Protein AF-0000000085155462 (afdb_homodimer)

Radius of gyration: 23.3 Å; Cα contacts (8 Å, |Δi|>4): 1109; chains: 2; bounding box: 48×62×49 Å

pLDDT: mean 97.24, std 2.46, range [73.62, 98.94]

Secondary structure (DSSP, 8-state):
-EEEEEEEE-S---HHHHHHIIIIIHHHHHHTT-SEEEEEE--TTTTT-S--B--SSSPEEEEEEEEES-TTSHHHHHHHHHHHTTSSEEEEEEEEEEEEEPPPP--TTPBPSSEEEEEEE---TTS-HHHHHIIIIIIIHHHHHHHS--SEEEEEEEEEE-STT-----EEEEEEE-GGGGT-HHHHHT-SSHHHHHHHHHHHHHHHHTTTTTSS-EEEEEEEEEEE--B--/-EEEEEEEE-S---HHHHHHIIIIIHHHHHHTT-SEEEEEE--TTTTT-S--B--SSSPEEEEEEEEES-TTSHHHHHHHHHHHTTSSEEEEEEEEEEEEEPPPP--TTPBPSSEEEEEEE---TTS-HHHHHIIIIIIIHHHHHHHS--SEEEEEEEEEE-STT-----EEEEEEE-GGGGT-HHHHHT-SSHHHHHHHHHHHHHHHHTTTTTSS-EEEEEEEEEEE--B--

Foldseek 3Di:
DWKKKKWFFAQDQEAVLQCCCLPVLQVVLVVLVFLWKKKWFQYPLQVLFPQWDADDVRGTGMMMMTHDPDCPDPSVVVSQVSSCVSHPDMWMFTWDKDWPAAQDDDDASDWRAAKKKKKFDAFDPPDDDVQLCCLVVPVLVVLQVQQFQWRTKMKIAGPDIDDPPHDHTGIMMITGAHNVNSYDQCRGRVAPDDVSSVVSVVSNCVSCVSRVSNPDMGMRITTMGTNHDNDDD/DWKKKKWFFAQDQEQVLQCCCLPVLQVVLVVLVFLWKKKWAQYPLQVLFPQWDADDVRGTGMMMMTHDPDCPDPSVVVSQVSSCVSHPDMWMFTWDKDWPAAQDDDDASDWRAAKWKKKFDAFDPPDDPVQLCCLPVPVLVVLQVQQFQWRTKMKTAGPDIDDPPHDHTGIIIITGAHNCNSYDQCRGRVAPDDVSSVVSVVSNCVSCVSGVSNPDMGMRITTMGTNHDNDDD

Sequence (466 aa):
MEKVIAVLMRADSEEDWCARQRGVVADALLELGLPGLAVNVRDDAVRRSLMTLTTLDPPVAAVVSMWTQQSYGEQVAAALRLLAAECEQLAAYLVTESVPLPAPQTEPASRTPGLANIALLRRPAGMDQETWLTRWQRDHTPVAIETQSTFGYTQNWVVRTLTPGAPEIAGIVEELFPAEAITDLQAFFGAADEQDLQHRLGRMVASTTAFGANENIDTVPTSRYVVKTPFAQMEKVIAVLMRADSEEDWCARQRGVVADALLELGLPGLAVNVRDDAVRRSLMTLTTLDPPVAAVVSMWTQQSYGEQVAAALRLLAAECEQLAAYLVTESVPLPAPQTEPASRTPGLANIALLRRPAGMDQETWLTRWQRDHTPVAIETQSTFGYTQNWVVRTLTPGAPEIAGIVEELFPAEAITDLQAFFGAADEQDLQHRLGRMVASTTAFGANENIDTVPTSRYVVKTPFAQ

Nearest PDB structures (foldseek):
  4c9s-assembly1_C  TM=5.066E-01  e=5.552E-05  Eubacterium ramulus
  4d4f-assembly1_D  TM=5.271E-01  e=1.310E-04  Eubacterium ramulus
  4d06-assembly1_B  TM=4.571E-01  e=3.399E-05  Eubacterium ramulus
  4d4f-assembly1_C  TM=4.551E-01  e=3.399E-05  Eubacterium ramulus
  8b7z-assembly1_M  TM=4.521E-01  e=1.232E-04  Eubacterium ramulus

Organism: Mycolicibacterium paratuberculosis (strain ATCC BAA-968 / K-10) (NCBI:txid262316)

InterPro domains:
  IPR011008 Dimeric alpha-beta barrel [SSF54909] (118-195)

Structure (mmCIF, N/CA/C/O backbone):
data_AF-0000000085155462-model_v1
#
loop_
_entity.id
_entity.type
_entity.pdbx_description
1 polymer 'Uncharacterized protein'
#
loop_
_atom_site.group_PDB
_atom_site.id
_atom_site.type_symbol
_atom_site.label_atom_id
_atom_site.label_alt_id
_atom_site.label_comp_id
_atom_site.label_asym_id
_atom_site.label_entity_id
_atom_site.label_seq_id
_atom_site.pdbx_PDB_ins_code
_atom_site.Cartn_x
_atom_site.Cartn_y
_atom_site.Cartn_z
_atom_site.occupancy
_atom_site.B_iso_or_equiv
_atom_site.auth_seq_id
_atom_site.auth_comp_id
_atom_site.auth_asym_id
_atom_site.auth_atom_id
_atom_site.pdbx_PDB_model_num
ATOM 1 N N . MET A 1 1 ? -2.373 6.477 -2.094 1 93.06 1 MET A N 1
ATOM 2 C CA . MET A 1 1 ? -3.02 5.387 -2.818 1 93.06 1 MET A CA 1
ATOM 3 C C . MET A 1 1 ? -2.656 4.035 -2.205 1 93.06 1 MET A C 1
ATOM 5 O O . MET A 1 1 ? -1.543 3.855 -1.709 1 93.06 1 MET A O 1
ATOM 9 N N . GLU A 1 2 ? -3.715 3.189 -2.084 1 97.31 2 GLU A N 1
ATOM 10 C CA . GLU A 1 2 ? -3.549 1.854 -1.519 1 97.31 2 GLU A CA 1
ATOM 11 C C . GLU A 1 2 ? -3.691 0.778 -2.592 1 97.31 2 GLU A C 1
ATOM 13 O O . GLU A 1 2 ? -4.262 1.028 -3.656 1 97.31 2 GLU A O 1
ATOM 18 N N . LYS A 1 3 ? -3.082 -0.354 -2.328 1 98.62 3 LYS A N 1
ATOM 19 C CA . LYS A 1 3 ? -3.209 -1.521 -3.197 1 98.62 3 LYS A CA 1
ATOM 20 C C . LYS A 1 3 ? -3.975 -2.643 -2.504 1 98.62 3 LYS A C 1
ATOM 22 O O . LYS A 1 3 ? -3.645 -3.025 -1.38 1 98.62 3 LYS A O 1
ATOM 27 N N . VAL A 1 4 ? -5.078 -3.127 -3.137 1 98.88 4 VAL A N 1
ATOM 28 C CA . VAL A 1 4 ? -5.875 -4.27 -2.707 1 98.88 4 VAL A CA 1
ATOM 29 C C . VAL A 1 4 ? -5.707 -5.422 -3.695 1 98.88 4 VAL A C 1
ATOM 31 O O . VAL A 1 4 ? -5.777 -5.219 -4.91 1 98.88 4 VAL A O 1
ATOM 34 N N . ILE A 1 5 ? -5.434 -6.562 -3.201 1 98.94 5 ILE A N 1
ATOM 35 C CA . ILE A 1 5 ? -5.352 -7.754 -4.039 1 98.94 5 ILE A CA 1
ATOM 36 C C . ILE A 1 5 ? -6.508 -8.695 -3.711 1 98.94 5 ILE A C 1
ATOM 38 O O . ILE A 1 5 ? -6.715 -9.055 -2.549 1 98.94 5 ILE A O 1
ATOM 42 N N . ALA A 1 6 ? -7.277 -9.055 -4.684 1 98.94 6 ALA A N 1
ATOM 43 C CA . ALA A 1 6 ? -8.344 -10.047 -4.578 1 98.94 6 ALA A CA 1
ATOM 44 C C . ALA A 1 6 ? -7.891 -11.391 -5.148 1 98.94 6 ALA A C 1
ATOM 46 O O . ALA A 1 6 ? -7.309 -11.445 -6.234 1 98.94 6 ALA A O 1
ATOM 47 N N . VAL A 1 7 ? -8.125 -12.359 -4.414 1 98.94 7 VAL A N 1
ATOM 48 C CA . VAL A 1 7 ? -7.855 -13.734 -4.805 1 98.94 7 VAL A CA 1
ATOM 49 C C . VAL A 1 7 ? -9.172 -14.469 -5.066 1 98.94 7 VAL A C 1
ATOM 51 O O . VAL A 1 7 ? -10.008 -14.594 -4.172 1 98.94 7 VAL A O 1
ATOM 54 N N . LEU A 1 8 ? -9.367 -14.836 -6.281 1 98.88 8 LEU A N 1
ATOM 55 C CA . LEU A 1 8 ? -10.555 -15.57 -6.688 1 98.88 8 LEU A CA 1
ATOM 56 C C . LEU A 1 8 ? -10.289 -17.078 -6.691 1 98.88 8 LEU A C 1
ATOM 58 O O . LEU A 1 8 ? -9.414 -17.547 -7.418 1 98.88 8 LEU A O 1
ATOM 62 N N . MET A 1 9 ? -11.086 -17.766 -5.898 1 98.62 9 MET A N 1
ATOM 63 C CA . MET A 1 9 ? -10.922 -19.203 -5.773 1 98.62 9 MET A CA 1
ATOM 64 C C . MET A 1 9 ? -12.125 -19.938 -6.359 1 98.62 9 MET A C 1
ATOM 66 O O . MET A 1 9 ? -13.266 -19.641 -6.02 1 98.62 9 MET A O 1
ATOM 70 N N . ARG A 1 10 ? -11.82 -20.828 -7.238 1 98.06 10 ARG A N 1
ATOM 71 C CA . ARG A 1 10 ? -12.828 -21.688 -7.871 1 98.06 10 ARG A CA 1
ATOM 72 C C . ARG A 1 10 ? -12.188 -22.938 -8.445 1 98.06 10 ARG A C 1
ATOM 74 O O . ARG A 1 10 ? -11.008 -22.953 -8.797 1 98.06 10 ARG A O 1
ATOM 81 N N . ALA A 1 11 ? -12.945 -24 -8.547 1 94.94 11 ALA A N 1
ATOM 82 C CA . ALA A 1 11 ? -12.477 -25.312 -9 1 94.94 11 ALA A CA 1
ATOM 83 C C . ALA A 1 11 ? -12.102 -25.281 -10.477 1 94.94 11 ALA A C 1
ATOM 85 O O . ALA A 1 11 ? -11.141 -25.922 -10.898 1 94.94 11 ALA A O 1
ATOM 86 N N . ASP A 1 12 ? -12.844 -24.547 -11.273 1 88.62 12 ASP A N 1
ATOM 87 C CA . ASP A 1 12 ? -12.625 -24.562 -12.719 1 88.62 12 ASP A CA 1
ATOM 88 C C . ASP A 1 12 ? -12.172 -23.188 -13.219 1 88.62 12 ASP A C 1
ATOM 90 O O . ASP A 1 12 ? -12.812 -22.172 -12.922 1 88.62 12 ASP A O 1
ATOM 94 N N . SER A 1 13 ? -11.062 -23.203 -13.859 1 89.81 13 SER A N 1
ATOM 95 C CA . SER A 1 13 ? -10.57 -22 -14.516 1 89.81 13 SER A CA 1
ATOM 96 C C . SER A 1 13 ? -10.508 -22.188 -16.031 1 89.81 13 SER A C 1
ATOM 98 O O . SER A 1 13 ? -9.484 -21.875 -16.656 1 89.81 13 SER A O 1
ATOM 100 N N . GLU A 1 14 ? -11.57 -22.594 -16.625 1 95.81 14 GLU A N 1
ATOM 101 C CA . GLU A 1 14 ? -11.625 -22.797 -18.078 1 95.81 14 GLU A CA 1
ATOM 102 C C . GLU A 1 14 ? -11.328 -21.516 -18.828 1 95.81 14 GLU A C 1
ATOM 104 O O . GLU A 1 14 ? -11.539 -20.422 -18.312 1 95.81 14 GLU A O 1
ATOM 109 N N . GLU A 1 15 ? -10.93 -21.688 -20 1 97.75 15 GLU A N 1
ATOM 110 C CA . GLU A 1 15 ? -10.438 -20.578 -20.812 1 97.75 15 GLU A CA 1
ATOM 111 C C . GLU A 1 15 ? -11.5 -19.5 -20.984 1 97.75 15 GLU A C 1
ATOM 113 O O . GLU A 1 15 ? -11.195 -18.297 -20.953 1 97.75 15 GLU A O 1
ATOM 118 N N . ASP A 1 16 ? -12.695 -19.922 -21.234 1 97.62 16 ASP A N 1
ATOM 119 C CA . ASP A 1 16 ? -13.766 -18.953 -21.406 1 97.62 16 ASP A CA 1
ATOM 120 C C . ASP A 1 16 ? -13.922 -18.078 -20.156 1 97.62 16 ASP A C 1
ATOM 122 O O . ASP A 1 16 ? -14.164 -16.875 -20.25 1 97.62 16 ASP A O 1
ATOM 126 N N . TRP A 1 17 ? -13.891 -18.719 -18.984 1 98.19 17 TRP A N 1
ATOM 127 C CA . TRP A 1 17 ? -13.969 -17.984 -17.719 1 98.19 17 TRP A CA 1
ATOM 128 C C . TRP A 1 17 ? -12.797 -17.016 -17.594 1 98.19 17 TRP A C 1
ATOM 130 O O . TRP A 1 17 ? -12.984 -15.852 -17.219 1 98.19 17 TRP A O 1
ATOM 140 N N . CYS A 1 18 ? -11.57 -17.484 -17.906 1 98.25 18 CYS A N 1
ATOM 141 C CA . CYS A 1 18 ? -10.383 -16.656 -17.828 1 98.25 18 CYS A CA 1
ATOM 142 C C . CYS A 1 18 ? -10.5 -15.461 -18.766 1 98.25 18 CYS A C 1
ATOM 144 O O . CYS A 1 18 ? -10.164 -14.336 -18.391 1 98.25 18 CYS A O 1
ATOM 146 N N . ALA A 1 19 ? -10.93 -15.766 -20.031 1 98.06 19 ALA A N 1
ATOM 147 C CA . ALA A 1 19 ? -11.125 -14.695 -21 1 98.06 19 ALA A CA 1
ATOM 148 C C . ALA A 1 19 ? -12.102 -13.648 -20.484 1 98.06 19 ALA A C 1
ATOM 150 O O . ALA A 1 19 ? -11.906 -12.445 -20.688 1 98.06 19 ALA A O 1
ATOM 151 N N . ARG A 1 20 ? -13.156 -14.109 -19.797 1 98.06 20 ARG A N 1
ATOM 152 C CA . ARG A 1 20 ? -14.133 -13.211 -19.203 1 98.06 20 ARG A CA 1
ATOM 153 C C . ARG A 1 20 ? -13.492 -12.336 -18.125 1 98.06 20 ARG A C 1
ATOM 155 O O . ARG A 1 20 ? -13.766 -11.133 -18.047 1 98.06 20 ARG A O 1
ATOM 162 N N . GLN A 1 21 ? -12.586 -12.859 -17.297 1 98.5 21 GLN A N 1
ATOM 163 C CA . GLN A 1 21 ? -11.938 -12.109 -16.219 1 98.5 21 GLN A CA 1
ATOM 164 C C . GLN A 1 21 ? -11.055 -11 -16.797 1 98.5 21 GLN A C 1
ATOM 166 O O . GLN A 1 21 ? -11.055 -9.883 -16.266 1 98.5 21 GLN A O 1
ATOM 171 N N . ARG A 1 22 ? -10.281 -11.242 -17.844 1 97.19 22 ARG A N 1
ATOM 172 C CA . ARG A 1 22 ? -9.367 -10.25 -18.406 1 97.19 22 ARG A CA 1
ATOM 173 C C . ARG A 1 22 ? -10.07 -9.359 -19.422 1 97.19 22 ARG A C 1
ATOM 175 O O . ARG A 1 22 ? -9.469 -8.422 -19.953 1 97.19 22 ARG A O 1
ATOM 182 N N . GLY A 1 23 ? -11.312 -9.625 -19.797 1 97.06 23 GLY A N 1
ATOM 183 C CA . GLY A 1 23 ? -12.117 -8.836 -20.719 1 97.06 23 GLY A CA 1
ATOM 184 C C . GLY A 1 23 ? -13.234 -8.062 -20.016 1 97.06 23 GLY A C 1
ATOM 185 O O . GLY A 1 23 ? -12.984 -7.016 -19.422 1 97.06 23 GLY A O 1
ATOM 186 N N . VAL A 1 24 ? -14.492 -8.734 -20.031 1 98 24 VAL A N 1
ATOM 187 C CA . VAL A 1 24 ? -15.688 -8.008 -19.609 1 98 24 VAL A CA 1
ATOM 188 C C . VAL A 1 24 ? -15.602 -7.66 -18.125 1 98 24 VAL A C 1
ATOM 190 O O . VAL A 1 24 ? -16.062 -6.598 -17.703 1 98 24 VAL A O 1
ATOM 193 N N . VAL A 1 25 ? -15.062 -8.523 -17.312 1 98.69 25 VAL A N 1
ATOM 194 C CA . VAL A 1 25 ? -14.969 -8.258 -15.883 1 98.69 25 VAL A CA 1
ATOM 195 C C . VAL A 1 25 ? -13.953 -7.148 -15.625 1 98.69 25 VAL A C 1
ATOM 197 O O . VAL A 1 25 ? -14.211 -6.23 -14.844 1 98.69 25 VAL A O 1
ATOM 200 N N . ALA A 1 26 ? -12.781 -7.254 -16.203 1 98.56 26 ALA A N 1
ATOM 201 C CA . ALA A 1 26 ? -11.781 -6.195 -16.094 1 98.56 26 ALA A CA 1
ATOM 202 C C . ALA A 1 26 ? -12.359 -4.848 -16.516 1 98.56 26 ALA A C 1
ATOM 204 O O . ALA A 1 26 ? -12.117 -3.826 -15.875 1 98.56 26 ALA A O 1
ATOM 205 N N . ASP A 1 27 ? -13.078 -4.863 -17.688 1 98.31 27 ASP A N 1
ATOM 206 C CA . ASP A 1 27 ? -13.711 -3.639 -18.172 1 98.31 27 ASP A CA 1
ATOM 207 C C . ASP A 1 27 ? -14.672 -3.072 -17.125 1 98.31 27 ASP A C 1
ATOM 209 O O . ASP A 1 27 ? -14.703 -1.861 -16.891 1 98.31 27 ASP A O 1
ATOM 213 N N . ALA A 1 28 ? -15.492 -3.939 -16.531 1 98.75 28 ALA A N 1
ATOM 214 C CA . ALA A 1 28 ? -16.453 -3.512 -15.508 1 98.75 28 ALA A CA 1
ATOM 215 C C . ALA A 1 28 ? -15.734 -2.922 -14.297 1 98.75 28 ALA A C 1
ATOM 217 O O . ALA A 1 28 ? -16.188 -1.937 -13.719 1 98.75 28 ALA A O 1
ATOM 218 N N . LEU A 1 29 ? -14.641 -3.529 -13.898 1 98.75 29 LEU A N 1
ATOM 219 C CA . LEU A 1 29 ? -13.836 -3.014 -12.797 1 98.75 29 LEU A CA 1
ATOM 220 C C . LEU A 1 29 ? -13.273 -1.637 -13.133 1 98.75 29 LEU A C 1
ATOM 222 O O . LEU A 1 29 ? -13.281 -0.736 -12.289 1 98.75 29 LEU A O 1
ATOM 226 N N . LEU A 1 30 ? -12.766 -1.526 -14.336 1 97.94 30 LEU A N 1
ATOM 227 C CA . LEU A 1 30 ? -12.211 -0.248 -14.773 1 97.94 30 LEU A CA 1
ATOM 228 C C . LEU A 1 30 ? -13.273 0.845 -14.734 1 97.94 30 LEU A C 1
ATOM 230 O O . LEU A 1 30 ? -12.977 1.995 -14.398 1 97.94 30 LEU A O 1
ATOM 234 N N . GLU A 1 31 ? -14.508 0.534 -15.055 1 98.25 31 GLU A N 1
ATOM 235 C CA . GLU A 1 31 ? -15.617 1.485 -15.078 1 98.25 31 GLU A CA 1
ATOM 236 C C . GLU A 1 31 ? -15.922 2.012 -13.68 1 98.25 31 GLU A C 1
ATOM 238 O O . GLU A 1 31 ? -16.578 3.043 -13.531 1 98.25 31 GLU A O 1
ATOM 243 N N . LEU A 1 32 ? -15.469 1.231 -12.672 1 98.5 32 LEU A N 1
ATOM 244 C CA . LEU A 1 32 ? -15.672 1.685 -11.305 1 98.5 32 LEU A CA 1
ATOM 245 C C . LEU A 1 32 ? -14.719 2.828 -10.961 1 98.5 32 LEU A C 1
ATOM 247 O O . LEU A 1 32 ? -14.805 3.406 -9.875 1 98.5 32 LEU A O 1
ATOM 251 N N . GLY A 1 33 ? -13.742 3.143 -11.867 1 97.5 33 GLY A N 1
ATOM 252 C CA . GLY A 1 33 ? -12.859 4.285 -11.695 1 97.5 33 GLY A CA 1
ATOM 253 C C . GLY A 1 33 ? -11.578 3.943 -10.953 1 97.5 33 GLY A C 1
ATOM 254 O O . GLY A 1 33 ? -10.945 4.82 -10.359 1 97.5 33 GLY A O 1
ATOM 255 N N . LEU A 1 34 ? -11.234 2.65 -10.867 1 97.81 34 LEU A N 1
ATOM 256 C CA . LEU A 1 34 ? -9.977 2.26 -10.234 1 97.81 34 LEU A CA 1
ATOM 257 C C . LEU A 1 34 ? -8.789 2.916 -10.93 1 97.81 34 LEU A C 1
ATOM 259 O O . LEU A 1 34 ? -8.664 2.842 -12.148 1 97.81 34 LEU A O 1
ATOM 263 N N . PRO A 1 35 ? -7.824 3.588 -10.148 1 96.94 35 PRO A N 1
ATOM 264 C CA . PRO A 1 35 ? -6.629 4.203 -10.727 1 96.94 35 PRO A CA 1
ATOM 265 C C . PRO A 1 35 ? -5.691 3.184 -11.367 1 96.94 35 PRO A C 1
ATOM 267 O O . PRO A 1 35 ? -4.887 3.537 -12.234 1 96.94 35 PRO A O 1
ATOM 270 N N . GLY A 1 36 ? -5.68 1.957 -10.984 1 97.56 36 GLY A N 1
ATOM 271 C CA . GLY A 1 36 ? -4.879 0.871 -11.531 1 97.56 36 GLY A CA 1
ATOM 272 C C . GLY A 1 36 ? -5.547 -0.484 -11.406 1 97.56 36 GLY A C 1
ATOM 273 O O . GLY A 1 36 ? -6.312 -0.721 -10.469 1 97.56 36 GLY A O 1
ATOM 274 N N . LEU A 1 37 ? -5.23 -1.335 -12.266 1 98.56 37 LEU A N 1
ATOM 275 C CA . LEU A 1 37 ? -5.836 -2.66 -12.328 1 98.56 37 LEU A CA 1
ATOM 276 C C . LEU A 1 37 ? -4.934 -3.637 -13.078 1 98.56 37 LEU A C 1
ATOM 278 O O . LEU A 1 37 ? -4.461 -3.336 -14.18 1 98.56 37 LEU A O 1
ATOM 282 N N . ALA A 1 38 ? -4.668 -4.688 -12.492 1 98.56 38 ALA A N 1
ATOM 283 C CA . ALA A 1 38 ? -3.998 -5.816 -13.133 1 98.56 38 ALA A CA 1
ATOM 284 C C . ALA A 1 38 ? -4.727 -7.125 -12.836 1 98.56 38 ALA A C 1
ATOM 286 O O . ALA A 1 38 ? -5.211 -7.332 -11.727 1 98.56 38 ALA A O 1
ATOM 287 N N . VAL A 1 39 ? -4.805 -7.973 -13.82 1 98.81 39 VAL A N 1
ATOM 288 C CA . VAL A 1 39 ? -5.523 -9.234 -13.711 1 98.81 39 VAL A CA 1
ATOM 289 C C . VAL A 1 39 ? -4.59 -10.391 -14.062 1 98.81 39 VAL A C 1
ATOM 291 O O . VAL A 1 39 ? -3.945 -10.383 -15.109 1 98.81 39 VAL A O 1
ATOM 294 N N . ASN A 1 40 ? -4.492 -11.281 -13.242 1 98.81 40 ASN A N 1
ATOM 295 C CA . ASN A 1 40 ? -3.82 -12.562 -13.445 1 98.81 40 ASN A CA 1
ATOM 296 C C . ASN A 1 40 ? -4.816 -13.719 -13.5 1 98.81 40 ASN A C 1
ATOM 298 O O . ASN A 1 40 ? -5.668 -13.852 -12.625 1 98.81 40 ASN A O 1
ATOM 302 N N . VAL A 1 41 ? -4.715 -14.508 -14.477 1 98.75 41 VAL A N 1
ATOM 303 C CA . VAL A 1 41 ? -5.629 -15.641 -14.609 1 98.75 41 VAL A CA 1
ATOM 304 C C . VAL A 1 41 ? -4.836 -16.906 -14.922 1 98.75 41 VAL A C 1
ATOM 306 O O . VAL A 1 41 ? -3.818 -16.859 -15.617 1 98.75 41 VAL A O 1
ATOM 309 N N . ARG A 1 42 ? -5.379 -17.922 -14.414 1 98 42 ARG A N 1
ATOM 310 C CA . ARG A 1 42 ? -4.82 -19.234 -14.719 1 98 42 ARG A CA 1
ATOM 311 C C . ARG A 1 42 ? -5.438 -19.812 -15.992 1 98 42 ARG A C 1
ATOM 313 O O . ARG A 1 42 ? -6.203 -20.781 -15.93 1 98 42 ARG A O 1
ATOM 320 N N . ASP A 1 43 ? -4.945 -19.375 -17.109 1 97.31 43 ASP A N 1
ATOM 321 C CA . ASP A 1 43 ? -5.527 -19.75 -18.391 1 97.31 43 ASP A CA 1
ATOM 322 C C . ASP A 1 43 ? -4.762 -20.922 -19.031 1 97.31 43 ASP A C 1
ATOM 324 O O . ASP A 1 43 ? -3.893 -21.516 -18.391 1 97.31 43 ASP A O 1
ATOM 328 N N . ASP A 1 44 ? -5.184 -21.234 -20.25 1 96.81 44 ASP A N 1
ATOM 329 C CA . ASP A 1 44 ? -4.656 -22.406 -20.922 1 96.81 44 ASP A CA 1
ATOM 330 C C . ASP A 1 44 ? -3.152 -22.281 -21.156 1 96.81 44 ASP A C 1
ATOM 332 O O . ASP A 1 44 ? -2.434 -23.281 -21.156 1 96.81 44 ASP A O 1
ATOM 336 N N . ALA A 1 45 ? -2.742 -21.062 -21.281 1 96.19 45 ALA A N 1
ATOM 337 C CA . ALA A 1 45 ? -1.333 -20.828 -21.578 1 96.19 45 ALA A CA 1
ATOM 338 C C . ALA A 1 45 ? -0.439 -21.281 -20.438 1 96.19 45 ALA A C 1
ATOM 340 O O . ALA A 1 45 ? 0.725 -21.625 -20.641 1 96.19 45 ALA A O 1
ATOM 341 N N . VAL A 1 46 ? -0.967 -21.344 -19.234 1 97.62 46 VAL A N 1
ATOM 342 C CA . VAL A 1 46 ? -0.106 -21.578 -18.078 1 97.62 46 VAL A CA 1
ATOM 343 C C . VAL A 1 46 ? -0.621 -22.781 -17.297 1 97.62 46 VAL A C 1
ATOM 345 O O . VAL A 1 46 ? -0.035 -23.172 -16.281 1 97.62 46 VAL A O 1
ATOM 348 N N . ARG A 1 47 ? -1.619 -23.328 -17.688 1 92.31 47 ARG A N 1
ATOM 349 C CA . ARG A 1 47 ? -2.309 -24.359 -16.922 1 92.31 47 ARG A CA 1
ATOM 350 C C . ARG A 1 47 ? -1.402 -25.547 -16.672 1 92.31 47 ARG A C 1
ATOM 352 O O . ARG A 1 47 ? -1.529 -26.234 -15.648 1 92.31 47 ARG A O 1
ATOM 359 N N . ARG A 1 48 ? -0.476 -25.906 -17.531 1 91.94 48 ARG A N 1
ATOM 360 C CA . ARG A 1 48 ? 0.376 -27.078 -17.422 1 91.94 48 ARG A CA 1
ATOM 361 C C . ARG A 1 48 ? 1.688 -26.734 -16.719 1 91.94 48 ARG A C 1
ATOM 363 O O . ARG A 1 48 ? 2.646 -27.516 -16.766 1 91.94 48 ARG A O 1
ATOM 370 N N . SER A 1 49 ? 1.609 -25.625 -16.125 1 95.69 49 SER A N 1
ATOM 371 C CA . SER A 1 49 ? 2.848 -25.203 -15.477 1 95.69 49 SER A CA 1
ATOM 372 C C . SER A 1 49 ? 3.295 -26.203 -14.414 1 95.69 49 SER A C 1
ATOM 374 O O . SER A 1 49 ? 2.475 -26.719 -13.656 1 95.69 49 SER A O 1
ATOM 376 N N . LEU A 1 50 ? 4.641 -26.359 -14.398 1 93.31 50 LEU A N 1
ATOM 377 C CA . LEU A 1 50 ? 5.258 -27.234 -13.406 1 93.31 50 LEU A CA 1
ATOM 378 C C . LEU A 1 50 ? 5.312 -26.562 -12.047 1 93.31 50 LEU A C 1
ATOM 380 O O . LEU A 1 50 ? 5.512 -27.219 -11.023 1 93.31 50 LEU A O 1
ATOM 384 N N . MET A 1 51 ? 5.145 -25.328 -12.07 1 89.75 51 MET A N 1
ATOM 385 C CA . MET A 1 51 ? 5.27 -24.547 -10.844 1 89.75 51 MET A CA 1
ATOM 386 C C . MET A 1 51 ? 3.904 -24.297 -10.211 1 89.75 51 MET A C 1
ATOM 388 O O . MET A 1 51 ? 3.494 -23.156 -10.023 1 89.75 51 MET A O 1
ATOM 392 N N . THR A 1 52 ? 3.211 -25.359 -10.031 1 94.94 52 THR A N 1
ATOM 393 C CA . THR A 1 52 ? 1.897 -25.297 -9.398 1 94.94 52 THR A CA 1
ATOM 394 C C . THR A 1 52 ? 1.909 -26.016 -8.055 1 94.94 52 THR A C 1
ATOM 396 O O . THR A 1 52 ? 2.172 -27.219 -7.992 1 94.94 52 THR A O 1
ATOM 399 N N . LEU A 1 53 ? 1.841 -25.328 -7.066 1 96.31 53 LEU A N 1
ATOM 400 C CA . LEU A 1 53 ? 1.615 -25.844 -5.715 1 96.31 53 LEU A CA 1
ATOM 401 C C . LEU A 1 53 ? 0.296 -25.312 -5.152 1 96.31 53 LEU A C 1
ATOM 403 O O . LEU A 1 53 ? 0.082 -24.109 -5.074 1 96.31 53 LEU A O 1
ATOM 407 N N . THR A 1 54 ? -0.601 -26.203 -4.742 1 96.06 54 THR A N 1
ATOM 408 C CA . THR A 1 54 ? -1.945 -25.828 -4.324 1 96.06 54 THR A CA 1
ATOM 409 C C . THR A 1 54 ? -2.223 -26.297 -2.9 1 96.06 54 THR A C 1
ATOM 411 O O . THR A 1 54 ? -2.119 -27.5 -2.605 1 96.06 54 THR A O 1
ATOM 414 N N . THR A 1 55 ? -2.498 -25.422 -2.096 1 97.31 55 THR A N 1
ATOM 415 C CA . THR A 1 55 ? -2.918 -25.719 -0.731 1 97.31 55 THR A CA 1
ATOM 416 C C . THR A 1 55 ? -4.371 -25.312 -0.513 1 97.31 55 THR A C 1
ATOM 418 O O . THR A 1 55 ? -5.117 -26 0.191 1 97.31 55 THR A O 1
ATOM 421 N N . LEU A 1 56 ? -4.836 -24.266 -1.138 1 97.75 56 LEU A N 1
ATOM 422 C CA . LEU A 1 56 ? -6.195 -23.75 -0.974 1 97.75 56 LEU A CA 1
ATOM 423 C C . LEU A 1 56 ? -7.195 -24.625 -1.73 1 97.75 56 LEU A C 1
ATOM 425 O O . LEU A 1 56 ? -6.887 -25.141 -2.801 1 97.75 56 LEU A O 1
ATOM 429 N N . ASP A 1 57 ? -8.312 -24.781 -1.109 1 97.06 57 ASP A N 1
ATOM 430 C CA . ASP A 1 57 ? -9.461 -25.469 -1.705 1 97.06 57 ASP A CA 1
ATOM 431 C C . ASP A 1 57 ? -10.742 -24.672 -1.486 1 97.06 57 ASP A C 1
ATOM 433 O O . ASP A 1 57 ? -11.211 -24.531 -0.353 1 97.06 57 ASP A O 1
ATOM 437 N N . PRO A 1 58 ? -11.352 -24.219 -2.58 1 97.81 58 PRO A N 1
ATOM 438 C CA . PRO A 1 58 ? -10.961 -24.359 -3.982 1 97.81 58 PRO A CA 1
ATOM 439 C C . PRO A 1 58 ? -9.656 -23.641 -4.305 1 97.81 58 PRO A C 1
ATOM 441 O O . PRO A 1 58 ? -9.219 -22.781 -3.535 1 97.81 58 PRO A O 1
ATOM 444 N N . PRO A 1 59 ? -9.008 -24.109 -5.34 1 97.56 59 PRO A N 1
ATOM 445 C CA . PRO A 1 59 ? -7.738 -23.469 -5.719 1 97.56 59 PRO A CA 1
ATOM 446 C C . PRO A 1 59 ? -7.93 -22.062 -6.281 1 97.56 59 PRO A C 1
ATOM 448 O O . PRO A 1 59 ? -9.039 -21.703 -6.68 1 97.56 59 PRO A O 1
ATOM 451 N N . VAL A 1 60 ? -6.938 -21.312 -6.355 1 98.38 60 VAL A N 1
ATOM 452 C CA . VAL A 1 60 ? -6.922 -19.969 -6.918 1 98.38 60 VAL A CA 1
ATOM 453 C C . VAL A 1 60 ? -7.016 -20.031 -8.438 1 98.38 60 VAL A C 1
ATOM 455 O O . VAL A 1 60 ? -6.266 -20.781 -9.078 1 98.38 60 VAL A O 1
ATOM 458 N N . ALA A 1 61 ? -7.848 -19.297 -8.906 1 98.38 61 ALA A N 1
ATOM 459 C CA . ALA A 1 61 ? -8.039 -19.266 -10.352 1 98.38 61 ALA A CA 1
ATOM 460 C C . ALA A 1 61 ? -7.621 -17.906 -10.922 1 98.38 61 ALA A C 1
ATOM 462 O O . ALA A 1 61 ? -7.258 -17.812 -12.094 1 98.38 61 ALA A O 1
ATOM 463 N N . ALA A 1 62 ? -7.723 -16.922 -10.133 1 98.81 62 ALA A N 1
ATOM 464 C CA . ALA A 1 62 ? -7.34 -15.578 -10.578 1 98.81 62 ALA A CA 1
ATOM 465 C C . ALA A 1 62 ? -6.906 -14.711 -9.398 1 98.81 62 ALA A C 1
ATOM 467 O O . ALA A 1 62 ? -7.293 -14.969 -8.258 1 98.81 62 ALA A O 1
ATOM 468 N N . VAL A 1 63 ? -6.117 -13.766 -9.633 1 98.94 63 VAL A N 1
ATOM 469 C CA . VAL A 1 63 ? -5.68 -12.75 -8.688 1 98.94 63 VAL A CA 1
ATOM 470 C C . VAL A 1 63 ? -5.805 -11.367 -9.328 1 98.94 63 VAL A C 1
ATOM 472 O O . VAL A 1 63 ? -5.293 -11.133 -10.43 1 98.94 63 VAL A O 1
ATOM 475 N N . VAL A 1 64 ? -6.43 -10.523 -8.719 1 98.94 64 VAL A N 1
ATOM 476 C CA . VAL A 1 64 ? -6.691 -9.188 -9.25 1 98.94 64 VAL A CA 1
ATOM 477 C C . VAL A 1 64 ? -6.09 -8.141 -8.32 1 98.94 64 VAL A C 1
ATOM 479 O O . VAL A 1 64 ? -6.43 -8.078 -7.137 1 98.94 64 VAL A O 1
ATOM 482 N N . SER A 1 65 ? -5.203 -7.367 -8.828 1 98.81 65 SER A N 1
ATOM 483 C CA . SER A 1 65 ? -4.605 -6.238 -8.117 1 98.81 65 SER A CA 1
ATOM 484 C C . SER A 1 65 ? -5.32 -4.934 -8.461 1 98.81 65 SER A C 1
ATOM 486 O O . SER A 1 65 ? -5.461 -4.582 -9.633 1 98.81 65 SER A O 1
ATOM 488 N N . MET A 1 66 ? -5.707 -4.273 -7.477 1 98.81 66 MET A N 1
ATOM 489 C CA . MET A 1 66 ? -6.434 -3.016 -7.637 1 98.81 66 MET A CA 1
ATOM 490 C C . MET A 1 66 ? -5.758 -1.896 -6.852 1 98.81 66 MET A C 1
ATOM 492 O O . MET A 1 66 ? -5.469 -2.051 -5.664 1 98.81 66 MET A O 1
ATOM 496 N N . TRP A 1 67 ? -5.41 -0.852 -7.48 1 98.31 67 TRP A N 1
ATOM 497 C CA . TRP A 1 67 ? -5.008 0.384 -6.82 1 98.31 67 TRP A CA 1
ATOM 498 C C . TRP A 1 67 ? -6.199 1.312 -6.625 1 98.31 67 TRP A C 1
ATOM 500 O O . TRP A 1 67 ? -7.008 1.495 -7.535 1 98.31 67 TRP A O 1
ATOM 510 N N . THR A 1 68 ? -6.395 1.844 -5.461 1 97.75 68 THR A N 1
ATOM 511 C CA . THR A 1 68 ? -7.574 2.604 -5.066 1 97.75 68 THR A CA 1
ATOM 512 C C . THR A 1 68 ? -7.207 3.705 -4.078 1 97.75 68 THR A C 1
ATOM 514 O O . THR A 1 68 ? -6.141 3.66 -3.461 1 97.75 68 THR A O 1
ATOM 517 N N . GLN A 1 69 ? -8.07 4.691 -3.908 1 96.19 69 GLN A N 1
ATOM 518 C CA . GLN A 1 69 ? -7.855 5.777 -2.957 1 96.19 69 GLN A CA 1
ATOM 519 C C . GLN A 1 69 ? -8.32 5.379 -1.557 1 96.19 69 GLN A C 1
ATOM 521 O O . GLN A 1 69 ? -7.934 6.012 -0.569 1 96.19 69 GLN A O 1
ATOM 526 N N . GLN A 1 70 ? -9.195 4.379 -1.482 1 97.12 70 GLN A N 1
ATOM 527 C CA . GLN A 1 70 ? -9.758 3.979 -0.198 1 97.12 70 GLN A CA 1
ATOM 528 C C . GLN A 1 70 ? -10.164 2.508 -0.21 1 97.12 70 GLN A C 1
ATOM 530 O O . GLN A 1 70 ? -11.18 2.141 -0.809 1 97.12 70 GLN A O 1
ATOM 535 N N . SER A 1 71 ? -9.414 1.716 0.58 1 97.44 71 SER A N 1
ATOM 536 C CA . SER A 1 71 ? -9.703 0.286 0.596 1 97.44 71 SER A CA 1
ATOM 537 C C . SER A 1 71 ? -11.047 0.001 1.254 1 97.44 71 SER A C 1
ATOM 539 O O . SER A 1 71 ? -11.672 -1.033 0.992 1 97.44 71 SER A O 1
ATOM 541 N N . TYR A 1 72 ? -11.562 0.902 2.084 1 96.19 72 TYR A N 1
ATOM 542 C CA . TYR A 1 72 ? -12.812 0.69 2.803 1 96.19 72 TYR A CA 1
ATOM 543 C C . TYR A 1 72 ? -13.953 1.486 2.17 1 96.19 72 TYR A C 1
ATOM 545 O O . TYR A 1 72 ? -15.016 1.654 2.773 1 96.19 72 TYR A O 1
ATOM 553 N N . GLY A 1 73 ? -13.75 2.043 0.994 1 95.62 73 GLY A N 1
ATOM 554 C CA . GLY A 1 73 ? -14.758 2.838 0.312 1 95.62 73 GLY A CA 1
ATOM 555 C C . GLY A 1 73 ? -15.672 2.012 -0.573 1 95.62 73 GLY A C 1
ATOM 556 O O . GLY A 1 73 ? -15.461 0.809 -0.742 1 95.62 73 GLY A O 1
ATOM 557 N N . GLU A 1 74 ? -16.672 2.701 -1.146 1 96.44 74 GLU A N 1
ATOM 558 C CA . GLU A 1 74 ? -17.688 2.049 -1.97 1 96.44 74 GLU A CA 1
ATOM 559 C C . GLU A 1 74 ? -17.078 1.484 -3.25 1 96.44 74 GLU A C 1
ATOM 561 O O . GLU A 1 74 ? -17.516 0.445 -3.746 1 96.44 74 GLU A O 1
ATOM 566 N N . GLN A 1 75 ? -16.078 2.158 -3.824 1 97.94 75 GLN A N 1
ATOM 567 C CA . GLN A 1 75 ? -15.422 1.7 -5.043 1 97.94 75 GLN A CA 1
ATOM 568 C C . GLN A 1 75 ? -14.898 0.275 -4.883 1 97.94 75 GLN A C 1
ATOM 570 O O . GLN A 1 75 ? -15.164 -0.588 -5.723 1 97.94 75 GLN A O 1
ATOM 575 N N . VAL A 1 76 ? -14.195 -0.008 -3.816 1 98.44 76 VAL A N 1
ATOM 576 C CA . VAL A 1 76 ? -13.633 -1.331 -3.566 1 98.44 76 VAL A CA 1
ATOM 577 C C . VAL A 1 76 ? -14.75 -2.309 -3.215 1 98.44 76 VAL A C 1
ATOM 579 O O . VAL A 1 76 ? -14.742 -3.459 -3.66 1 98.44 76 VAL A O 1
ATOM 582 N N . ALA A 1 77 ? -15.758 -1.853 -2.385 1 98.25 77 ALA A N 1
ATOM 583 C CA . ALA A 1 77 ? -16.891 -2.719 -2.062 1 98.25 77 ALA A CA 1
ATOM 584 C C . ALA A 1 77 ? -17.578 -3.205 -3.33 1 98.25 77 ALA A C 1
ATOM 586 O O . ALA A 1 77 ? -17.906 -4.391 -3.459 1 98.25 77 ALA A O 1
ATOM 587 N N . ALA A 1 78 ? -17.828 -2.301 -4.266 1 98.75 78 ALA A N 1
ATOM 588 C CA . ALA A 1 78 ? -18.469 -2.645 -5.535 1 98.75 78 ALA A CA 1
ATOM 589 C C . ALA A 1 78 ? -17.594 -3.598 -6.344 1 98.75 78 ALA A C 1
ATOM 591 O O . ALA A 1 78 ? -18.094 -4.555 -6.941 1 98.75 78 ALA A O 1
ATOM 592 N N . ALA A 1 79 ? -16.297 -3.309 -6.422 1 98.88 79 ALA A N 1
ATOM 593 C CA . ALA A 1 79 ? -15.367 -4.184 -7.137 1 98.88 79 ALA A CA 1
ATOM 594 C C . ALA A 1 79 ? -15.398 -5.598 -6.566 1 98.88 79 ALA A C 1
ATOM 596 O O . ALA A 1 79 ? -15.453 -6.574 -7.32 1 98.88 79 ALA A O 1
ATOM 597 N N . LEU A 1 80 ? -15.367 -5.723 -5.238 1 98.88 80 LEU A N 1
ATOM 598 C CA . LEU A 1 80 ? -15.352 -7.035 -4.602 1 98.88 80 LEU A CA 1
ATOM 599 C C . LEU A 1 80 ? -16.672 -7.766 -4.824 1 98.88 80 LEU A C 1
ATOM 601 O O . LEU A 1 80 ? -16.688 -8.992 -4.961 1 98.88 80 LEU A O 1
ATOM 605 N N . ARG A 1 81 ? -17.812 -7 -4.797 1 98.62 81 ARG A N 1
ATOM 606 C CA . ARG A 1 81 ? -19.078 -7.625 -5.121 1 98.62 81 ARG A CA 1
ATOM 607 C C . ARG A 1 81 ? -19.062 -8.203 -6.531 1 98.62 81 ARG A C 1
ATOM 609 O O . ARG A 1 81 ? -19.531 -9.32 -6.754 1 98.62 81 ARG A O 1
ATOM 616 N N . LEU A 1 82 ? -18.562 -7.469 -7.426 1 98.81 82 LEU A N 1
ATOM 617 C CA . LEU A 1 82 ? -18.438 -7.93 -8.805 1 98.81 82 LEU A CA 1
ATOM 618 C C . LEU A 1 82 ? -17.578 -9.195 -8.883 1 98.81 82 LEU A C 1
ATOM 620 O O . LEU A 1 82 ? -17.969 -10.172 -9.523 1 98.81 82 LEU A O 1
ATOM 624 N N . LEU A 1 83 ? -16.438 -9.195 -8.273 1 98.81 83 LEU A N 1
ATOM 625 C CA . LEU A 1 83 ? -15.508 -10.32 -8.328 1 98.81 83 LEU A CA 1
ATOM 626 C C . LEU A 1 83 ? -16.078 -11.531 -7.602 1 98.81 83 LEU A C 1
ATOM 628 O O . LEU A 1 83 ? -15.82 -12.672 -7.992 1 98.81 83 LEU A O 1
ATOM 632 N N . ALA A 1 84 ? -16.797 -11.289 -6.512 1 98.69 84 ALA A N 1
ATOM 633 C CA . ALA A 1 84 ? -17.422 -12.375 -5.758 1 98.69 84 ALA A CA 1
ATOM 634 C C . ALA A 1 84 ? -18.375 -13.18 -6.633 1 98.69 84 ALA A C 1
ATOM 636 O O . ALA A 1 84 ? -18.5 -14.398 -6.473 1 98.69 84 ALA A O 1
ATOM 637 N N . ALA A 1 85 ? -19.047 -12.547 -7.508 1 98.44 85 ALA A N 1
ATOM 638 C CA . ALA A 1 85 ? -19.984 -13.211 -8.406 1 98.44 85 ALA A CA 1
ATOM 639 C C . ALA A 1 85 ? -19.25 -14.109 -9.398 1 98.44 85 ALA A C 1
ATOM 641 O O . ALA A 1 85 ? -19.875 -14.945 -10.062 1 98.44 85 ALA A O 1
ATOM 642 N N . GLU A 1 86 ? -17.922 -13.992 -9.531 1 98.5 86 GLU A N 1
ATOM 643 C CA . GLU A 1 86 ? -17.141 -14.688 -10.547 1 98.5 86 GLU A CA 1
ATOM 644 C C . GLU A 1 86 ? -16.422 -15.898 -9.953 1 98.5 86 GLU A C 1
ATOM 646 O O . GLU A 1 86 ? -15.672 -16.578 -10.656 1 98.5 86 GLU A O 1
ATOM 651 N N . CYS A 1 87 ? -16.594 -16.219 -8.711 1 98.44 87 CYS A N 1
ATOM 652 C CA . CYS A 1 87 ? -15.836 -17.297 -8.094 1 98.44 87 CYS A CA 1
ATOM 653 C C . CYS A 1 87 ? -16.625 -17.953 -6.969 1 98.44 87 CYS A C 1
ATOM 655 O O . CYS A 1 87 ? -17.734 -17.5 -6.637 1 98.44 87 CYS A O 1
ATOM 657 N N . GLU A 1 88 ? -16.172 -19.062 -6.445 1 98.12 88 GLU A N 1
ATOM 658 C CA . GLU A 1 88 ? -16.781 -19.781 -5.336 1 98.12 88 GLU A CA 1
ATOM 659 C C . GLU A 1 88 ? -16.438 -19.141 -3.996 1 98.12 88 GLU A C 1
ATOM 661 O O . GLU A 1 88 ? -17.281 -19.094 -3.094 1 98.12 88 GLU A O 1
ATOM 666 N N . GLN A 1 89 ? -15.242 -18.688 -3.922 1 98.44 89 GLN A N 1
ATOM 667 C CA . GLN A 1 89 ? -14.758 -17.984 -2.738 1 98.44 89 GLN A CA 1
ATOM 668 C C . GLN A 1 89 ? -13.883 -16.797 -3.125 1 98.44 89 GLN A C 1
ATOM 670 O O . GLN A 1 89 ? -13.047 -16.906 -4.027 1 98.44 89 GLN A O 1
ATOM 675 N N . LEU A 1 90 ? -14.188 -15.703 -2.479 1 98.75 90 LEU A N 1
ATOM 676 C CA . LEU A 1 90 ? -13.398 -14.492 -2.693 1 98.75 90 LEU A CA 1
ATOM 677 C C . LEU A 1 90 ? -12.656 -14.094 -1.422 1 98.75 90 LEU A C 1
ATOM 679 O O . LEU A 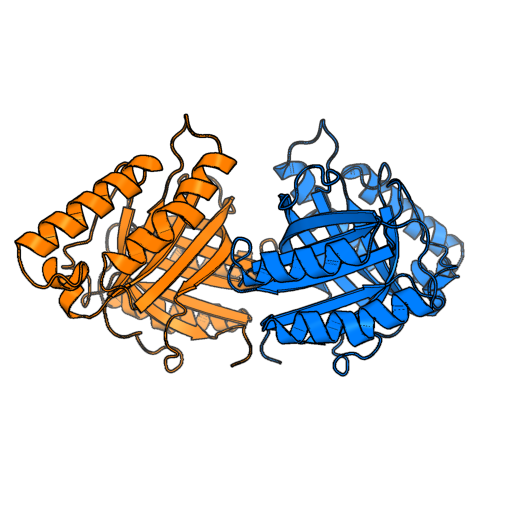1 90 ? -13.227 -14.133 -0.329 1 98.75 90 LEU A O 1
ATOM 683 N N . ALA A 1 91 ? -11.398 -13.812 -1.562 1 98.88 91 ALA A N 1
ATOM 684 C CA . ALA A 1 91 ? -10.602 -13.227 -0.489 1 98.88 91 ALA A CA 1
ATOM 685 C C . ALA A 1 91 ? -9.922 -11.938 -0.954 1 98.88 91 ALA A C 1
ATOM 687 O O . ALA A 1 91 ? -9.438 -11.859 -2.086 1 98.88 91 ALA A O 1
ATOM 688 N N . ALA A 1 92 ? -9.922 -10.945 -0.168 1 98.88 92 ALA A N 1
ATOM 689 C CA . ALA A 1 92 ? -9.281 -9.68 -0.512 1 98.88 92 ALA A CA 1
ATOM 690 C C . ALA A 1 92 ? -8.383 -9.195 0.622 1 98.88 92 ALA A C 1
ATOM 692 O O . ALA A 1 92 ? -8.711 -9.359 1.799 1 98.88 92 ALA A O 1
ATOM 693 N N . TYR A 1 93 ? -7.223 -8.617 0.276 1 98.88 93 TYR A N 1
ATOM 694 C CA . TYR A 1 93 ? -6.172 -8.219 1.207 1 98.88 93 TYR A CA 1
ATOM 695 C C . TYR A 1 93 ? -5.652 -6.824 0.881 1 98.88 93 TYR A C 1
ATOM 697 O O . TYR A 1 93 ? -5.449 -6.488 -0.288 1 98.88 93 TYR A O 1
ATOM 705 N N . LEU A 1 94 ? -5.559 -5.957 1.896 1 98.81 94 LEU A N 1
ATOM 706 C CA . LEU A 1 94 ? -4.777 -4.727 1.803 1 98.81 94 LEU A CA 1
ATOM 707 C C . LEU A 1 94 ? -3.291 -5.016 1.963 1 98.81 94 LEU A C 1
ATOM 709 O O . LEU A 1 94 ? -2.887 -5.719 2.893 1 98.81 94 LEU A O 1
ATOM 713 N N . VAL A 1 95 ? -2.383 -4.48 1.001 1 98.88 95 VAL A N 1
ATOM 714 C CA . VAL A 1 95 ? -0.982 -4.887 1.004 1 98.88 95 VAL A CA 1
ATOM 715 C C . VAL A 1 95 ? -0.086 -3.656 0.901 1 98.88 95 VAL A C 1
ATOM 717 O O . VAL A 1 95 ? -0.546 -2.576 0.521 1 98.88 95 VAL A O 1
ATOM 720 N N . THR A 1 96 ? 1.14 -3.713 1.36 1 98.62 96 THR A N 1
ATOM 721 C CA . THR A 1 96 ? 2.232 -2.836 0.953 1 98.62 96 THR A CA 1
ATOM 722 C C . THR A 1 96 ? 3.1 -3.512 -0.105 1 98.62 96 THR A C 1
ATOM 724 O O . THR A 1 96 ? 3.416 -4.699 0.007 1 98.62 96 THR A O 1
ATOM 727 N N . GLU A 1 97 ? 3.457 -2.805 -1.115 1 98.25 97 GLU A N 1
ATOM 728 C CA . GLU A 1 97 ? 4.109 -3.402 -2.275 1 98.25 97 GLU A CA 1
ATOM 729 C C . GLU A 1 97 ? 5.57 -2.975 -2.369 1 98.25 97 GLU A C 1
ATOM 731 O O . GLU A 1 97 ? 5.871 -1.779 -2.428 1 98.25 97 GLU A O 1
ATOM 736 N N . SER A 1 98 ? 6.52 -3.885 -2.322 1 97.94 98 SER A N 1
ATOM 737 C CA . SER A 1 98 ? 7.926 -3.691 -2.662 1 97.94 98 SER A CA 1
ATOM 738 C C . SER A 1 98 ? 8.258 -4.32 -4.008 1 97.94 98 SER A C 1
ATOM 740 O O . SER A 1 98 ? 7.777 -5.406 -4.332 1 97.94 98 SER A O 1
ATOM 742 N N . VAL A 1 99 ? 9.094 -3.588 -4.754 1 97.62 99 VAL A N 1
ATOM 743 C CA . VAL A 1 99 ? 9.414 -4.039 -6.105 1 97.62 99 VAL A CA 1
ATOM 744 C C . VAL A 1 99 ? 10.922 -4.137 -6.27 1 97.62 99 VAL A C 1
ATOM 746 O O . VAL A 1 99 ? 11.555 -3.234 -6.832 1 97.62 99 VAL A O 1
ATOM 749 N N . PRO A 1 100 ? 11.539 -5.25 -5.859 1 97 100 PRO A N 1
ATOM 750 C CA . PRO A 1 100 ? 12.984 -5.43 -6.02 1 97 100 PRO A CA 1
ATOM 751 C C . PRO A 1 100 ? 13.414 -5.465 -7.484 1 97 100 PRO A C 1
ATOM 753 O O . PRO A 1 100 ? 14.508 -4.996 -7.82 1 97 100 PRO A O 1
ATOM 756 N N . LEU A 1 101 ? 12.602 -6.02 -8.352 1 97 101 LEU A N 1
ATOM 757 C CA . LEU A 1 101 ? 12.836 -6.09 -9.789 1 97 101 LEU A CA 1
ATOM 758 C C . LEU A 1 101 ? 11.594 -5.668 -10.562 1 97 101 LEU A C 1
ATOM 760 O O . LEU A 1 101 ? 10.633 -6.43 -10.672 1 97 101 LEU A O 1
ATOM 764 N N . PRO A 1 102 ? 11.633 -4.504 -11.086 1 94.69 102 PRO A N 1
ATOM 765 C CA . PRO A 1 102 ? 10.445 -4.023 -11.805 1 94.69 102 PRO A CA 1
ATOM 766 C C . PRO A 1 102 ? 10.156 -4.832 -13.07 1 94.69 102 PRO A C 1
ATOM 768 O O . PRO A 1 102 ? 11.078 -5.238 -13.773 1 94.69 102 PRO A O 1
ATOM 771 N N . ALA A 1 103 ? 8.875 -5.117 -13.312 1 95.12 103 ALA A N 1
ATOM 772 C CA . ALA A 1 103 ? 8.422 -5.758 -14.547 1 95.12 103 ALA A CA 1
ATOM 773 C C . ALA A 1 103 ? 8.594 -4.828 -15.742 1 95.12 103 ALA A C 1
ATOM 775 O O . ALA A 1 103 ? 8.523 -3.604 -15.602 1 95.12 103 ALA A O 1
ATOM 776 N N . PRO A 1 104 ? 8.836 -5.371 -16.891 1 92.81 104 PRO A N 1
ATOM 777 C CA . PRO A 1 104 ? 8.836 -4.539 -18.094 1 92.81 104 PRO A CA 1
ATOM 778 C C . PRO A 1 104 ? 7.461 -3.947 -18.406 1 92.81 104 PRO A C 1
ATOM 780 O O . PRO A 1 104 ? 6.438 -4.523 -18.031 1 92.81 104 PRO A O 1
ATOM 783 N N . GLN A 1 105 ? 7.523 -2.854 -19.047 1 91 105 GLN A N 1
ATOM 784 C CA . GLN A 1 105 ? 6.27 -2.234 -19.453 1 91 105 GLN A CA 1
ATOM 785 C C . GLN A 1 105 ? 5.641 -2.998 -20.625 1 91 105 GLN A C 1
ATOM 787 O O . GLN A 1 105 ? 6.34 -3.438 -21.531 1 91 105 GLN A O 1
ATOM 792 N N . THR A 1 106 ? 4.348 -3.207 -20.484 1 93.38 106 THR A N 1
ATOM 793 C CA . THR A 1 106 ? 3.566 -3.814 -21.562 1 93.38 106 THR A CA 1
ATOM 794 C C . THR A 1 106 ? 2.447 -2.879 -22.016 1 93.38 106 THR A C 1
ATOM 796 O O . THR A 1 106 ? 2.092 -1.94 -21.297 1 93.38 106 THR A O 1
ATOM 799 N N . GLU A 1 107 ? 1.995 -3.135 -23.297 1 94.75 107 GLU A N 1
ATOM 800 C CA . GLU A 1 107 ? 0.773 -2.455 -23.719 1 94.75 107 GLU A CA 1
ATOM 801 C C . GLU A 1 107 ? -0.387 -2.777 -22.781 1 94.75 107 GLU A C 1
ATOM 803 O O . GLU A 1 107 ? -0.542 -3.92 -22.344 1 94.75 107 GLU A O 1
ATOM 808 N N . PRO A 1 108 ? -1.146 -1.737 -22.484 1 93.19 108 PRO A N 1
ATOM 809 C CA . PRO A 1 108 ? -2.289 -1.989 -21.609 1 93.19 108 PRO A CA 1
ATOM 810 C C . PRO A 1 108 ? -3.146 -3.164 -22.078 1 93.19 108 PRO A C 1
ATOM 812 O O . PRO A 1 108 ? -3.377 -3.324 -23.281 1 93.19 108 PRO A O 1
ATOM 815 N N . ALA A 1 109 ? -3.531 -4.043 -21.094 1 93.56 109 ALA A N 1
ATOM 816 C CA . ALA A 1 109 ? -4.445 -5.164 -21.281 1 93.56 109 ALA A CA 1
ATOM 817 C C . ALA A 1 109 ? -3.826 -6.234 -22.172 1 93.56 109 ALA A C 1
ATOM 819 O O . ALA A 1 109 ? -4.527 -7.121 -22.672 1 93.56 109 ALA A O 1
ATOM 820 N N . SER A 1 110 ? -2.609 -6.074 -22.453 1 95.94 110 SER A N 1
ATOM 821 C CA . SER A 1 110 ? -1.907 -7.141 -23.156 1 95.94 110 SER A CA 1
ATOM 822 C C . SER A 1 110 ? -1.233 -8.102 -22.188 1 95.94 110 SER A C 1
ATOM 824 O O . SER A 1 110 ? -0.855 -7.707 -21.078 1 95.94 110 SER A O 1
ATOM 826 N N . ARG A 1 111 ? -1.166 -9.297 -22.719 1 97.25 111 ARG A N 1
ATOM 827 C CA . ARG A 1 111 ? -0.545 -10.32 -21.891 1 97.25 111 ARG A CA 1
ATOM 828 C C . ARG A 1 111 ? 0.936 -10.031 -21.672 1 97.25 111 ARG A C 1
ATOM 830 O O . ARG A 1 111 ? 1.67 -9.773 -22.625 1 97.25 111 ARG A O 1
ATOM 837 N N . THR A 1 112 ? 1.369 -9.969 -20.438 1 97.19 112 THR A N 1
ATOM 838 C CA . THR A 1 112 ? 2.799 -9.938 -20.141 1 97.19 112 THR A CA 1
ATOM 839 C C . THR A 1 112 ? 3.48 -11.203 -20.641 1 97.19 112 THR A C 1
ATOM 841 O O . THR A 1 112 ? 3.006 -12.312 -20.375 1 97.19 112 THR A O 1
ATOM 844 N N . PRO A 1 113 ? 4.547 -11.055 -21.375 1 94.94 113 PRO A N 1
ATOM 845 C CA . PRO A 1 113 ? 5.199 -12.258 -21.906 1 94.94 113 PRO A CA 1
ATOM 846 C C . PRO A 1 113 ? 5.637 -13.219 -20.797 1 94.94 113 PRO A C 1
ATOM 848 O O . PRO A 1 113 ? 6.07 -12.781 -19.734 1 94.94 113 PRO A O 1
ATOM 851 N N . GLY A 1 114 ? 5.402 -14.477 -21.109 1 97.44 114 GLY A N 1
ATOM 852 C CA . GLY A 1 114 ? 5.949 -15.516 -20.25 1 97.44 114 GLY A CA 1
ATOM 853 C C . GLY A 1 114 ? 4.996 -15.938 -19.141 1 97.44 114 GLY A C 1
ATOM 854 O O . GLY A 1 114 ? 3.789 -16.047 -19.359 1 97.44 114 GLY A O 1
ATOM 855 N N . LEU A 1 115 ? 5.617 -16.359 -18.031 1 98.56 115 LEU A N 1
ATOM 856 C CA . LEU A 1 115 ? 4.902 -16.875 -16.875 1 98.56 115 LEU A CA 1
ATOM 857 C C . LEU A 1 115 ? 4.879 -15.836 -15.75 1 98.56 115 LEU A C 1
ATOM 859 O O . LEU A 1 115 ? 5.926 -15.32 -15.352 1 98.56 115 LEU A O 1
ATOM 863 N N . ALA A 1 116 ? 3.707 -15.5 -15.398 1 98.69 116 ALA A N 1
ATOM 864 C CA . ALA A 1 116 ? 3.521 -14.727 -14.18 1 98.69 116 ALA A CA 1
ATOM 865 C C . ALA A 1 116 ? 3.105 -15.625 -13.016 1 98.69 116 ALA A C 1
ATOM 867 O O . ALA A 1 116 ? 1.931 -15.977 -12.883 1 98.69 116 ALA A O 1
ATOM 868 N N . ASN A 1 117 ? 4.066 -15.961 -12.242 1 98.75 117 ASN A N 1
ATOM 869 C CA . ASN A 1 117 ? 3.83 -16.844 -11.109 1 98.75 117 ASN A CA 1
ATOM 870 C C . ASN A 1 117 ? 3.479 -16.062 -9.852 1 98.75 117 ASN A C 1
ATOM 872 O O . ASN A 1 117 ? 4.137 -15.078 -9.523 1 98.75 117 ASN A O 1
ATOM 876 N N . ILE A 1 118 ? 2.434 -16.5 -9.203 1 98.81 118 ILE A N 1
ATOM 877 C CA . ILE A 1 118 ? 2.01 -15.883 -7.945 1 98.81 118 ILE A CA 1
ATOM 878 C C . ILE A 1 118 ? 2.242 -16.859 -6.793 1 98.81 118 ILE A C 1
ATOM 880 O O . ILE A 1 118 ? 1.777 -18 -6.836 1 98.81 118 ILE A O 1
ATOM 884 N N . ALA A 1 119 ? 2.975 -16.5 -5.816 1 98.75 119 ALA A N 1
ATOM 885 C CA . ALA A 1 119 ? 3.145 -17.266 -4.59 1 98.75 119 ALA A CA 1
ATOM 886 C C . ALA A 1 119 ? 2.379 -16.641 -3.43 1 98.75 119 ALA A C 1
ATOM 888 O O . ALA A 1 119 ? 2.512 -15.438 -3.172 1 98.75 119 ALA A O 1
ATOM 889 N N . LEU A 1 120 ? 1.512 -17.359 -2.844 1 98.88 120 LEU A N 1
ATOM 890 C CA . LEU A 1 120 ? 0.809 -16.969 -1.626 1 98.88 120 LEU A CA 1
ATOM 891 C C . LEU A 1 120 ? 1.499 -17.531 -0.393 1 98.88 120 LEU A C 1
ATOM 893 O O . LEU A 1 120 ? 1.499 -18.75 -0.185 1 98.88 120 LEU A O 1
ATOM 897 N N . LEU A 1 121 ? 2.059 -16.688 0.407 1 98.81 121 LEU A N 1
ATOM 898 C CA . LEU A 1 121 ? 2.895 -17.078 1.54 1 98.81 121 LEU A CA 1
ATOM 899 C C . LEU A 1 121 ? 2.098 -17.031 2.84 1 98.81 121 LEU A C 1
ATOM 901 O O . LEU A 1 121 ? 1.221 -16.188 3.01 1 98.81 121 LEU A O 1
ATOM 905 N N . ARG A 1 122 ? 2.371 -17.938 3.723 1 98.44 122 ARG A N 1
ATOM 906 C CA . ARG A 1 122 ? 1.943 -17.906 5.117 1 98.44 122 ARG A CA 1
ATOM 907 C C . ARG A 1 122 ? 3.133 -17.719 6.051 1 98.44 122 ARG A C 1
ATOM 909 O O . ARG A 1 122 ? 4.203 -18.281 5.828 1 98.44 122 ARG A O 1
ATOM 916 N N . ARG A 1 123 ? 3.006 -16.906 6.977 1 98 123 ARG A N 1
ATOM 917 C CA . ARG A 1 123 ? 3.996 -16.828 8.047 1 98 123 ARG A CA 1
ATOM 918 C C . ARG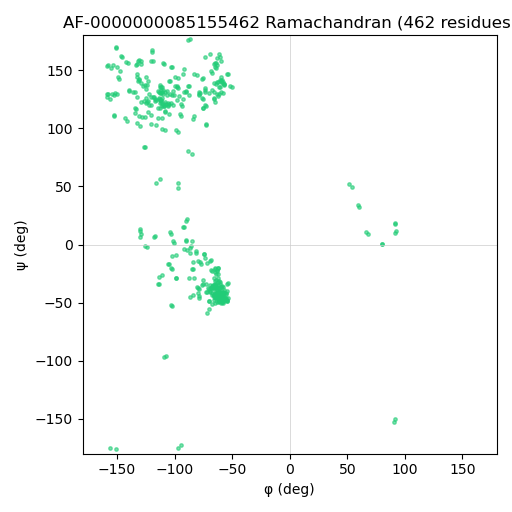 A 1 123 ? 3.842 -17.984 9.023 1 98 123 ARG A C 1
ATOM 920 O O . ARG A 1 123 ? 2.756 -18.219 9.555 1 98 123 ARG A O 1
ATOM 927 N N . PRO A 1 124 ? 4.926 -18.734 9.273 1 97.31 124 PRO A N 1
ATOM 928 C CA . PRO A 1 124 ? 4.832 -19.797 10.281 1 97.31 124 PRO A CA 1
ATOM 929 C C . PRO A 1 124 ? 4.41 -19.281 11.648 1 97.31 124 PRO A C 1
ATOM 931 O O . PRO A 1 124 ? 4.84 -18.203 12.062 1 97.31 124 PRO A O 1
ATOM 934 N N . ALA A 1 125 ? 3.508 -20.016 12.352 1 94.69 125 ALA A N 1
ATOM 935 C CA . ALA A 1 125 ? 2.938 -19.609 13.633 1 94.69 125 ALA A CA 1
ATOM 936 C C . ALA A 1 125 ? 4.035 -19.297 14.648 1 94.69 125 ALA A C 1
ATOM 938 O O . ALA A 1 125 ? 3.895 -18.375 15.461 1 94.69 125 ALA A O 1
ATOM 939 N N . GLY A 1 126 ? 5.172 -19.938 14.688 1 95.56 126 GLY A N 1
ATOM 940 C CA . GLY A 1 126 ? 6.215 -19.75 15.688 1 95.56 126 GLY A CA 1
ATOM 941 C C . GLY A 1 126 ? 7.223 -18.688 15.305 1 95.56 126 GLY A C 1
ATOM 942 O O . GLY A 1 126 ? 8.133 -18.375 16.078 1 95.56 126 GLY A O 1
ATOM 943 N N . MET A 1 127 ? 7.008 -18.031 14.164 1 97.12 127 MET A N 1
ATOM 944 C CA . MET A 1 127 ? 7.957 -17.016 13.719 1 97.12 127 MET A CA 1
ATOM 945 C C . MET A 1 127 ? 7.355 -15.617 13.836 1 97.12 127 MET A C 1
ATOM 947 O O . MET A 1 127 ? 6.293 -15.344 13.273 1 97.12 127 MET A O 1
ATOM 951 N N . ASP A 1 128 ? 7.98 -14.789 14.641 1 97.25 128 ASP A N 1
ATOM 952 C CA . ASP A 1 128 ? 7.449 -13.438 14.812 1 97.25 128 ASP A CA 1
ATOM 953 C C . ASP A 1 128 ? 7.508 -12.656 13.5 1 97.25 128 ASP A C 1
ATOM 955 O O . ASP A 1 128 ? 8.328 -12.953 12.625 1 97.25 128 ASP A O 1
ATOM 959 N N . GLN A 1 129 ? 6.699 -11.695 13.375 1 96.81 129 GLN A N 1
ATOM 960 C CA . GLN A 1 129 ? 6.477 -10.961 12.133 1 96.81 129 GLN A CA 1
ATOM 961 C C . GLN A 1 129 ? 7.754 -10.266 11.664 1 96.81 129 GLN A C 1
ATOM 963 O O . GLN A 1 129 ? 8.102 -10.328 10.484 1 96.81 129 GLN A O 1
ATOM 968 N N . GLU A 1 130 ? 8.461 -9.547 12.523 1 96.12 130 GLU A N 1
ATOM 969 C CA . GLU A 1 130 ? 9.672 -8.82 12.141 1 96.12 130 GLU A CA 1
ATOM 970 C C . GLU A 1 130 ? 10.727 -9.773 11.57 1 96.12 130 GLU A C 1
ATOM 972 O O . GLU A 1 130 ? 11.344 -9.477 10.547 1 96.12 130 GLU A O 1
ATOM 977 N N . THR A 1 131 ? 11.016 -10.859 12.227 1 97.81 131 THR A N 1
ATOM 978 C CA . THR A 1 131 ? 11.953 -11.875 11.75 1 97.81 131 THR A CA 1
ATOM 979 C C . THR A 1 131 ? 11.523 -12.414 10.391 1 97.81 131 THR A C 1
ATOM 981 O O . THR A 1 131 ? 12.344 -12.539 9.484 1 97.81 131 THR A O 1
ATOM 984 N N . TRP A 1 132 ? 10.164 -12.75 10.281 1 98.44 132 TRP A N 1
ATOM 985 C CA . TRP A 1 132 ? 9.633 -13.297 9.039 1 98.44 132 TRP A CA 1
ATOM 986 C C . TRP A 1 132 ? 9.852 -12.328 7.883 1 98.44 132 TRP A C 1
ATOM 988 O O . TRP A 1 132 ? 10.336 -12.719 6.816 1 98.44 132 TRP A O 1
ATOM 998 N N . LEU A 1 133 ? 9.562 -11.055 8.094 1 98.12 133 LEU A N 1
ATOM 999 C CA . LEU A 1 133 ? 9.727 -10.047 7.059 1 98.12 133 LEU A CA 1
ATOM 1000 C C . LEU A 1 133 ? 11.195 -9.898 6.676 1 98.12 133 LEU A C 1
ATOM 1002 O O . LEU A 1 133 ? 11.523 -9.773 5.492 1 98.12 133 LEU A O 1
ATOM 1006 N N . THR A 1 134 ? 12.117 -9.891 7.656 1 97.44 134 THR A N 1
ATOM 1007 C CA . THR A 1 134 ? 13.547 -9.781 7.371 1 97.44 134 THR A CA 1
ATOM 1008 C C . THR A 1 134 ? 14.016 -10.961 6.523 1 97.44 134 THR A C 1
ATOM 1010 O O . THR A 1 134 ? 14.688 -10.766 5.508 1 97.44 134 THR A O 1
ATOM 1013 N N . ARG A 1 135 ? 13.695 -12.094 6.871 1 98.5 135 ARG A N 1
ATOM 1014 C CA . ARG A 1 135 ? 14.133 -13.281 6.148 1 98.5 135 ARG A CA 1
ATOM 1015 C C . ARG A 1 135 ? 13.539 -13.32 4.742 1 98.5 135 ARG A C 1
ATOM 1017 O O . ARG A 1 135 ? 14.234 -13.656 3.779 1 98.5 135 ARG A O 1
ATOM 1024 N N . TRP A 1 136 ? 12.242 -13.008 4.621 1 98.5 136 TRP A N 1
ATOM 1025 C CA . TRP A 1 136 ? 11.578 -13.008 3.324 1 98.5 136 TRP A CA 1
ATOM 1026 C C . TRP A 1 136 ? 12.062 -11.844 2.463 1 98.5 136 TRP A C 1
ATOM 1028 O O . TRP A 1 136 ? 12.648 -12.055 1.397 1 98.5 136 TRP A O 1
ATOM 1038 N N . GLN A 1 137 ? 12 -10.633 2.881 1 97.56 137 GLN A N 1
ATOM 1039 C CA . GLN A 1 137 ? 12.141 -9.461 2.027 1 97.56 137 GLN A CA 1
ATOM 1040 C C . GLN A 1 137 ? 13.609 -9.062 1.882 1 97.56 137 GLN A C 1
ATOM 1042 O O . GLN A 1 137 ? 14 -8.484 0.869 1 97.56 137 GLN A O 1
ATOM 1047 N N . ARG A 1 138 ? 14.43 -9.359 2.887 1 96.38 138 ARG A N 1
ATOM 1048 C CA . ARG A 1 138 ? 15.836 -8.969 2.803 1 96.38 138 ARG A CA 1
ATOM 1049 C C . ARG A 1 138 ? 16.719 -10.164 2.438 1 96.38 138 ARG A C 1
ATOM 1051 O O . ARG A 1 138 ? 17.422 -10.125 1.434 1 96.38 138 ARG A O 1
ATOM 1058 N N . ASP A 1 139 ? 16.656 -11.203 3.086 1 98.06 139 ASP A N 1
ATOM 1059 C CA . ASP A 1 139 ? 17.594 -12.312 2.92 1 98.06 139 ASP A CA 1
ATOM 1060 C C . ASP A 1 139 ? 17.25 -13.148 1.69 1 98.06 139 ASP A C 1
ATOM 1062 O O . ASP A 1 139 ? 18.125 -13.531 0.923 1 98.06 139 ASP A O 1
ATOM 1066 N N . HIS A 1 140 ? 15.945 -13.477 1.538 1 98.44 140 HIS A N 1
ATOM 1067 C CA . HIS A 1 140 ? 15.531 -14.383 0.474 1 98.44 140 HIS A CA 1
ATOM 1068 C C . HIS A 1 140 ? 15.609 -13.703 -0.89 1 98.44 140 HIS A C 1
ATOM 1070 O O . HIS A 1 140 ? 15.906 -14.359 -1.895 1 98.44 140 HIS A O 1
ATOM 1076 N N . THR A 1 141 ? 15.352 -12.469 -0.99 1 98.19 141 THR A N 1
ATOM 1077 C CA . THR A 1 141 ? 15.148 -11.758 -2.246 1 98.19 141 THR A CA 1
ATOM 1078 C C . THR A 1 141 ? 16.359 -11.898 -3.154 1 98.19 141 THR A C 1
ATOM 1080 O O . THR A 1 141 ? 16.234 -12.297 -4.312 1 98.19 141 THR A O 1
ATOM 1083 N N . PRO A 1 142 ? 17.641 -11.625 -2.631 1 97.62 142 PRO A N 1
ATOM 1084 C CA . PRO A 1 142 ? 18.781 -11.82 -3.535 1 97.62 142 PRO A CA 1
ATOM 1085 C C . PRO A 1 142 ? 18.922 -13.266 -3.998 1 97.62 142 PRO A C 1
ATOM 1087 O O . PRO A 1 142 ? 19.359 -13.523 -5.125 1 97.62 142 PRO A O 1
ATOM 1090 N N . VAL A 1 143 ? 18.578 -14.25 -3.211 1 98.56 143 VAL A N 1
ATOM 1091 C CA . VAL A 1 143 ? 18.656 -15.656 -3.578 1 98.56 143 VAL A CA 1
ATOM 1092 C C . VAL A 1 143 ? 17.672 -15.945 -4.715 1 98.56 143 VAL A C 1
ATOM 1094 O O . VAL A 1 143 ? 18.047 -16.578 -5.711 1 98.56 143 VAL A O 1
ATOM 1097 N N . ALA A 1 144 ? 16.453 -15.461 -4.535 1 98.31 144 ALA A N 1
ATOM 1098 C CA . ALA A 1 144 ? 15.445 -15.672 -5.574 1 98.31 144 ALA A CA 1
ATOM 1099 C C . ALA A 1 144 ? 15.906 -15.086 -6.906 1 98.31 144 ALA A C 1
ATOM 1101 O O . ALA A 1 144 ? 15.828 -15.742 -7.945 1 98.31 144 ALA A O 1
ATOM 1102 N N . ILE A 1 145 ? 16.406 -13.906 -6.898 1 97.75 145 ILE A N 1
ATOM 1103 C CA . ILE A 1 145 ? 16.781 -13.188 -8.109 1 97.75 145 ILE A CA 1
ATOM 1104 C C . ILE A 1 145 ? 18.016 -13.836 -8.734 1 97.75 145 ILE A C 1
ATOM 1106 O O . ILE A 1 145 ? 18.125 -13.945 -9.961 1 97.75 145 ILE A O 1
ATOM 1110 N N . GLU A 1 146 ? 18.969 -14.281 -7.887 1 97.75 146 GLU A N 1
ATOM 1111 C CA . GLU A 1 146 ? 20.203 -14.859 -8.375 1 97.75 146 GLU A CA 1
ATOM 1112 C C . GLU A 1 146 ? 20 -16.281 -8.906 1 97.75 146 GLU A C 1
ATOM 1114 O O . GLU A 1 146 ? 20.672 -16.703 -9.836 1 97.75 146 GLU A O 1
ATOM 1119 N N . THR A 1 147 ? 19.062 -16.984 -8.352 1 98.5 147 THR A N 1
ATOM 1120 C CA . THR A 1 147 ? 18.984 -18.406 -8.625 1 98.5 147 THR A CA 1
ATOM 1121 C C . THR A 1 147 ? 17.875 -18.703 -9.633 1 98.5 147 THR A C 1
ATOM 1123 O O . THR A 1 147 ? 17.75 -19.828 -10.109 1 98.5 147 THR A O 1
ATOM 1126 N N . GLN A 1 148 ? 17.078 -17.781 -9.938 1 98.44 148 GLN A N 1
ATOM 1127 C CA . GLN A 1 148 ? 15.992 -18 -10.883 1 98.44 148 GLN A CA 1
ATOM 1128 C C . GLN A 1 148 ? 16.125 -17.078 -12.094 1 98.44 148 GLN A C 1
ATOM 1130 O O . GLN A 1 148 ? 16.922 -16.125 -12.078 1 98.44 148 GLN A O 1
ATOM 1135 N N . SER A 1 149 ? 15.352 -17.391 -13.102 1 98.38 149 SER A N 1
ATOM 1136 C CA . SER A 1 149 ? 15.398 -16.609 -14.336 1 98.38 149 SER A CA 1
ATOM 1137 C C . SER A 1 149 ? 14.398 -15.453 -14.289 1 98.38 149 SER A C 1
ATOM 1139 O O . SER A 1 149 ? 13.992 -14.938 -15.328 1 98.38 149 SER A O 1
ATOM 1141 N N . THR A 1 150 ? 13.992 -15.086 -13.086 1 98.31 150 THR A N 1
ATOM 1142 C CA . THR A 1 150 ? 12.961 -14.078 -12.922 1 98.31 150 THR A CA 1
ATOM 1143 C C . THR A 1 150 ? 13.398 -12.75 -13.531 1 98.31 150 THR A C 1
ATOM 1145 O O . THR A 1 150 ? 14.555 -12.352 -13.398 1 98.31 150 THR A O 1
ATOM 1148 N N . PHE A 1 151 ? 12.477 -12.062 -14.297 1 98.19 151 PHE A N 1
ATOM 1149 C CA . PHE A 1 151 ? 12.773 -10.75 -14.852 1 98.19 151 PHE A CA 1
ATOM 1150 C C . PHE A 1 151 ? 11.828 -9.695 -14.281 1 98.19 151 PHE A C 1
ATOM 1152 O O . PHE A 1 151 ? 11.828 -8.547 -14.734 1 98.19 151 PHE A O 1
ATOM 1159 N N . GLY A 1 152 ? 11.062 -9.984 -13.383 1 98.19 152 GLY A N 1
ATOM 1160 C CA . GLY A 1 152 ? 10.18 -9.172 -12.555 1 98.19 152 GLY A CA 1
ATOM 1161 C C . GLY A 1 152 ? 9.883 -9.797 -11.203 1 98.19 152 GLY A C 1
ATOM 1162 O O . GLY A 1 152 ? 9.609 -10.992 -11.117 1 98.19 152 GLY A O 1
ATOM 1163 N N . TYR A 1 153 ? 10.023 -9.133 -10.156 1 98.38 153 TYR A N 1
ATOM 1164 C CA . TYR A 1 153 ? 9.852 -9.625 -8.797 1 98.38 153 TYR A CA 1
ATOM 1165 C C . TYR A 1 153 ? 9.219 -8.555 -7.91 1 98.38 153 TYR A C 1
ATOM 1167 O O . TYR A 1 153 ? 9.828 -7.52 -7.641 1 98.38 153 TYR A O 1
ATOM 1175 N N . THR A 1 154 ? 7.945 -8.742 -7.512 1 98.56 154 THR A N 1
ATOM 1176 C CA . THR A 1 154 ? 7.164 -7.84 -6.676 1 98.56 154 THR A CA 1
ATOM 1177 C C . THR A 1 154 ? 6.676 -8.547 -5.418 1 98.56 154 THR A C 1
ATOM 1179 O O . THR A 1 154 ? 6.18 -9.672 -5.484 1 98.56 154 THR A O 1
ATOM 1182 N N . GLN A 1 155 ? 6.883 -7.984 -4.281 1 98.81 155 GLN A N 1
ATOM 1183 C CA . GLN A 1 155 ? 6.441 -8.5 -2.99 1 98.81 155 GLN A CA 1
ATOM 1184 C C . GLN A 1 155 ? 5.301 -7.664 -2.422 1 98.81 155 GLN A C 1
ATOM 1186 O O . GLN A 1 155 ? 5.434 -6.449 -2.262 1 98.81 155 GLN A O 1
ATOM 1191 N N . ASN A 1 156 ? 4.18 -8.266 -2.137 1 98.88 156 ASN A N 1
ATOM 1192 C CA . ASN A 1 156 ? 3.049 -7.625 -1.469 1 98.88 156 ASN A CA 1
ATOM 1193 C C . ASN A 1 156 ? 2.844 -8.18 -0.061 1 98.88 156 ASN A C 1
ATOM 1195 O O . ASN A 1 156 ? 2.316 -9.281 0.106 1 98.88 156 ASN A O 1
ATOM 1199 N N . TRP A 1 157 ? 3.322 -7.477 0.89 1 98.81 157 TRP A N 1
ATOM 1200 C CA . TRP A 1 157 ? 3.094 -7.836 2.285 1 98.81 157 TRP A CA 1
ATOM 1201 C C . TRP A 1 157 ? 1.66 -7.527 2.699 1 98.81 157 TRP A C 1
ATOM 1203 O O . TRP A 1 157 ? 1.201 -6.391 2.566 1 98.81 157 TRP A O 1
ATOM 1213 N N . VAL A 1 158 ? 0.841 -8.562 3.141 1 98.81 158 VAL A N 1
ATOM 1214 C CA . VAL A 1 158 ? -0.549 -8.383 3.549 1 98.81 158 VAL A CA 1
ATOM 1215 C C . VAL A 1 158 ? -0.605 -7.738 4.934 1 98.81 158 VAL A C 1
ATOM 1217 O O . VAL A 1 158 ? -0.138 -8.32 5.914 1 98.81 158 VAL A O 1
ATOM 1220 N N . VAL A 1 159 ? -1.17 -6.582 5.016 1 98.12 159 VAL A N 1
ATOM 1221 C CA . VAL A 1 159 ? -1.209 -5.879 6.297 1 98.12 159 VAL A CA 1
ATOM 1222 C C . VAL A 1 159 ? -2.617 -5.953 6.883 1 98.12 159 VAL A C 1
ATOM 1224 O O . VAL A 1 159 ? -2.814 -5.688 8.07 1 98.12 159 VAL A O 1
ATOM 1227 N N . ARG A 1 160 ? -3.664 -6.305 6.074 1 97.69 160 ARG A N 1
ATOM 1228 C CA . ARG A 1 160 ? -5.031 -6.445 6.566 1 97.69 160 ARG A CA 1
ATOM 1229 C C . ARG A 1 160 ? -5.859 -7.324 5.641 1 97.69 160 ARG A C 1
ATOM 1231 O O . ARG A 1 160 ? -5.809 -7.172 4.418 1 97.69 160 ARG A O 1
ATOM 1238 N N . THR A 1 161 ? -6.531 -8.305 6.191 1 98.12 161 THR A N 1
ATOM 1239 C CA . THR A 1 161 ? -7.547 -9.07 5.473 1 98.12 161 THR A CA 1
ATOM 1240 C C . THR A 1 161 ? -8.859 -8.289 5.398 1 98.12 161 THR A C 1
ATOM 1242 O O . THR A 1 161 ? -9.352 -7.801 6.414 1 98.12 161 THR A O 1
ATOM 1245 N N . LEU A 1 162 ? -9.445 -8.141 4.199 1 97.88 162 LEU A N 1
ATOM 1246 C CA . LEU A 1 162 ? -10.578 -7.238 4 1 97.88 162 LEU A CA 1
ATOM 1247 C C . LEU A 1 162 ? -11.883 -8.023 3.932 1 97.88 162 LEU A C 1
ATOM 1249 O O . LEU A 1 162 ? -12.961 -7.441 4.07 1 97.88 162 LEU A O 1
ATOM 1253 N N . THR A 1 163 ? -11.836 -9.305 3.635 1 97.69 163 THR A N 1
ATOM 1254 C CA . THR A 1 163 ? -13.047 -10.117 3.521 1 97.69 163 THR A CA 1
ATOM 1255 C C . THR A 1 163 ? -13.125 -11.133 4.656 1 97.69 163 THR A C 1
ATOM 1257 O O . THR A 1 163 ? -12.133 -11.773 4.992 1 97.69 163 THR A O 1
ATOM 1260 N N . PRO A 1 164 ? -14.336 -11.266 5.254 1 94.88 164 PRO A N 1
ATOM 1261 C CA . PRO A 1 164 ? -14.492 -12.266 6.309 1 94.88 164 PRO A CA 1
ATOM 1262 C C . PRO A 1 164 ? -14.266 -13.688 5.809 1 94.88 164 PRO A C 1
ATOM 1264 O O . PRO A 1 164 ? -14.664 -14.031 4.691 1 94.88 164 PRO A O 1
ATOM 1267 N N . GLY A 1 165 ? -13.586 -14.539 6.598 1 96 165 GLY A N 1
ATOM 1268 C CA . GLY A 1 165 ? -13.391 -15.945 6.281 1 96 165 GLY A CA 1
ATOM 1269 C C . GLY A 1 165 ? -12.273 -16.172 5.277 1 96 165 GLY A C 1
ATOM 1270 O O . GLY A 1 165 ? -12.016 -17.312 4.879 1 96 165 GLY A O 1
ATOM 1271 N N . ALA A 1 166 ? -11.641 -15.117 4.836 1 98 166 ALA A N 1
ATOM 1272 C CA . ALA A 1 166 ? -10.531 -15.25 3.891 1 98 166 ALA A CA 1
ATOM 1273 C C . ALA A 1 166 ? -9.414 -16.109 4.469 1 98 166 ALA A C 1
ATOM 1275 O O . ALA A 1 166 ? -9.148 -16.062 5.672 1 98 166 ALA A O 1
ATOM 1276 N N . PRO A 1 167 ? -8.766 -16.969 3.613 1 98.25 167 PRO A N 1
ATOM 1277 C CA . PRO A 1 167 ? -7.582 -17.703 4.066 1 98.25 167 PRO A CA 1
ATOM 1278 C C . PRO A 1 167 ? -6.492 -16.797 4.617 1 98.25 167 PRO A C 1
ATOM 1280 O O . PRO A 1 167 ? -6.352 -15.648 4.168 1 98.25 167 PRO A O 1
ATOM 1283 N N . GLU A 1 168 ? -5.844 -17.312 5.547 1 96.94 168 GLU A N 1
ATOM 1284 C CA . GLU A 1 168 ? -4.727 -16.562 6.109 1 96.94 168 GLU A CA 1
ATOM 1285 C C . GLU A 1 168 ? -3.547 -16.531 5.141 1 96.94 168 GLU A C 1
ATOM 1287 O O . GLU A 1 168 ? -2.873 -17.531 4.93 1 96.94 168 GLU A O 1
ATOM 1292 N N . ILE A 1 169 ? -3.312 -15.477 4.484 1 98.5 169 ILE A N 1
ATOM 1293 C CA . ILE A 1 169 ? -2.197 -15.188 3.59 1 98.5 169 ILE A CA 1
ATOM 1294 C C . ILE A 1 169 ? -1.398 -14 4.125 1 98.5 169 ILE A C 1
ATOM 1296 O O . ILE A 1 169 ? -1.968 -12.953 4.441 1 98.5 169 ILE A O 1
ATOM 1300 N N . ALA A 1 170 ? -0.057 -14.219 4.273 1 98.62 170 ALA A N 1
ATOM 1301 C CA . ALA A 1 170 ? 0.797 -13.195 4.875 1 98.62 170 ALA A CA 1
ATOM 1302 C C . ALA A 1 170 ? 1.529 -12.391 3.801 1 98.62 170 ALA A C 1
ATOM 1304 O O . ALA A 1 170 ? 1.898 -11.242 4.023 1 98.62 170 ALA A O 1
ATOM 1305 N N . GLY A 1 171 ? 1.799 -12.945 2.691 1 98.81 171 GLY A N 1
ATOM 1306 C CA . GLY A 1 171 ? 2.49 -12.32 1.575 1 98.81 171 GLY A CA 1
ATOM 1307 C C . GLY A 1 171 ? 2.043 -12.852 0.225 1 98.81 171 GLY A C 1
ATOM 1308 O O . GLY A 1 171 ? 1.701 -14.023 0.096 1 98.81 171 GLY A O 1
ATOM 1309 N N . ILE A 1 172 ? 1.988 -12.023 -0.735 1 98.94 172 ILE A N 1
ATOM 1310 C CA . ILE A 1 172 ? 1.681 -12.352 -2.121 1 98.94 172 ILE A CA 1
ATOM 1311 C C . ILE A 1 172 ? 2.816 -11.883 -3.029 1 98.94 172 ILE A C 1
ATOM 1313 O O . ILE A 1 172 ? 3.064 -10.688 -3.158 1 98.94 172 ILE A O 1
ATOM 1317 N N . VAL A 1 173 ? 3.521 -12.805 -3.652 1 98.88 173 VAL A N 1
ATOM 1318 C CA . VAL A 1 173 ? 4.688 -12.516 -4.477 1 98.88 173 VAL A CA 1
ATOM 1319 C C . VAL A 1 173 ? 4.336 -12.688 -5.953 1 98.88 173 VAL A C 1
ATOM 1321 O O . VAL A 1 173 ? 3.709 -13.68 -6.332 1 98.88 173 VAL A O 1
ATOM 1324 N N . GLU A 1 174 ? 4.688 -11.758 -6.734 1 98.75 174 GLU A N 1
ATOM 1325 C CA . GLU A 1 174 ? 4.551 -11.789 -8.188 1 98.75 174 GLU A CA 1
ATOM 1326 C C . GLU A 1 174 ? 5.91 -11.922 -8.867 1 98.75 174 GLU A C 1
ATOM 1328 O O . GLU A 1 174 ? 6.773 -11.062 -8.711 1 98.75 174 GLU A O 1
ATOM 1333 N N . GLU A 1 175 ? 6.062 -12.945 -9.617 1 98.75 175 GLU A N 1
ATOM 1334 C CA . GLU A 1 175 ? 7.316 -13.227 -10.32 1 98.75 175 GLU A CA 1
ATOM 1335 C C . GLU A 1 175 ? 7.078 -13.461 -11.805 1 98.75 175 GLU A C 1
ATOM 1337 O O . GLU A 1 175 ? 6.16 -14.188 -12.188 1 98.75 175 GLU A O 1
ATOM 1342 N N . LEU A 1 176 ? 7.918 -12.875 -12.578 1 98.69 176 LEU A N 1
ATOM 1343 C CA . LEU A 1 176 ? 7.84 -13.062 -14.023 1 98.69 176 LEU A CA 1
ATOM 1344 C C . LEU A 1 176 ? 9.016 -13.891 -14.531 1 98.69 176 LEU A C 1
ATOM 1346 O O . LEU A 1 176 ? 10.164 -13.633 -14.172 1 98.69 176 LEU A O 1
ATOM 1350 N N . PHE A 1 177 ? 8.656 -14.859 -15.359 1 98.75 177 PHE A N 1
ATOM 1351 C CA . PHE A 1 177 ? 9.633 -15.773 -15.93 1 98.75 177 PHE A CA 1
ATOM 1352 C C . PHE A 1 177 ? 9.461 -15.891 -17.438 1 98.75 177 PHE A C 1
ATOM 1354 O O . PHE A 1 177 ? 8.391 -15.594 -17.969 1 98.75 177 PHE A O 1
ATOM 1361 N N . PRO A 1 178 ? 10.484 -16.312 -18.094 1 98.25 178 PRO A N 1
ATOM 1362 C CA . PRO A 1 178 ? 10.32 -16.594 -19.516 1 98.25 178 PRO A CA 1
ATOM 1363 C C . PRO A 1 178 ? 9.305 -17.703 -19.797 1 98.25 178 PRO A C 1
ATOM 1365 O O . PRO A 1 178 ? 8.984 -18.484 -18.891 1 98.25 178 PRO A O 1
ATOM 1368 N N . ALA A 1 179 ? 8.914 -17.734 -21 1 97.62 179 ALA A N 1
ATOM 1369 C CA . ALA A 1 179 ? 7.887 -18.703 -21.391 1 97.62 179 ALA A CA 1
ATOM 1370 C C . ALA A 1 179 ? 8.359 -20.125 -21.188 1 97.62 179 ALA A C 1
ATOM 1372 O O . ALA A 1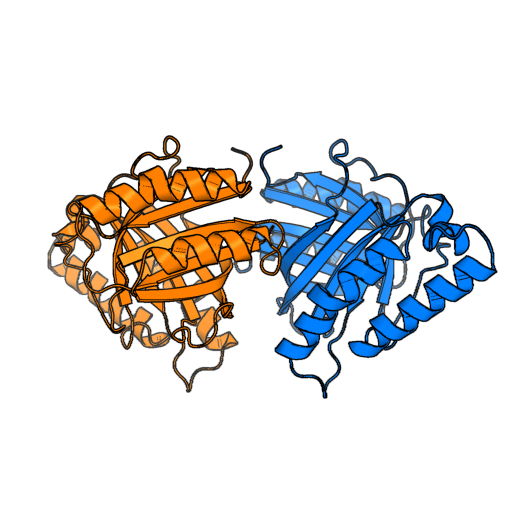 179 ? 7.574 -21 -20.812 1 97.62 179 ALA A O 1
ATOM 1373 N N . GLU A 1 180 ? 9.523 -20.328 -21.391 1 97.62 180 GLU A N 1
ATOM 1374 C CA . GLU A 1 180 ? 10.07 -21.672 -21.281 1 97.62 180 GLU A CA 1
ATOM 1375 C C . GLU A 1 180 ? 9.945 -22.203 -19.859 1 97.62 180 GLU A C 1
ATOM 1377 O O . GLU A 1 180 ? 9.867 -23.406 -19.641 1 97.62 180 GLU A O 1
ATOM 1382 N N . ALA A 1 181 ? 9.82 -21.281 -18.984 1 98.06 181 ALA A N 1
ATOM 1383 C CA . ALA A 1 181 ? 9.781 -21.656 -17.578 1 98.06 181 ALA A CA 1
ATOM 1384 C C . ALA A 1 181 ? 8.445 -22.297 -17.219 1 98.06 181 ALA A C 1
ATOM 1386 O O . ALA A 1 181 ? 8.312 -22.922 -16.156 1 98.06 181 ALA A O 1
ATOM 1387 N N . ILE A 1 182 ? 7.5 -22.25 -18 1 97.94 182 ILE A N 1
ATOM 1388 C CA . ILE A 1 182 ? 6.199 -22.844 -17.734 1 97.94 182 ILE A CA 1
ATOM 1389 C C . ILE A 1 182 ? 6.352 -24.359 -17.609 1 97.94 182 ILE A C 1
ATOM 1391 O O . ILE A 1 182 ? 5.77 -24.969 -16.703 1 97.94 182 ILE A O 1
ATOM 1395 N N . THR A 1 183 ? 7.227 -24.906 -18.406 1 97.06 183 THR A N 1
ATOM 1396 C CA . THR A 1 183 ? 7.281 -26.359 -18.422 1 97.06 183 THR A CA 1
ATOM 1397 C C . THR A 1 183 ? 8.711 -26.859 -18.25 1 97.06 183 THR A C 1
ATOM 1399 O O . THR A 1 183 ? 8.992 -28.047 -18.422 1 97.06 183 THR A O 1
ATOM 1402 N N . ASP A 1 184 ? 9.602 -26 -18 1 97.44 184 ASP A N 1
ATOM 1403 C CA . ASP A 1 184 ? 11.008 -26.375 -17.891 1 97.44 184 ASP A CA 1
ATOM 1404 C C . ASP A 1 184 ? 11.641 -25.797 -16.625 1 97.44 184 ASP A C 1
ATOM 1406 O O . ASP A 1 184 ? 11.883 -24.594 -16.547 1 97.44 184 ASP A O 1
ATOM 1410 N N . LEU A 1 185 ? 11.914 -26.625 -15.812 1 96.38 185 LEU A N 1
ATOM 1411 C CA . LEU A 1 185 ? 12.477 -26.234 -14.523 1 96.38 185 LEU A CA 1
ATOM 1412 C C . LEU A 1 185 ? 13.852 -25.594 -14.703 1 96.38 185 LEU A C 1
ATOM 1414 O O . LEU A 1 185 ? 14.203 -24.672 -13.969 1 96.38 185 LEU A O 1
ATOM 1418 N N . GLN A 1 186 ? 14.711 -26.141 -15.57 1 97.69 186 GLN A N 1
ATOM 1419 C CA . GLN A 1 186 ? 16.016 -25.547 -15.836 1 97.69 186 GLN A CA 1
ATOM 1420 C C . GLN A 1 186 ? 15.883 -24.109 -16.328 1 97.69 186 GLN A C 1
ATOM 1422 O O . GLN A 1 186 ? 16.656 -23.234 -15.922 1 97.69 186 GLN A O 1
ATOM 1427 N N . ALA A 1 187 ? 14.938 -23.922 -17.141 1 98 187 ALA A N 1
ATOM 1428 C CA . ALA A 1 187 ? 14.664 -22.578 -17.625 1 98 187 ALA A CA 1
ATOM 1429 C C . ALA A 1 187 ? 14.156 -21.688 -16.5 1 98 187 ALA A C 1
ATOM 1431 O O . ALA A 1 187 ? 14.523 -20.516 -16.406 1 98 187 ALA A O 1
ATOM 1432 N N . PHE A 1 188 ? 13.281 -22.297 -15.766 1 98.31 188 PHE A N 1
ATOM 1433 C CA . PHE A 1 188 ? 12.742 -21.578 -14.625 1 98.31 188 PHE A CA 1
ATOM 1434 C C . PHE A 1 188 ? 13.859 -21.078 -13.727 1 98.31 188 PHE A C 1
ATOM 1436 O O . PHE A 1 188 ? 13.875 -19.906 -13.32 1 98.31 188 PHE A O 1
ATOM 1443 N N . PHE A 1 189 ? 14.859 -21.875 -13.352 1 98.5 189 PHE A N 1
ATOM 1444 C CA . PHE A 1 189 ? 15.953 -21.547 -12.445 1 98.5 189 PHE A CA 1
ATOM 1445 C C . PHE A 1 189 ? 17.094 -20.891 -13.203 1 98.5 189 PHE A C 1
ATOM 1447 O O . PHE A 1 189 ? 18.094 -20.469 -12.602 1 98.5 189 PHE A O 1
ATOM 1454 N N . GLY A 1 190 ? 16.938 -20.781 -14.609 1 98.25 190 GLY A N 1
ATOM 1455 C CA . GLY A 1 190 ? 18.016 -20.219 -15.406 1 98.25 190 GLY A CA 1
ATOM 1456 C C . GLY A 1 190 ? 19.312 -20.984 -15.297 1 98.25 190 GLY A C 1
ATOM 1457 O O . GLY A 1 190 ? 20.391 -20.375 -15.297 1 98.25 190 GLY A O 1
ATOM 1458 N N . ALA A 1 191 ? 19.234 -22.188 -15.156 1 98.38 191 ALA A N 1
ATOM 1459 C CA . ALA A 1 191 ? 20.406 -23.016 -14.938 1 98.38 191 ALA A CA 1
ATOM 1460 C C . ALA A 1 191 ? 21.094 -23.359 -16.25 1 98.38 191 ALA A C 1
ATOM 1462 O O . ALA A 1 191 ? 20.422 -23.625 -17.25 1 98.38 191 ALA A O 1
ATOM 1463 N N . ALA A 1 192 ? 22.391 -23.469 -16.172 1 97.62 192 ALA A N 1
ATOM 1464 C CA . ALA A 1 192 ? 23.203 -23.781 -17.359 1 97.62 192 ALA A CA 1
ATOM 1465 C C . ALA A 1 192 ? 23.172 -25.281 -17.656 1 97.62 192 ALA A C 1
ATOM 1467 O O . ALA A 1 192 ? 23.25 -25.688 -18.812 1 97.62 192 ALA A O 1
ATOM 1468 N N . ASP A 1 193 ? 23.156 -26.031 -16.656 1 97.88 193 ASP A N 1
ATOM 1469 C CA . ASP A 1 193 ? 23.141 -27.484 -16.719 1 97.88 193 ASP A CA 1
ATOM 1470 C C . ASP A 1 193 ? 22.547 -28.078 -15.438 1 97.88 193 ASP A C 1
ATOM 1472 O O . ASP A 1 193 ? 22.062 -27.344 -14.57 1 97.88 193 ASP A O 1
ATOM 1476 N N . GLU A 1 194 ? 22.594 -29.391 -15.383 1 97.56 194 GLU A N 1
ATOM 1477 C CA . GLU A 1 194 ? 21.953 -30.109 -14.281 1 97.56 194 GLU A CA 1
ATOM 1478 C C . GLU A 1 194 ? 22.656 -29.828 -12.953 1 97.56 194 GLU A C 1
ATOM 1480 O O . GLU A 1 194 ? 22 -29.703 -11.922 1 97.56 194 GLU A O 1
ATOM 1485 N N . GLN A 1 195 ? 23.922 -29.719 -12.945 1 97.62 195 GLN A N 1
ATOM 1486 C CA . GLN A 1 195 ? 24.672 -29.406 -11.727 1 97.62 195 GLN A CA 1
ATOM 1487 C C . GLN A 1 195 ? 24.312 -28.016 -11.211 1 97.62 195 GLN A C 1
ATOM 1489 O O . GLN A 1 195 ? 24.109 -27.828 -10.016 1 97.62 195 GLN A O 1
ATOM 1494 N N . ASP A 1 196 ? 24.281 -27.156 -12.117 1 98.31 196 ASP A N 1
ATOM 1495 C CA . ASP A 1 196 ? 23.875 -25.797 -11.766 1 98.31 196 ASP A CA 1
ATOM 1496 C C . ASP A 1 196 ? 22.438 -25.766 -11.242 1 98.31 196 ASP A C 1
ATOM 1498 O O . ASP A 1 196 ? 22.141 -25.047 -10.281 1 98.31 196 ASP A O 1
ATOM 1502 N N . LEU A 1 197 ? 21.609 -26.484 -11.93 1 98.19 197 LEU A N 1
ATOM 1503 C CA . LEU A 1 197 ? 20.219 -26.562 -11.484 1 98.19 197 LEU A CA 1
ATOM 1504 C C . LEU A 1 197 ? 20.141 -27.047 -10.039 1 98.19 197 LEU A C 1
ATOM 1506 O O . LEU A 1 197 ? 19.438 -26.469 -9.219 1 98.19 197 LEU A O 1
ATOM 1510 N N . GLN A 1 198 ? 20.812 -28.078 -9.68 1 98.31 198 GLN A N 1
ATOM 1511 C CA . GLN A 1 198 ? 20.797 -28.625 -8.32 1 98.31 198 GLN A CA 1
ATOM 1512 C C . GLN A 1 198 ? 21.328 -27.609 -7.316 1 98.31 198 GLN A C 1
ATOM 1514 O O . GLN A 1 198 ? 20.828 -27.516 -6.199 1 98.31 198 GLN A O 1
ATOM 1519 N N . HIS A 1 199 ? 22.406 -26.938 -7.734 1 98.25 199 HIS A N 1
ATOM 1520 C CA . HIS A 1 199 ? 22.969 -25.906 -6.863 1 98.25 199 HIS A CA 1
ATOM 1521 C C . HIS A 1 199 ? 21.953 -24.812 -6.578 1 98.25 199 HIS A C 1
ATOM 1523 O O . HIS A 1 199 ? 21.734 -24.438 -5.422 1 98.25 199 HIS A O 1
ATOM 1529 N N . ARG A 1 200 ? 21.375 -24.328 -7.578 1 98.38 200 ARG A N 1
ATOM 1530 C CA . ARG A 1 200 ? 20.359 -23.281 -7.461 1 98.38 200 ARG A CA 1
ATOM 1531 C C . ARG A 1 200 ? 19.156 -23.766 -6.656 1 98.38 200 ARG A C 1
ATOM 1533 O O . ARG A 1 200 ? 18.641 -23.047 -5.801 1 98.38 200 ARG A O 1
ATOM 1540 N N . LEU A 1 201 ? 18.688 -25 -6.941 1 97.44 201 LEU A N 1
ATOM 1541 C CA . LEU A 1 201 ? 17.578 -25.594 -6.188 1 97.44 201 LEU A CA 1
ATOM 1542 C C . LEU A 1 201 ? 17.922 -25.672 -4.703 1 97.44 201 LEU A C 1
ATOM 1544 O O . LEU A 1 201 ? 17.078 -25.375 -3.857 1 97.44 201 LEU A O 1
ATOM 1548 N N . GLY A 1 202 ? 19.109 -26.141 -4.398 1 98.19 202 GLY A N 1
ATOM 1549 C CA . GLY A 1 202 ? 19.516 -26.234 -3.008 1 98.19 202 GLY A CA 1
ATOM 1550 C C . GLY A 1 202 ? 19.5 -24.906 -2.283 1 98.19 202 GLY A C 1
ATOM 1551 O O . GLY A 1 202 ? 19 -24.812 -1.156 1 98.19 202 GLY A O 1
ATOM 1552 N N . ARG A 1 203 ? 20.016 -23.875 -2.941 1 98.19 203 ARG A N 1
ATOM 1553 C CA . ARG A 1 203 ? 20 -22.531 -2.369 1 98.19 203 ARG A CA 1
ATOM 1554 C C . ARG A 1 203 ? 18.562 -22.047 -2.146 1 98.19 203 ARG A C 1
ATOM 1556 O O . ARG A 1 203 ? 18.266 -21.438 -1.114 1 98.19 203 ARG A O 1
ATOM 1563 N N . MET A 1 204 ? 17.734 -22.328 -3.125 1 97.75 204 MET A N 1
ATOM 1564 C CA . MET A 1 204 ? 16.344 -21.922 -3.041 1 97.75 204 MET A CA 1
ATOM 1565 C C . MET A 1 204 ? 15.641 -22.609 -1.878 1 97.75 204 MET A C 1
ATOM 1567 O O . MET A 1 204 ? 14.93 -21.969 -1.101 1 97.75 204 MET A O 1
ATOM 1571 N N . VAL A 1 205 ? 15.797 -23.922 -1.799 1 97.19 205 VAL A N 1
ATOM 1572 C CA . VAL A 1 205 ? 15.141 -24.688 -0.742 1 97.19 205 VAL A CA 1
ATOM 1573 C C . VAL A 1 205 ? 15.609 -24.188 0.623 1 97.19 205 VAL A C 1
ATOM 1575 O O . VAL A 1 205 ? 14.797 -24 1.529 1 97.19 205 VAL A O 1
ATOM 1578 N N . ALA A 1 206 ? 16.922 -23.969 0.835 1 98.06 206 ALA A N 1
ATOM 1579 C CA . ALA A 1 206 ? 17.453 -23.469 2.1 1 98.06 206 ALA A CA 1
ATOM 1580 C C . ALA A 1 206 ? 16.859 -22.094 2.436 1 98.06 206 ALA A C 1
ATOM 1582 O O . ALA A 1 206 ? 16.469 -21.844 3.576 1 98.06 206 ALA A O 1
ATOM 1583 N N . SER A 1 207 ? 16.844 -21.266 1.457 1 98.19 207 SER A N 1
ATOM 1584 C CA . SER A 1 207 ? 16.344 -19.891 1.646 1 98.19 207 SER A CA 1
ATOM 1585 C C . SER A 1 207 ? 14.859 -19.891 1.987 1 98.19 207 SER A C 1
ATOM 1587 O O . SER A 1 207 ? 14.438 -19.234 2.943 1 98.19 207 SER A O 1
ATOM 1589 N N . THR A 1 208 ? 14 -20.594 1.203 1 98.12 208 THR A N 1
ATOM 1590 C CA . THR A 1 208 ? 12.555 -20.625 1.437 1 98.12 208 THR A CA 1
ATOM 1591 C C . THR A 1 208 ? 12.234 -21.297 2.766 1 98.12 208 THR A C 1
ATOM 1593 O O . THR A 1 208 ? 11.266 -20.938 3.436 1 98.12 208 THR A O 1
ATOM 1596 N N . THR A 1 209 ? 13.008 -22.312 3.199 1 97.56 209 THR A N 1
ATOM 1597 C CA . THR A 1 209 ? 12.828 -22.969 4.484 1 97.56 209 THR A CA 1
ATOM 1598 C C . THR A 1 209 ? 13.031 -21.984 5.633 1 97.56 209 THR A C 1
ATOM 1600 O O . THR A 1 209 ? 12.328 -22.047 6.641 1 97.56 209 THR A O 1
ATOM 1603 N N . ALA A 1 210 ? 13.945 -21.109 5.469 1 97.44 210 ALA A N 1
ATOM 1604 C CA . ALA A 1 210 ? 14.336 -20.188 6.535 1 97.44 210 ALA A CA 1
ATOM 1605 C C . ALA A 1 210 ? 13.172 -19.281 6.941 1 97.44 210 ALA A C 1
ATOM 1607 O O . ALA A 1 210 ? 13.164 -18.734 8.039 1 97.44 210 ALA A O 1
ATOM 1608 N N . PHE A 1 211 ? 12.164 -19.125 6.074 1 97.69 211 PHE A N 1
ATOM 1609 C CA . PHE A 1 211 ? 11.031 -18.297 6.477 1 97.69 211 PHE A CA 1
ATOM 1610 C C . PHE A 1 211 ? 9.711 -19.016 6.234 1 97.69 211 PHE A C 1
ATOM 1612 O O . PHE A 1 211 ? 8.648 -18.391 6.227 1 97.69 211 PHE A O 1
ATOM 1619 N N . GLY A 1 212 ? 9.797 -20.328 5.941 1 96.75 212 GLY A N 1
ATOM 1620 C CA . GLY A 1 212 ? 8.633 -21.203 5.992 1 96.75 212 GLY A CA 1
ATOM 1621 C C . GLY A 1 212 ? 7.922 -21.312 4.656 1 96.75 212 GLY A C 1
ATOM 1622 O O . GLY A 1 212 ? 6.809 -21.844 4.582 1 96.75 212 GLY A O 1
ATOM 1623 N N . ALA A 1 213 ? 8.469 -20.859 3.584 1 96.25 213 ALA A N 1
ATOM 1624 C CA . ALA A 1 213 ? 7.816 -20.875 2.275 1 96.25 213 ALA A CA 1
ATOM 1625 C C . ALA A 1 213 ? 8.031 -22.203 1.564 1 96.25 213 ALA A C 1
ATOM 1627 O O . ALA A 1 213 ? 7.582 -22.391 0.429 1 96.25 213 ALA A O 1
ATOM 1628 N N . ASN A 1 214 ? 8.758 -23.078 2.209 1 92.19 214 ASN A N 1
ATOM 1629 C CA . ASN A 1 214 ? 8.914 -24.406 1.636 1 92.19 214 ASN A CA 1
ATOM 1630 C C . ASN A 1 214 ? 7.688 -25.281 1.904 1 92.19 214 ASN A C 1
ATOM 1632 O O . ASN A 1 214 ? 7.523 -26.344 1.286 1 92.19 214 ASN A O 1
ATOM 1636 N N . GLU A 1 215 ? 6.863 -24.781 2.842 1 90.38 215 GLU A N 1
ATOM 1637 C CA . GLU A 1 215 ? 5.641 -25.516 3.168 1 90.38 215 GLU A CA 1
ATOM 1638 C C . GLU A 1 215 ? 4.43 -24.578 3.176 1 90.38 215 GLU A C 1
ATOM 1640 O O . GLU A 1 215 ? 4.574 -23.359 3.314 1 90.38 215 GLU A O 1
ATOM 1645 N N . ASN A 1 216 ? 3.268 -25.234 2.99 1 93.44 216 ASN A N 1
ATOM 1646 C CA . ASN A 1 216 ? 2.002 -24.516 3.094 1 93.44 216 ASN A CA 1
ATOM 1647 C C . ASN A 1 216 ? 1.995 -23.25 2.221 1 93.44 216 ASN A C 1
ATOM 1649 O O . ASN A 1 216 ? 1.664 -22.172 2.691 1 93.44 216 ASN A O 1
ATOM 1653 N N . ILE A 1 217 ? 2.307 -23.375 1.016 1 97.12 217 ILE A N 1
ATOM 1654 C CA . ILE A 1 217 ? 2.389 -22.297 0.043 1 97.12 217 ILE A CA 1
ATOM 1655 C C . ILE A 1 217 ? 1.515 -22.609 -1.167 1 97.12 217 ILE A C 1
ATOM 1657 O O . ILE A 1 217 ? 1.315 -23.781 -1.499 1 97.12 217 ILE A O 1
ATOM 1661 N N . ASP A 1 218 ? 0.931 -21.703 -1.733 1 98.31 218 ASP A N 1
ATOM 1662 C CA . ASP A 1 218 ? 0.36 -21.812 -3.072 1 98.31 218 ASP A CA 1
ATOM 1663 C C . ASP A 1 218 ? 1.246 -21.125 -4.105 1 98.31 218 ASP A C 1
ATOM 1665 O O . ASP A 1 218 ? 1.687 -20 -3.893 1 98.31 218 ASP A O 1
ATOM 1669 N N . THR A 1 219 ? 1.574 -21.75 -5.094 1 98.31 219 THR A N 1
ATOM 1670 C CA . THR A 1 219 ? 2.174 -21.203 -6.305 1 98.31 219 THR A CA 1
ATOM 1671 C C . THR A 1 219 ? 1.215 -21.328 -7.488 1 98.31 219 THR A C 1
ATOM 1673 O O . THR A 1 219 ? 0.839 -22.438 -7.879 1 98.31 219 THR A O 1
ATOM 1676 N N . VAL A 1 220 ? 0.832 -20.266 -8.016 1 98.5 220 VAL A N 1
ATOM 1677 C CA . VAL A 1 220 ? -0.232 -20.188 -9.008 1 98.5 220 VAL A CA 1
ATOM 1678 C C . VAL A 1 220 ? 0.317 -19.594 -10.305 1 98.5 220 VAL A C 1
ATOM 1680 O O . VAL A 1 220 ? 0.559 -18.375 -10.383 1 98.5 220 VAL A O 1
ATOM 1683 N N . PRO A 1 221 ? 0.523 -20.484 -11.25 1 98.5 221 PRO A N 1
ATOM 1684 C CA . PRO A 1 221 ? 0.914 -19.938 -12.555 1 98.5 221 PRO A CA 1
ATOM 1685 C C . PRO A 1 221 ? -0.205 -19.141 -13.219 1 98.5 221 PRO A C 1
ATOM 1687 O O . PRO A 1 221 ? -1.35 -19.594 -13.266 1 98.5 221 PRO A O 1
ATOM 1690 N N . THR A 1 222 ? 0.123 -18 -13.711 1 98.69 222 THR A N 1
ATOM 1691 C CA . THR A 1 222 ? -0.906 -17.156 -14.312 1 98.69 222 THR A CA 1
ATOM 1692 C C . THR A 1 222 ? -0.366 -16.438 -15.547 1 98.69 222 THR A C 1
ATOM 1694 O O . THR A 1 222 ? 0.846 -16.406 -15.773 1 98.69 222 THR A O 1
ATOM 1697 N N . SER A 1 223 ? -1.259 -16.062 -16.375 1 98.5 223 SER A N 1
ATOM 1698 C CA . SER A 1 223 ? -1.05 -14.977 -17.328 1 98.5 223 SER A CA 1
ATOM 1699 C C . SER A 1 223 ? -1.424 -13.625 -16.719 1 98.5 223 SER A C 1
ATOM 1701 O O . SER A 1 223 ? -2.447 -13.508 -16.047 1 98.5 223 SER A O 1
ATOM 1703 N N . ARG A 1 224 ? -0.656 -12.734 -16.938 1 98.5 224 ARG A N 1
ATOM 1704 C CA . ARG A 1 224 ? -0.804 -11.422 -16.312 1 98.5 224 ARG A CA 1
ATOM 1705 C C . ARG A 1 224 ? -1.182 -10.359 -17.344 1 98.5 224 ARG A C 1
ATOM 1707 O O . ARG A 1 224 ? -0.558 -10.266 -18.391 1 98.5 224 ARG A O 1
ATOM 1714 N N . TYR A 1 225 ? -2.145 -9.555 -17.062 1 98.19 225 TYR A N 1
ATOM 1715 C CA . TYR A 1 225 ? -2.613 -8.438 -17.875 1 98.19 225 TYR A CA 1
ATOM 1716 C C . TYR A 1 225 ? -2.688 -7.156 -17.062 1 98.19 225 TYR A C 1
ATOM 1718 O O . TYR A 1 225 ? -3.537 -7.031 -16.172 1 98.19 225 TYR A O 1
ATOM 1726 N N . VAL A 1 226 ? -1.807 -6.246 -17.359 1 97.69 226 VAL A N 1
ATOM 1727 C CA . VAL A 1 226 ? -1.887 -4.914 -16.766 1 97.69 226 VAL A CA 1
ATOM 1728 C C . VAL A 1 226 ? -2.863 -4.051 -17.562 1 97.69 226 VAL A C 1
ATOM 1730 O O . VAL A 1 226 ? -2.588 -3.682 -18.703 1 97.69 226 VAL A O 1
ATOM 1733 N N . VAL A 1 227 ? -3.889 -3.785 -16.969 1 97.62 227 VAL A N 1
ATOM 1734 C CA . VAL A 1 227 ? -4.961 -3.084 -17.672 1 97.62 227 VAL A CA 1
ATOM 1735 C C . VAL A 1 227 ? -4.734 -1.575 -17.578 1 97.62 227 VAL A C 1
ATOM 1737 O O . VAL A 1 227 ? -4.926 -0.854 -18.562 1 97.62 227 VAL A O 1
ATOM 1740 N N . LYS A 1 228 ? -4.426 -1.121 -16.453 1 96.5 228 LYS A N 1
ATOM 1741 C CA . LYS A 1 228 ? -4.168 0.285 -16.156 1 96.5 228 LYS A CA 1
ATOM 1742 C C . LYS A 1 228 ? -3.16 0.433 -15.023 1 96.5 228 LYS A C 1
ATOM 1744 O O . LYS A 1 228 ? -3.246 -0.27 -14.008 1 96.5 228 LYS A O 1
ATOM 1749 N N . THR A 1 229 ? -2.08 1.247 -15.188 1 95.31 229 THR A N 1
ATOM 1750 C CA . THR A 1 229 ? -1.114 1.523 -14.133 1 95.31 229 THR A CA 1
ATOM 1751 C C . THR A 1 229 ? -1.421 2.855 -13.453 1 95.31 229 THR A C 1
ATOM 1753 O O . THR A 1 229 ? -1.738 3.842 -14.125 1 95.31 229 THR A O 1
ATOM 1756 N N . PRO A 1 230 ? -1.366 2.928 -12.125 1 94.88 230 PRO A N 1
ATOM 1757 C CA . PRO A 1 230 ? -1.631 4.184 -11.422 1 94.88 230 PRO A CA 1
ATOM 1758 C C . PRO A 1 230 ? -0.418 5.109 -11.391 1 94.88 230 PRO A C 1
ATOM 1760 O O . PRO A 1 230 ? -0.512 6.242 -10.906 1 94.88 230 PRO A O 1
ATOM 1763 N N . PHE A 1 231 ? 0.742 4.707 -11.828 1 93.69 231 PHE A N 1
ATOM 1764 C CA . PHE A 1 231 ? 2 5.414 -11.617 1 93.69 231 PHE A CA 1
ATOM 1765 C C . PHE A 1 231 ? 2.412 6.176 -12.867 1 93.69 231 PHE A C 1
ATOM 1767 O O . PHE A 1 231 ? 2.029 5.801 -13.984 1 93.69 231 PHE A O 1
ATOM 1774 N N . ALA A 1 232 ? 3.174 7.273 -12.695 1 87.25 232 ALA A N 1
ATOM 1775 C CA . ALA A 1 232 ? 3.736 8.07 -13.781 1 87.25 232 ALA A CA 1
ATOM 1776 C C . ALA A 1 232 ? 4.75 7.262 -14.586 1 87.25 232 ALA A C 1
ATOM 1778 O O . ALA A 1 232 ? 5.512 6.473 -14.023 1 87.25 232 ALA A O 1
ATOM 1779 N N . GLN A 1 233 ? 4.559 7.105 -15.906 1 73.94 233 GLN A N 1
ATOM 1780 C CA . GLN A 1 233 ? 5.473 6.367 -16.781 1 73.94 233 GLN A CA 1
ATOM 1781 C C . GLN A 1 233 ? 6.625 7.254 -17.234 1 73.94 233 GLN A C 1
ATOM 1783 O O . GLN A 1 233 ? 6.477 8.477 -17.328 1 73.94 233 GLN A O 1
ATOM 1788 N N . MET B 1 1 ? 4.535 -0.014 -5.309 1 93.06 1 MET B N 1
ATOM 1789 C CA . MET B 1 1 ? 5.219 1.11 -4.676 1 93.06 1 MET B CA 1
ATOM 1790 C C . MET B 1 1 ? 4.719 1.313 -3.248 1 93.06 1 MET B C 1
ATOM 1792 O O . MET B 1 1 ? 3.551 1.062 -2.951 1 93.06 1 MET B O 1
ATOM 1796 N N . GLU B 1 2 ? 5.68 1.583 -2.34 1 97.19 2 GLU B N 1
ATOM 1797 C CA . GLU B 1 2 ? 5.367 1.802 -0.931 1 97.19 2 GLU B CA 1
ATOM 1798 C C . GLU B 1 2 ? 5.582 3.262 -0.539 1 97.19 2 GLU B C 1
ATOM 1800 O O . GLU B 1 2 ? 6.281 4 -1.233 1 97.19 2 GLU B O 1
ATOM 1805 N N . LYS B 1 3 ? 4.918 3.66 0.485 1 98.5 3 LYS B N 1
ATOM 1806 C CA . LYS B 1 3 ? 5.066 5 1.05 1 98.5 3 LYS B CA 1
ATOM 1807 C C . LYS B 1 3 ? 5.691 4.941 2.441 1 98.5 3 LYS B C 1
ATOM 1809 O O . LYS B 1 3 ? 5.227 4.199 3.307 1 98.5 3 LYS B O 1
ATOM 1814 N N . VAL B 1 4 ? 6.785 5.664 2.676 1 98.88 4 VAL B N 1
ATOM 1815 C CA . VAL B 1 4 ? 7.469 5.844 3.949 1 98.88 4 VAL B CA 1
ATOM 1816 C C . VAL B 1 4 ? 7.336 7.293 4.41 1 98.88 4 VAL B C 1
ATOM 1818 O O . VAL B 1 4 ? 7.539 8.227 3.625 1 98.88 4 VAL B O 1
ATOM 1821 N N . ILE B 1 5 ? 6.949 7.473 5.586 1 98.94 5 ILE B N 1
ATOM 1822 C CA . ILE B 1 5 ? 6.883 8.812 6.168 1 98.94 5 ILE B CA 1
ATOM 1823 C C . ILE B 1 5 ? 7.941 8.953 7.258 1 98.94 5 ILE B C 1
ATOM 1825 O O . ILE B 1 5 ? 8.008 8.133 8.18 1 98.94 5 ILE B O 1
ATOM 1829 N N . ALA B 1 6 ? 8.797 9.914 7.164 1 98.94 6 ALA B N 1
ATOM 1830 C CA . ALA B 1 6 ? 9.789 10.281 8.18 1 98.94 6 ALA B CA 1
ATOM 1831 C C . ALA B 1 6 ? 9.328 11.484 8.992 1 98.94 6 ALA B C 1
ATOM 1833 O O . ALA B 1 6 ? 8.859 12.477 8.43 1 98.94 6 ALA B O 1
ATOM 1834 N N . VAL B 1 7 ? 9.375 11.344 10.227 1 98.94 7 VAL B N 1
ATOM 1835 C CA . VAL B 1 7 ? 9.062 12.398 11.18 1 98.94 7 VAL B CA 1
ATOM 1836 C C . VAL B 1 7 ? 10.352 12.93 11.797 1 98.94 7 VAL B C 1
ATOM 1838 O O . VAL B 1 7 ? 11.086 12.188 12.453 1 98.94 7 VAL B O 1
ATOM 1841 N N . LEU B 1 8 ? 10.695 14.125 11.508 1 98.81 8 LEU B N 1
ATOM 1842 C CA . LEU B 1 8 ? 11.883 14.781 12.047 1 98.81 8 LEU B CA 1
ATOM 1843 C C . LEU B 1 8 ? 11.539 15.578 13.297 1 98.81 8 LEU B C 1
ATOM 1845 O O . LEU B 1 8 ? 10.719 16.5 13.25 1 98.81 8 LEU B O 1
ATOM 1849 N N . MET B 1 9 ? 12.148 15.203 14.367 1 98.75 9 MET B N 1
ATOM 1850 C CA . MET B 1 9 ? 11.891 15.852 15.656 1 98.75 9 MET B CA 1
ATOM 1851 C C . MET B 1 9 ? 13.102 16.656 16.109 1 98.75 9 MET B C 1
ATOM 1853 O O . MET B 1 9 ? 14.219 16.141 16.141 1 98.75 9 MET B O 1
ATOM 1857 N N . ARG B 1 10 ? 12.883 17.875 16.391 1 97.75 10 ARG B N 1
ATOM 1858 C CA . ARG B 1 10 ? 13.906 18.797 16.891 1 97.75 10 ARG B CA 1
ATOM 1859 C C . ARG B 1 10 ? 13.266 19.969 17.625 1 97.75 10 ARG B C 1
ATOM 1861 O O . ARG B 1 10 ? 12.133 20.344 17.328 1 97.75 10 ARG B O 1
ATOM 1868 N N . ALA B 1 11 ? 13.922 20.562 18.5 1 94.56 11 ALA B N 1
ATOM 1869 C CA . ALA B 1 11 ? 13.438 21.656 19.344 1 94.56 11 ALA B CA 1
ATOM 1870 C C . ALA B 1 11 ? 13.211 22.922 18.531 1 94.56 11 ALA B C 1
ATOM 1872 O O . ALA B 1 11 ? 12.266 23.672 18.781 1 94.56 11 ALA B O 1
ATOM 1873 N N . ASP B 1 12 ? 14.117 23.203 17.578 1 88.56 12 ASP B N 1
ATOM 1874 C CA . ASP B 1 12 ? 14.047 24.453 16.812 1 88.56 12 ASP B CA 1
ATOM 1875 C C . ASP B 1 12 ? 13.711 24.188 15.352 1 88.56 12 ASP B C 1
ATOM 1877 O O . ASP B 1 12 ? 14.359 23.375 14.695 1 88.56 12 ASP B O 1
ATOM 1881 N N . SER B 1 13 ? 12.625 24.797 14.969 1 91 13 SER B N 1
ATOM 1882 C CA . SER B 1 13 ? 12.266 24.766 13.555 1 91 13 SER B CA 1
ATOM 1883 C C . SER B 1 13 ? 12.359 26.156 12.93 1 91 13 SER B C 1
ATOM 1885 O O . SER B 1 13 ? 11.422 26.594 12.25 1 91 13 SER B O 1
ATOM 1887 N N . GLU B 1 14 ? 13.539 26.828 13.016 1 94.62 14 GLU B N 1
ATOM 1888 C CA . GLU B 1 14 ? 13.742 28.156 12.477 1 94.62 14 GLU B CA 1
ATOM 1889 C C . GLU B 1 14 ? 13.578 28.172 10.953 1 94.62 14 GLU B C 1
ATOM 1891 O O . GLU B 1 14 ? 13.797 27.156 10.297 1 94.62 14 GLU B O 1
ATOM 1896 N N . GLU B 1 15 ? 13.25 29.266 10.5 1 97.56 15 GLU B N 1
ATOM 1897 C CA . GLU B 1 15 ? 12.898 29.406 9.094 1 97.56 15 GLU B CA 1
ATOM 1898 C C . GLU B 1 15 ? 14.031 28.938 8.188 1 97.56 15 GLU B C 1
ATOM 1900 O O . GLU B 1 15 ? 13.789 28.297 7.16 1 97.56 15 GLU B O 1
ATOM 1905 N N . ASP B 1 16 ? 15.281 29.281 8.531 1 97.38 16 ASP B N 1
ATOM 1906 C CA . ASP B 1 16 ? 16.406 28.859 7.711 1 97.38 16 ASP B CA 1
ATOM 1907 C C . ASP B 1 16 ? 16.484 27.344 7.625 1 97.38 16 ASP B C 1
ATOM 1909 O O . ASP B 1 16 ? 16.797 26.781 6.57 1 97.38 16 ASP B O 1
ATOM 1913 N N . TRP B 1 17 ? 16.25 26.719 8.758 1 98.31 17 TRP B N 1
ATOM 1914 C CA . TRP B 1 17 ? 16.25 25.25 8.773 1 98.31 17 TRP B CA 1
ATOM 1915 C C . TRP B 1 17 ? 15.117 24.703 7.906 1 98.31 17 TRP B C 1
ATOM 1917 O O . TRP B 1 17 ? 15.328 23.781 7.117 1 98.31 17 TRP B O 1
ATOM 1927 N N . CYS B 1 18 ? 13.953 25.25 8.047 1 98.12 18 CYS B N 1
ATOM 1928 C CA . CYS B 1 18 ? 12.812 24.828 7.246 1 98.12 18 CYS B CA 1
ATOM 1929 C C . CYS B 1 18 ? 13.094 25.016 5.758 1 98.12 18 CYS B C 1
ATOM 1931 O O . CYS B 1 18 ? 12.773 24.125 4.957 1 98.12 18 CYS B O 1
ATOM 1933 N N . ALA B 1 19 ? 13.664 26.203 5.441 1 97.81 19 ALA B N 1
ATOM 1934 C CA . ALA B 1 19 ? 14.016 26.469 4.051 1 97.81 19 ALA B CA 1
ATOM 1935 C C . ALA B 1 19 ? 14.984 25.422 3.52 1 97.81 19 ALA B C 1
ATOM 1937 O O . ALA B 1 19 ? 14.883 24.984 2.369 1 97.81 19 ALA B O 1
ATOM 1938 N N . ARG B 1 20 ? 15.922 25.062 4.34 1 97.94 20 ARG B N 1
ATOM 1939 C CA . ARG B 1 20 ? 16.891 24.031 3.973 1 97.94 20 ARG B CA 1
ATOM 1940 C C . ARG B 1 20 ? 16.188 22.703 3.705 1 97.94 20 ARG B C 1
ATOM 1942 O O . ARG B 1 20 ? 16.531 22 2.748 1 97.94 20 ARG B O 1
ATOM 1949 N N . GLN B 1 21 ? 15.156 22.328 4.516 1 98.44 21 GLN B N 1
ATOM 1950 C CA . GLN B 1 21 ? 14.445 21.062 4.355 1 98.44 21 GLN B CA 1
ATOM 1951 C C . GLN B 1 21 ? 13.695 21.016 3.027 1 98.44 21 GLN B C 1
ATOM 1953 O O . GLN B 1 21 ? 13.695 20 2.338 1 98.44 21 GLN B O 1
ATOM 1958 N N . ARG B 1 22 ? 13.047 22.062 2.578 1 97 22 ARG B N 1
ATOM 1959 C CA . ARG B 1 22 ? 12.25 22.062 1.355 1 97 22 ARG B CA 1
ATOM 1960 C C . ARG B 1 22 ? 13.102 22.438 0.148 1 97 22 ARG B C 1
ATOM 1962 O O . ARG B 1 22 ? 12.625 22.422 -0.986 1 97 22 ARG B O 1
ATOM 1969 N N . GLY B 1 23 ? 14.359 22.797 0.338 1 97.06 23 GLY B N 1
ATOM 1970 C CA . GLY B 1 23 ? 15.289 23.141 -0.724 1 97.06 23 GLY B CA 1
ATOM 1971 C C . GLY B 1 23 ? 16.375 22.078 -0.92 1 97.06 23 GLY B C 1
ATOM 1972 O O . GLY B 1 23 ? 16.125 21.047 -1.53 1 97.06 23 GLY B O 1
ATOM 1973 N N . VAL B 1 24 ? 17.625 22.375 -0.241 1 97.69 24 VAL B N 1
ATOM 1974 C CA . VAL B 1 24 ? 18.797 21.562 -0.529 1 97.69 24 VAL B CA 1
ATOM 1975 C C . VAL B 1 24 ? 18.578 20.125 -0.076 1 97.69 24 VAL B C 1
ATOM 1977 O O . VAL B 1 24 ? 19.047 19.188 -0.719 1 97.69 24 VAL B O 1
ATOM 1980 N N . VAL B 1 25 ? 17.891 19.922 1.031 1 98.56 25 VAL B N 1
ATOM 1981 C CA . VAL B 1 25 ? 17.656 18.578 1.53 1 98.56 25 VAL B CA 1
ATOM 1982 C C . VAL B 1 25 ? 16.672 17.844 0.612 1 98.56 25 VAL B C 1
ATOM 1984 O O . VAL B 1 25 ? 16.891 16.688 0.251 1 98.56 25 VAL B O 1
ATOM 1987 N N . ALA B 1 26 ? 15.57 18.469 0.281 1 98.44 26 ALA B N 1
ATOM 1988 C CA . ALA B 1 26 ? 14.625 17.875 -0.663 1 98.44 26 ALA B CA 1
ATOM 1989 C C . ALA B 1 26 ? 15.312 17.516 -1.977 1 98.44 26 ALA B C 1
ATOM 1991 O O . ALA B 1 26 ? 15.07 16.453 -2.543 1 98.44 26 ALA B O 1
ATOM 1992 N N . ASP B 1 27 ? 16.172 18.438 -2.453 1 98.12 27 ASP B N 1
ATOM 1993 C CA . ASP B 1 27 ? 16.922 18.172 -3.68 1 98.12 27 ASP B CA 1
ATOM 1994 C C . ASP B 1 27 ? 17.797 16.938 -3.537 1 98.12 27 ASP B C 1
ATOM 1996 O O . ASP B 1 27 ? 17.875 16.109 -4.449 1 98.12 27 ASP B O 1
ATOM 2000 N N . ALA B 1 28 ? 18.5 16.859 -2.439 1 98.56 28 ALA B N 1
ATOM 2001 C CA . ALA B 1 28 ? 19.359 15.711 -2.184 1 98.56 28 ALA B CA 1
ATOM 2002 C C . ALA B 1 28 ? 18.562 14.414 -2.143 1 98.56 28 ALA B C 1
ATOM 2004 O O . ALA B 1 28 ? 19 13.383 -2.641 1 98.56 28 ALA B O 1
ATOM 2005 N N . LEU B 1 29 ? 17.391 14.477 -1.537 1 98.62 29 LEU B N 1
ATOM 2006 C CA . LEU B 1 29 ? 16.5 13.312 -1.494 1 98.62 29 LEU B CA 1
ATOM 2007 C C . LEU B 1 29 ? 16.062 12.922 -2.898 1 98.62 29 LEU B C 1
ATOM 2009 O O . LEU B 1 29 ? 16.016 11.734 -3.232 1 98.62 29 LEU B O 1
ATOM 2013 N N . LEU B 1 30 ? 15.695 13.906 -3.656 1 97.62 30 LEU B N 1
ATOM 2014 C CA . LEU B 1 30 ? 15.266 13.648 -5.027 1 97.62 30 LEU B CA 1
ATOM 2015 C C . LEU B 1 30 ? 16.375 12.977 -5.828 1 97.62 30 LEU B C 1
ATOM 2017 O O . LEU B 1 30 ? 16.109 12.117 -6.672 1 97.62 30 LEU B O 1
ATOM 2021 N N . GLU B 1 31 ? 17.641 13.359 -5.582 1 98.06 31 GLU B N 1
ATOM 2022 C CA . GLU B 1 31 ? 18.797 12.82 -6.289 1 98.06 31 GLU B CA 1
ATOM 2023 C C . GLU B 1 31 ? 18.984 11.336 -5.996 1 98.06 31 GLU B C 1
ATOM 2025 O O . GLU B 1 31 ? 19.672 10.633 -6.734 1 98.06 31 GLU B O 1
ATOM 2030 N N . LEU B 1 32 ? 18.391 10.906 -4.891 1 98.19 32 LEU B N 1
ATOM 2031 C CA . LEU B 1 32 ? 18.469 9.484 -4.555 1 98.19 32 LEU B CA 1
ATOM 2032 C C . LEU B 1 32 ? 17.547 8.664 -5.457 1 98.19 32 LEU B C 1
ATOM 2034 O O . LEU B 1 32 ? 17.547 7.434 -5.391 1 98.19 32 LEU B O 1
ATOM 2038 N N . GLY B 1 33 ? 16.688 9.352 -6.277 1 97.5 33 GLY B N 1
ATOM 2039 C CA . GLY B 1 33 ? 15.859 8.664 -7.258 1 97.5 33 GLY B CA 1
ATOM 2040 C C . GLY B 1 33 ? 14.492 8.281 -6.719 1 97.5 33 GLY B C 1
ATOM 2041 O O . GLY B 1 33 ? 13.852 7.359 -7.23 1 97.5 33 GLY B O 1
ATOM 2042 N N . LEU B 1 34 ? 14.047 8.898 -5.633 1 97.62 34 LEU B N 1
ATOM 2043 C CA . LEU B 1 34 ? 12.719 8.633 -5.102 1 97.62 34 LEU B CA 1
ATOM 2044 C C . LEU B 1 34 ? 11.648 8.961 -6.141 1 97.62 34 LEU B C 1
ATOM 2046 O O . LEU B 1 34 ? 11.641 10.047 -6.719 1 97.62 34 LEU B O 1
ATOM 2050 N N . PRO B 1 35 ? 10.664 8.039 -6.383 1 96.56 35 PRO B N 1
ATOM 2051 C CA . PRO B 1 35 ? 9.57 8.281 -7.332 1 96.56 35 PRO B CA 1
ATOM 2052 C C . PRO B 1 35 ? 8.648 9.414 -6.887 1 96.56 35 PRO B C 1
ATOM 2054 O O . PRO B 1 35 ? 7.957 10.016 -7.711 1 96.56 35 PRO B O 1
ATOM 2057 N N . GLY B 1 36 ? 8.508 9.656 -5.656 1 97.31 36 GLY B N 1
ATOM 2058 C CA . GLY B 1 36 ? 7.699 10.727 -5.086 1 97.31 36 GLY B CA 1
ATOM 2059 C C . GLY B 1 36 ? 8.266 11.281 -3.793 1 97.31 36 GLY B C 1
ATOM 2060 O O . GLY B 1 36 ? 8.922 10.555 -3.035 1 97.31 36 GLY B O 1
ATOM 2061 N N . LEU B 1 37 ? 8.039 12.516 -3.527 1 98.44 37 LEU B N 1
ATOM 2062 C CA . LEU B 1 37 ? 8.578 13.219 -2.365 1 98.44 37 LEU B CA 1
ATOM 2063 C C . LEU B 1 37 ? 7.699 14.414 -2.006 1 98.44 37 LEU B C 1
ATOM 2065 O O . LEU B 1 37 ? 7.363 15.227 -2.871 1 98.44 37 LEU B O 1
ATOM 2069 N N . ALA B 1 38 ? 7.25 14.484 -0.827 1 98.56 38 ALA B N 1
ATOM 2070 C CA . ALA B 1 38 ? 6.582 15.656 -0.264 1 98.56 38 ALA B CA 1
ATOM 2071 C C . ALA B 1 38 ? 7.199 16.047 1.078 1 98.56 38 ALA B C 1
ATOM 2073 O O . ALA B 1 38 ? 7.551 15.18 1.881 1 98.56 38 ALA B O 1
ATOM 2074 N N . VAL B 1 39 ? 7.363 17.297 1.303 1 98.81 39 VAL B N 1
ATOM 2075 C CA . VAL B 1 39 ? 7.996 17.812 2.51 1 98.81 39 VAL B CA 1
ATOM 2076 C C . VAL B 1 39 ? 7.039 18.766 3.227 1 98.81 39 VAL B C 1
ATOM 2078 O O . VAL B 1 39 ? 6.504 19.688 2.617 1 98.81 39 VAL B O 1
ATOM 2081 N N . ASN B 1 40 ? 6.734 18.547 4.422 1 98.81 40 ASN B N 1
ATOM 2082 C CA . ASN B 1 40 ? 6.016 19.422 5.34 1 98.81 40 ASN B CA 1
ATOM 2083 C C . ASN B 1 40 ? 6.949 20.016 6.391 1 98.81 40 ASN B C 1
ATOM 2085 O O . ASN B 1 40 ? 7.699 19.281 7.047 1 98.81 40 ASN B O 1
ATOM 2089 N N . VAL B 1 41 ? 6.945 21.25 6.57 1 98.69 41 VAL B N 1
ATOM 2090 C CA . VAL B 1 41 ? 7.809 21.891 7.555 1 98.69 41 VAL B CA 1
ATOM 2091 C C . VAL B 1 41 ? 6.988 22.875 8.398 1 98.69 41 VAL B C 1
ATOM 2093 O O . VAL B 1 41 ? 6.055 23.5 7.895 1 98.69 41 VAL B O 1
ATOM 2096 N N . ARG B 1 42 ? 7.352 22.922 9.602 1 98.06 42 ARG B N 1
ATOM 2097 C CA . ARG B 1 42 ? 6.754 23.891 10.516 1 98.06 42 ARG B CA 1
ATOM 2098 C C . ARG B 1 42 ? 7.469 25.234 10.422 1 98.06 42 ARG B C 1
ATOM 2100 O O . ARG B 1 42 ? 8.164 25.641 11.359 1 98.06 42 ARG B O 1
ATOM 2107 N N . ASP B 1 43 ? 7.203 26.016 9.406 1 97.5 43 ASP B N 1
ATOM 2108 C CA . ASP B 1 43 ? 7.902 27.266 9.133 1 97.5 43 ASP B CA 1
ATOM 2109 C C . ASP B 1 43 ? 7.156 28.453 9.727 1 97.5 43 ASP B C 1
ATOM 2111 O O . ASP B 1 43 ? 6.199 28.281 10.484 1 97.5 43 ASP B O 1
ATOM 2115 N N . ASP B 1 44 ? 7.617 29.594 9.398 1 96.81 44 ASP B N 1
ATOM 2116 C CA . ASP B 1 44 ? 7.094 30.812 10 1 96.81 44 ASP B CA 1
ATOM 2117 C C . ASP B 1 44 ? 5.633 31.031 9.609 1 96.81 44 ASP B C 1
ATOM 2119 O O . ASP B 1 44 ? 4.859 31.609 10.383 1 96.81 44 ASP B O 1
ATOM 2123 N N . ALA B 1 45 ? 5.273 30.609 8.453 1 96.75 45 ALA B N 1
ATOM 2124 C CA . ALA B 1 45 ? 3.922 30.828 7.953 1 96.75 45 ALA B CA 1
ATOM 2125 C C . ALA B 1 45 ? 2.885 30.141 8.828 1 96.75 45 ALA B C 1
ATOM 2127 O O . ALA B 1 45 ? 1.734 30.578 8.906 1 96.75 45 ALA B O 1
ATOM 2128 N N . VAL B 1 46 ? 3.279 29.078 9.539 1 97.69 46 VAL B N 1
ATOM 2129 C CA . VAL B 1 46 ? 2.289 28.281 10.242 1 97.69 46 VAL B CA 1
ATOM 2130 C C . VAL B 1 46 ? 2.65 28.203 11.727 1 97.69 46 VAL B C 1
ATOM 2132 O O . VAL B 1 46 ? 1.937 27.578 12.516 1 97.69 46 VAL B O 1
ATOM 2135 N N . ARG B 1 47 ? 3.662 28.734 12.156 1 92 47 ARG B N 1
ATOM 2136 C CA . ARG B 1 47 ? 4.207 28.562 13.5 1 92 47 ARG B CA 1
ATOM 2137 C C . ARG B 1 47 ? 3.213 29.047 14.555 1 92 47 ARG B C 1
ATOM 2139 O O . ARG B 1 47 ? 3.191 28.516 15.672 1 92 47 ARG B O 1
ATOM 2146 N N . ARG B 1 48 ? 2.389 30.047 14.289 1 91.62 48 ARG B N 1
ATOM 2147 C CA . ARG B 1 48 ? 1.466 30.609 15.266 1 91.62 48 ARG B CA 1
ATOM 2148 C C . ARG B 1 48 ? 0.108 29.922 15.203 1 91.62 48 ARG B C 1
ATOM 2150 O O . ARG B 1 48 ? -0.881 30.422 15.727 1 91.62 48 ARG B O 1
ATOM 2157 N N . SER B 1 49 ? 0.084 28.844 14.57 1 95.81 49 SER B N 1
ATOM 2158 C CA . SER B 1 49 ? -1.189 28.156 14.406 1 95.81 49 SER B CA 1
ATOM 2159 C C . SER B 1 49 ? -1.806 27.797 15.75 1 95.81 49 SER B C 1
ATOM 2161 O O . SER B 1 49 ? -1.104 27.359 16.656 1 95.81 49 SER B O 1
ATOM 2163 N N . LEU B 1 50 ? -3.141 27.875 15.844 1 93.06 50 LEU B N 1
ATOM 2164 C CA . LEU B 1 50 ? -3.91 27.516 17.031 1 93.06 50 LEU B CA 1
ATOM 2165 C C . LEU B 1 50 ? -4.062 26.016 17.141 1 93.06 50 LEU B C 1
ATOM 2167 O O . LEU B 1 50 ? -4.414 25.484 18.203 1 93.06 50 LEU B O 1
ATOM 2171 N N . MET B 1 51 ? -3.787 25.375 16.078 1 90.88 51 MET B N 1
ATOM 2172 C CA . MET B 1 51 ? -3.998 23.922 16.016 1 90.88 51 MET B CA 1
ATOM 2173 C C . MET B 1 51 ? -2.701 23.172 16.297 1 90.88 51 MET B C 1
ATOM 2175 O O . MET B 1 51 ? -2.246 22.375 15.477 1 90.88 51 MET B O 1
ATOM 2179 N N . THR B 1 52 ? -2.061 23.562 17.328 1 95.06 52 THR B N 1
ATOM 2180 C CA . THR B 1 52 ? -0.823 22.906 17.734 1 95.06 52 THR B CA 1
ATOM 2181 C C . THR B 1 52 ? -1.022 22.125 19.031 1 95.06 52 THR B C 1
ATOM 2183 O O . THR B 1 52 ? -1.356 22.703 20.062 1 95.06 52 THR B O 1
ATOM 2186 N N . LEU B 1 53 ? -1.018 20.922 18.969 1 96.5 53 LEU B N 1
ATOM 2187 C CA . LEU B 1 53 ? -0.965 20.016 20.125 1 96.5 53 LEU B CA 1
ATOM 2188 C C . LEU B 1 53 ? 0.315 19.188 20.094 1 96.5 53 LEU B C 1
ATOM 2190 O O . LEU B 1 53 ? 0.595 18.5 19.125 1 96.5 53 LEU B O 1
ATOM 2194 N N . THR B 1 54 ? 1.124 19.219 21.172 1 96.69 54 THR B N 1
ATOM 2195 C CA . THR B 1 54 ? 2.438 18.594 21.188 1 96.69 54 THR B CA 1
ATOM 2196 C C . THR B 1 54 ? 2.547 17.609 22.359 1 96.69 54 THR B C 1
ATOM 2198 O O . THR B 1 54 ? 2.342 17.984 23.516 1 96.69 54 THR B O 1
ATOM 2201 N N . THR B 1 55 ? 2.807 16.422 22.047 1 97.31 55 THR B N 1
ATOM 2202 C CA . THR B 1 55 ? 3.072 15.383 23.047 1 97.31 55 THR B CA 1
ATOM 2203 C C . THR B 1 55 ? 4.516 14.898 22.953 1 97.31 55 THR B C 1
ATOM 2205 O O . THR B 1 55 ? 5.141 14.594 23.969 1 97.31 55 THR B O 1
ATOM 2208 N N . LEU B 1 56 ? 5.074 14.859 21.766 1 98.06 56 LEU B N 1
ATOM 2209 C CA . LEU B 1 56 ? 6.43 14.367 21.547 1 98.06 56 LEU B CA 1
ATOM 2210 C C . LEU B 1 56 ? 7.461 15.398 22 1 98.06 56 LEU B C 1
ATOM 2212 O O . LEU B 1 56 ? 7.242 16.609 21.875 1 98.06 56 LEU B O 1
ATOM 2216 N N . ASP B 1 57 ? 8.484 14.945 22.531 1 97.25 57 ASP B N 1
ATOM 2217 C CA . ASP B 1 57 ? 9.648 15.734 22.938 1 97.25 57 ASP B CA 1
ATOM 2218 C C . ASP B 1 57 ? 10.945 15.062 22.5 1 97.25 57 ASP B C 1
ATOM 2220 O O . ASP B 1 57 ? 11.297 13.992 23.016 1 97.25 57 ASP B O 1
ATOM 2224 N N . PRO B 1 58 ? 11.695 15.711 21.656 1 98 58 PRO B N 1
ATOM 2225 C CA . PRO B 1 58 ? 11.438 17 21.016 1 98 58 PRO B CA 1
ATOM 2226 C C . PRO B 1 58 ? 10.211 16.984 20.109 1 98 58 PRO B C 1
ATOM 2228 O O . PRO B 1 58 ? 9.758 15.906 19.703 1 98 58 PRO B O 1
ATOM 2231 N N . PRO B 1 59 ? 9.703 18.203 19.844 1 97.75 59 PRO B N 1
ATOM 2232 C CA . PRO B 1 59 ? 8.523 18.266 18.984 1 97.75 59 PRO B CA 1
ATOM 2233 C C . PRO B 1 59 ? 8.836 18 17.516 1 97.75 59 PRO B C 1
ATOM 2235 O O . PRO B 1 59 ? 10 18.062 17.109 1 97.75 59 PRO B O 1
ATOM 2238 N N . VAL B 1 60 ? 7.848 17.672 16.797 1 98.5 60 VAL B N 1
ATOM 2239 C CA . VAL B 1 60 ? 7.977 17.453 15.359 1 98.5 60 VAL B CA 1
ATOM 2240 C C . VAL B 1 60 ? 8.227 18.781 14.656 1 98.5 60 VAL B C 1
ATOM 2242 O O . VAL B 1 60 ? 7.504 19.75 14.883 1 98.5 60 VAL B O 1
ATOM 2245 N N . ALA B 1 61 ? 9.258 18.812 13.797 1 98.38 61 ALA B N 1
ATOM 2246 C CA . ALA B 1 61 ? 9.602 20.016 13.047 1 98.38 61 ALA B CA 1
ATOM 2247 C C . ALA B 1 61 ? 9.312 19.828 11.555 1 98.38 61 ALA B C 1
ATOM 2249 O O . ALA B 1 61 ? 9.078 20.797 10.844 1 98.38 61 ALA B O 1
ATOM 2250 N N . ALA B 1 62 ? 9.344 18.609 11.148 1 98.75 62 ALA B N 1
ATOM 2251 C CA . ALA B 1 62 ? 9.086 18.312 9.742 1 98.75 62 ALA B CA 1
ATOM 2252 C C . ALA B 1 62 ? 8.578 16.875 9.562 1 98.75 62 ALA B C 1
ATOM 2254 O O . ALA B 1 62 ? 8.828 16.016 10.414 1 98.75 62 ALA B O 1
ATOM 2255 N N . VAL B 1 63 ? 7.816 16.672 8.555 1 98.94 63 VAL B N 1
ATOM 2256 C CA . VAL B 1 63 ? 7.344 15.359 8.117 1 98.94 63 VAL B CA 1
ATOM 2257 C C . VAL B 1 63 ? 7.613 15.18 6.625 1 98.94 63 VAL B C 1
ATOM 2259 O O . VAL B 1 63 ? 7.227 16.031 5.816 1 98.94 63 VAL B O 1
ATOM 2262 N N . VAL B 1 64 ? 8.344 14.156 6.273 1 98.94 64 VAL B N 1
ATOM 2263 C CA . VAL B 1 64 ? 8.734 13.898 4.891 1 98.94 64 VAL B CA 1
ATOM 2264 C C . VAL B 1 64 ? 8.094 12.602 4.398 1 98.94 64 VAL B C 1
ATOM 2266 O O . VAL B 1 64 ? 8.297 11.539 4.992 1 98.94 64 VAL B O 1
ATOM 2269 N N . SER B 1 65 ? 7.234 12.727 3.375 1 98.81 65 SER B N 1
ATOM 2270 C CA . SER B 1 65 ? 6.641 11.57 2.713 1 98.81 65 SER B CA 1
ATOM 2271 C C . SER B 1 65 ? 7.461 11.141 1.5 1 98.81 65 SER B C 1
ATOM 2273 O O . SER B 1 65 ? 7.746 11.953 0.62 1 98.81 65 SER B O 1
ATOM 2275 N N . MET B 1 66 ? 7.832 9.906 1.491 1 98.81 66 MET B N 1
ATOM 2276 C CA . MET B 1 66 ? 8.641 9.352 0.409 1 98.81 66 MET B CA 1
ATOM 2277 C C . MET B 1 66 ? 7.953 8.141 -0.219 1 98.81 66 MET B C 1
ATOM 2279 O O . MET B 1 66 ? 7.539 7.223 0.488 1 98.81 66 MET B O 1
ATOM 2283 N N . TRP B 1 67 ? 7.707 8.18 -1.493 1 98.31 67 TRP B N 1
ATOM 2284 C CA . TRP B 1 67 ? 7.312 6.996 -2.254 1 98.31 67 TRP B CA 1
ATOM 2285 C C . TRP B 1 67 ? 8.531 6.277 -2.818 1 98.31 67 TRP B C 1
ATOM 2287 O O . TRP B 1 67 ? 9.445 6.914 -3.352 1 98.31 67 TRP B O 1
ATOM 2297 N N . THR B 1 68 ? 8.625 5 -2.637 1 97.62 68 THR B N 1
ATOM 2298 C CA . THR B 1 68 ? 9.805 4.203 -2.961 1 97.62 68 THR B CA 1
ATOM 2299 C C . THR B 1 68 ? 9.398 2.811 -3.438 1 97.62 68 THR B C 1
ATOM 2301 O O . THR B 1 68 ? 8.273 2.365 -3.189 1 97.62 68 THR B O 1
ATOM 2304 N N . GLN B 1 69 ? 10.305 2.121 -4.121 1 95.69 69 GLN B N 1
ATOM 2305 C CA . GLN B 1 69 ? 10.055 0.762 -4.59 1 95.69 69 GLN B CA 1
ATOM 2306 C C . GLN B 1 69 ? 10.352 -0.259 -3.494 1 95.69 69 GLN B C 1
ATOM 2308 O O . GLN B 1 69 ? 9.906 -1.406 -3.572 1 95.69 69 GLN B O 1
ATOM 2313 N N . GLN B 1 70 ? 11.156 0.112 -2.488 1 96.69 70 GLN B N 1
ATOM 2314 C CA . GLN B 1 70 ? 11.555 -0.803 -1.425 1 96.69 70 GLN B CA 1
ATOM 2315 C C . GLN B 1 70 ? 11.859 -0.047 -0.135 1 96.69 70 GLN B C 1
ATOM 2317 O O . GLN B 1 70 ? 12.898 0.616 -0.029 1 96.69 70 GLN B O 1
ATOM 2322 N N . SER B 1 71 ? 11 -0.239 0.836 1 97.31 71 SER B N 1
ATOM 2323 C CA . SER B 1 71 ? 11.203 0.47 2.096 1 97.31 71 SER B CA 1
ATOM 2324 C C . SER B 1 71 ? 12.453 -0.021 2.812 1 97.31 71 SER B C 1
ATOM 2326 O O . SER B 1 71 ? 13.031 0.699 3.631 1 97.31 71 SER B O 1
ATOM 2328 N N . TYR B 1 72 ? 12.914 -1.216 2.535 1 96.19 72 TYR B N 1
ATOM 2329 C CA . TYR B 1 72 ? 14.07 -1.799 3.209 1 96.19 72 TYR B CA 1
ATOM 2330 C C . TYR B 1 72 ? 15.312 -1.735 2.324 1 96.19 72 TYR B C 1
ATOM 2332 O O . TYR B 1 72 ? 16.312 -2.402 2.598 1 96.19 72 TYR B O 1
ATOM 2340 N N . GLY B 1 73 ? 15.258 -1.042 1.212 1 94.94 73 GLY B N 1
ATOM 2341 C CA . GLY B 1 73 ? 16.375 -0.93 0.287 1 94.94 73 GLY B CA 1
ATOM 2342 C C . GLY B 1 73 ? 17.328 0.2 0.634 1 94.94 73 GLY B C 1
ATOM 2343 O O . GLY B 1 73 ? 17.062 0.979 1.552 1 94.94 73 GLY B O 1
ATOM 2344 N N . GLU 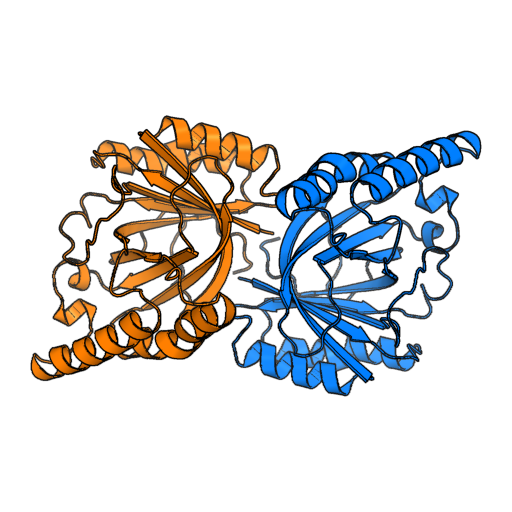B 1 74 ? 18.422 0.284 -0.174 1 95.94 74 GLU B N 1
ATOM 2345 C CA . GLU B 1 74 ? 19.469 1.266 0.064 1 95.94 74 GLU B CA 1
ATOM 2346 C C . GLU B 1 74 ? 18.969 2.688 -0.162 1 95.94 74 GLU B C 1
ATOM 2348 O O . GLU B 1 74 ? 19.391 3.621 0.521 1 95.94 74 GLU B O 1
ATOM 2353 N N . GLN B 1 75 ? 18.078 2.891 -1.118 1 97.94 75 GLN B N 1
ATOM 2354 C CA . GLN B 1 75 ? 17.516 4.207 -1.41 1 97.94 75 GLN B CA 1
ATOM 2355 C C . GLN B 1 75 ? 16.906 4.832 -0.162 1 97.94 75 GLN B C 1
ATOM 2357 O O . GLN B 1 75 ? 17.203 5.98 0.178 1 97.94 75 GLN B O 1
ATOM 2362 N N . VAL B 1 76 ? 16.094 4.078 0.554 1 98.31 76 VAL B N 1
ATOM 2363 C CA . VAL B 1 76 ? 15.438 4.582 1.755 1 98.31 76 VAL B CA 1
ATOM 2364 C C . VAL B 1 76 ? 16.453 4.719 2.885 1 98.31 76 VAL B C 1
ATOM 2366 O O . VAL B 1 76 ? 16.422 5.695 3.639 1 98.31 76 VAL B O 1
ATOM 2369 N N . ALA B 1 77 ? 17.375 3.732 3.018 1 98.06 77 ALA B N 1
ATOM 2370 C CA . ALA B 1 77 ? 18.422 3.842 4.035 1 98.06 77 ALA B CA 1
ATOM 2371 C C . ALA B 1 77 ? 19.219 5.137 3.873 1 98.06 77 ALA B C 1
ATOM 2373 O O . ALA B 1 77 ? 19.469 5.84 4.852 1 98.06 77 ALA B O 1
ATOM 2374 N N . ALA B 1 78 ? 19.609 5.434 2.639 1 98.62 78 ALA B N 1
ATOM 2375 C CA . ALA B 1 78 ? 20.359 6.656 2.355 1 98.62 78 ALA B CA 1
ATOM 2376 C C . ALA B 1 78 ? 19.516 7.895 2.67 1 98.62 78 ALA B C 1
ATOM 2378 O O . ALA B 1 78 ? 20.031 8.867 3.238 1 98.62 78 ALA B O 1
ATOM 2379 N N . ALA B 1 79 ? 18.234 7.875 2.266 1 98.81 79 ALA B N 1
ATOM 2380 C CA . ALA B 1 79 ? 17.344 8.992 2.555 1 98.81 79 ALA B CA 1
ATOM 2381 C C . ALA B 1 79 ? 17.234 9.234 4.059 1 98.81 79 ALA B C 1
ATOM 2383 O O . ALA B 1 79 ? 17.312 10.375 4.516 1 98.81 79 ALA B O 1
ATOM 2384 N N . LEU B 1 80 ? 17.062 8.156 4.832 1 98.75 80 LEU B N 1
ATOM 2385 C CA . LEU B 1 80 ? 16.906 8.289 6.277 1 98.75 80 LEU B CA 1
ATOM 2386 C C . LEU B 1 80 ? 18.203 8.773 6.922 1 98.75 80 LEU B C 1
ATOM 2388 O O . LEU B 1 80 ? 18.172 9.523 7.902 1 98.75 80 LEU B O 1
ATOM 2392 N N . ARG B 1 81 ? 19.359 8.305 6.387 1 98.56 81 ARG B N 1
ATOM 2393 C CA . ARG B 1 81 ? 20.641 8.828 6.883 1 98.56 81 ARG B CA 1
ATOM 2394 C C . ARG B 1 81 ? 20.719 10.336 6.66 1 98.56 81 ARG B C 1
ATOM 2396 O O . ARG B 1 81 ? 21.141 11.07 7.555 1 98.56 81 ARG B O 1
ATOM 2403 N N . LEU B 1 82 ? 20.375 10.742 5.508 1 98.75 82 LEU B N 1
ATOM 2404 C CA . LEU B 1 82 ? 20.359 12.164 5.188 1 98.75 82 LEU B CA 1
ATOM 2405 C C . LEU B 1 82 ? 19.453 12.93 6.145 1 98.75 82 LEU B C 1
ATOM 2407 O O . LEU B 1 82 ? 19.859 13.961 6.691 1 98.75 82 LEU B O 1
ATOM 2411 N N . LEU B 1 83 ? 18.234 12.461 6.367 1 98.75 83 LEU B N 1
ATOM 2412 C CA . LEU B 1 83 ? 17.25 13.148 7.203 1 98.75 83 LEU B CA 1
ATOM 2413 C C . LEU B 1 83 ? 17.672 13.117 8.672 1 98.75 83 LEU B C 1
ATOM 2415 O O . LEU B 1 83 ? 17.391 14.055 9.414 1 98.75 83 LEU B O 1
ATOM 2419 N N . ALA B 1 84 ? 18.297 12.023 9.086 1 98.56 84 ALA B N 1
ATOM 2420 C CA . ALA B 1 84 ? 18.781 11.906 10.461 1 98.56 84 ALA B CA 1
ATOM 2421 C C . ALA B 1 84 ? 19.766 13.016 10.797 1 98.56 84 ALA B C 1
ATOM 2423 O O . ALA B 1 84 ? 19.812 13.5 11.93 1 98.56 84 ALA B O 1
ATOM 2424 N N . ALA B 1 85 ? 20.547 13.414 9.875 1 98.25 85 ALA B N 1
ATOM 2425 C CA . ALA B 1 85 ? 21.547 14.461 10.078 1 98.25 85 ALA B CA 1
ATOM 2426 C C . ALA B 1 85 ? 20.875 15.82 10.266 1 98.25 85 ALA B C 1
ATOM 2428 O O . ALA B 1 85 ? 21.516 16.781 10.703 1 98.25 85 ALA B O 1
ATOM 2429 N N . GLU B 1 86 ? 19.594 15.906 9.945 1 98.38 86 GLU B N 1
ATOM 2430 C CA . GLU B 1 86 ? 18.875 17.188 9.945 1 98.38 86 GLU B CA 1
ATOM 2431 C C . GLU B 1 86 ? 18.047 17.344 11.211 1 98.38 86 GLU B C 1
ATOM 2433 O O . GLU B 1 86 ? 17.328 18.344 11.367 1 98.38 86 GLU B O 1
ATOM 2438 N N . CYS B 1 87 ? 18.031 16.453 12.156 1 98.31 87 CYS B N 1
ATOM 2439 C CA . CYS B 1 87 ? 17.156 16.531 13.312 1 98.31 87 CYS B CA 1
ATOM 2440 C C . CYS B 1 87 ? 17.781 15.859 14.523 1 98.31 87 CYS B C 1
ATOM 2442 O O . CYS B 1 87 ? 18.859 15.258 14.422 1 98.31 87 CYS B O 1
ATOM 2444 N N . GLU B 1 88 ? 17.203 16.031 15.695 1 98.19 88 GLU B N 1
ATOM 2445 C CA . GLU B 1 88 ? 17.656 15.43 16.938 1 98.19 88 GLU B CA 1
ATOM 2446 C C . GLU B 1 88 ? 17.219 13.969 17.047 1 98.19 88 GLU B C 1
ATOM 2448 O O . GLU B 1 88 ? 17.953 13.125 17.547 1 98.19 88 GLU B O 1
ATOM 2453 N N . GLN B 1 89 ? 16.047 13.758 16.594 1 98.31 89 GLN B N 1
ATOM 2454 C CA . GLN B 1 89 ? 15.484 12.414 16.547 1 98.31 89 GLN B CA 1
ATOM 2455 C C . GLN B 1 89 ? 14.711 12.188 15.258 1 98.31 89 GLN B C 1
ATOM 2457 O O . GLN B 1 89 ? 13.977 13.062 14.805 1 98.31 89 GLN B O 1
ATOM 2462 N N . LEU B 1 90 ? 15.016 11.062 14.648 1 98.69 90 LEU B N 1
ATOM 2463 C CA . LEU B 1 90 ? 14.32 10.672 13.43 1 98.69 90 LEU B CA 1
ATOM 2464 C C . LEU B 1 90 ? 13.477 9.422 13.656 1 98.69 90 LEU B C 1
ATOM 2466 O O . LEU B 1 90 ? 13.922 8.477 14.305 1 98.69 90 LEU B O 1
ATOM 2470 N N . ALA B 1 91 ? 12.25 9.461 13.25 1 98.81 91 ALA B N 1
ATOM 2471 C CA . ALA B 1 91 ? 11.383 8.281 13.219 1 98.81 91 ALA B CA 1
ATOM 2472 C C . ALA B 1 91 ? 10.828 8.055 11.812 1 98.81 91 ALA B C 1
ATOM 2474 O O . ALA B 1 91 ? 10.469 9.008 11.117 1 98.81 91 ALA B O 1
ATOM 2475 N N . ALA B 1 92 ? 10.797 6.914 11.359 1 98.88 92 ALA B N 1
ATOM 2476 C CA . ALA B 1 92 ? 10.273 6.59 10.031 1 98.88 92 ALA B CA 1
ATOM 2477 C C . ALA B 1 92 ? 9.289 5.422 10.102 1 98.88 92 ALA B C 1
ATOM 2479 O O . ALA B 1 92 ? 9.477 4.488 10.883 1 98.88 92 ALA B O 1
ATOM 2480 N N . TYR B 1 93 ? 8.242 5.473 9.305 1 98.88 93 TYR B N 1
ATOM 2481 C CA . TYR B 1 93 ? 7.121 4.539 9.336 1 98.88 93 TYR B CA 1
ATOM 2482 C C . TYR B 1 93 ? 6.719 4.121 7.922 1 98.88 93 TYR B C 1
ATOM 2484 O O . TYR B 1 93 ? 6.656 4.957 7.02 1 98.88 93 TYR B O 1
ATOM 2492 N N . LEU B 1 94 ? 6.562 2.822 7.684 1 98.75 94 LEU B N 1
ATOM 2493 C CA . LEU B 1 94 ? 5.871 2.32 6.504 1 98.75 94 LEU B CA 1
ATOM 2494 C C . LEU B 1 94 ? 4.359 2.418 6.676 1 98.75 94 LEU B C 1
ATOM 2496 O O . LEU B 1 94 ? 3.82 2.008 7.707 1 98.75 94 LEU B O 1
ATOM 2500 N N . VAL B 1 95 ? 3.596 2.996 5.645 1 98.88 95 VAL B N 1
ATOM 2501 C CA . VAL B 1 95 ? 2.182 3.293 5.852 1 98.88 95 VAL B CA 1
ATOM 2502 C C . VAL B 1 95 ? 1.371 2.795 4.656 1 98.88 95 VAL B C 1
ATOM 2504 O O . VAL B 1 95 ? 1.927 2.527 3.59 1 98.88 95 VAL B O 1
ATOM 2507 N N . THR B 1 96 ? 0.078 2.492 4.82 1 98.62 96 THR B N 1
ATOM 2508 C CA . THR B 1 96 ? -0.918 2.455 3.754 1 98.62 96 THR B CA 1
ATOM 2509 C C . THR B 1 96 ? -1.707 3.76 3.705 1 98.62 96 THR B C 1
ATOM 2511 O O . THR B 1 96 ? -2.096 4.297 4.742 1 98.62 96 THR B O 1
ATOM 2514 N N . GLU B 1 97 ? -1.889 4.266 2.572 1 98.31 97 GLU B N 1
ATOM 2515 C CA . GLU B 1 97 ? -2.451 5.605 2.432 1 98.31 97 GLU B CA 1
ATOM 2516 C C . GLU B 1 97 ? -3.867 5.555 1.869 1 98.31 97 GLU B C 1
ATOM 2518 O O . GLU B 1 97 ? -4.09 5.023 0.779 1 98.31 97 GLU B O 1
ATOM 2523 N N . SER B 1 98 ? -4.875 6.027 2.564 1 98 98 SER B N 1
ATOM 2524 C CA . SER B 1 98 ? -6.227 6.301 2.088 1 98 98 SER B CA 1
ATOM 2525 C C . SER B 1 98 ? -6.453 7.797 1.897 1 98 98 SER B C 1
ATOM 2527 O O . SER B 1 98 ? -5.996 8.609 2.705 1 98 98 SER B O 1
ATOM 2529 N N . VAL B 1 99 ? -7.156 8.094 0.828 1 97.62 99 VAL B N 1
ATOM 2530 C CA . VAL B 1 99 ? -7.359 9.492 0.492 1 97.62 99 VAL B CA 1
ATOM 2531 C C . VAL B 1 99 ? -8.852 9.781 0.328 1 97.62 99 VAL B C 1
ATOM 2533 O O . VAL B 1 99 ? -9.359 9.828 -0.794 1 97.62 99 VAL B O 1
ATOM 2536 N N . PRO B 1 100 ? -9.555 10.039 1.428 1 97.19 100 PRO B N 1
ATOM 2537 C CA . PRO B 1 100 ? -10.984 10.352 1.346 1 97.19 100 PRO B CA 1
ATOM 2538 C C . PRO B 1 100 ? -11.258 11.648 0.58 1 97.19 100 PRO B C 1
ATOM 2540 O O . PRO B 1 100 ? -12.281 11.758 -0.11 1 97.19 100 PRO B O 1
ATOM 2543 N N . LEU B 1 101 ? -10.414 12.641 0.739 1 97.12 101 LEU B N 1
ATOM 2544 C CA . LEU B 1 101 ? -10.508 13.914 0.043 1 97.12 101 LEU B CA 1
ATOM 2545 C C . LEU B 1 101 ? -9.172 14.289 -0.59 1 97.12 101 LEU B C 1
ATOM 2547 O O . LEU B 1 101 ? -8.25 14.711 0.107 1 97.12 101 LEU B O 1
ATOM 2551 N N . PRO B 1 102 ? -9.047 14.094 -1.93 1 95.06 102 PRO B N 1
ATOM 2552 C CA . PRO B 1 102 ? -7.77 14.383 -2.586 1 95.06 102 PRO B CA 1
ATOM 2553 C C . PRO B 1 102 ? -7.395 15.867 -2.52 1 95.06 102 PRO B C 1
ATOM 2555 O O . PRO B 1 102 ? -8.266 16.734 -2.627 1 95.06 102 PRO B O 1
ATOM 2558 N N . ALA B 1 103 ? -6.113 16.156 -2.244 1 95.25 103 ALA B N 1
ATOM 2559 C CA . ALA B 1 103 ? -5.574 17.516 -2.275 1 95.25 103 ALA B CA 1
ATOM 2560 C C . ALA B 1 103 ? -5.562 18.062 -3.699 1 95.25 103 ALA B C 1
ATOM 2562 O O . ALA B 1 103 ? -5.414 17.312 -4.664 1 95.25 103 ALA B O 1
ATOM 2563 N N . PRO B 1 104 ? -5.754 19.344 -3.826 1 92.81 104 PRO B N 1
ATOM 2564 C CA . PRO B 1 104 ? -5.582 19.938 -5.152 1 92.81 104 PRO B CA 1
ATOM 2565 C C . PRO B 1 104 ? -4.152 19.828 -5.672 1 92.81 104 PRO B C 1
ATOM 2567 O O . PRO B 1 104 ? -3.207 19.75 -4.879 1 92.81 104 PRO B O 1
ATOM 2570 N N . GLN B 1 105 ? -4.023 19.797 -6.977 1 91.31 105 GLN B N 1
ATOM 2571 C CA . GLN B 1 105 ? -2.701 19.75 -7.59 1 91.31 105 GLN B CA 1
ATOM 2572 C C . GLN B 1 105 ? -2.004 21.109 -7.477 1 91.31 105 GLN B C 1
ATOM 2574 O O . GLN B 1 105 ? -2.633 22.156 -7.652 1 91.31 105 GLN B O 1
ATOM 2579 N N . THR B 1 106 ? -0.789 21.062 -7.078 1 93.5 106 THR B N 1
ATOM 2580 C CA . THR B 1 106 ? 0.058 22.25 -7.027 1 93.5 106 THR B CA 1
ATOM 2581 C C . THR B 1 106 ? 1.27 22.078 -7.941 1 93.5 106 THR B C 1
ATOM 2583 O O . THR B 1 106 ? 1.61 20.969 -8.336 1 93.5 106 THR B O 1
ATOM 2586 N N . GLU B 1 107 ? 1.86 23.281 -8.336 1 94.62 107 GLU B N 1
ATOM 2587 C CA . GLU B 1 107 ? 3.152 23.219 -9.016 1 94.62 107 GLU B CA 1
ATOM 2588 C C . GLU B 1 107 ? 4.191 22.516 -8.148 1 94.62 107 GLU B C 1
ATOM 2590 O O . GLU B 1 107 ? 4.242 22.719 -6.934 1 94.62 107 GLU B O 1
ATOM 2595 N N . PRO B 1 108 ? 4.98 21.703 -8.836 1 93.38 108 PRO B N 1
ATOM 2596 C CA . PRO B 1 108 ? 6.008 21 -8.055 1 93.38 108 PRO B CA 1
ATOM 2597 C C . PRO B 1 108 ? 6.844 21.969 -7.207 1 93.38 108 PRO B C 1
ATOM 2599 O O . PRO B 1 108 ? 7.199 23.047 -7.664 1 93.38 108 PRO B O 1
ATOM 2602 N N . ALA B 1 109 ? 7.074 21.531 -5.906 1 93.5 109 ALA B N 1
ATOM 2603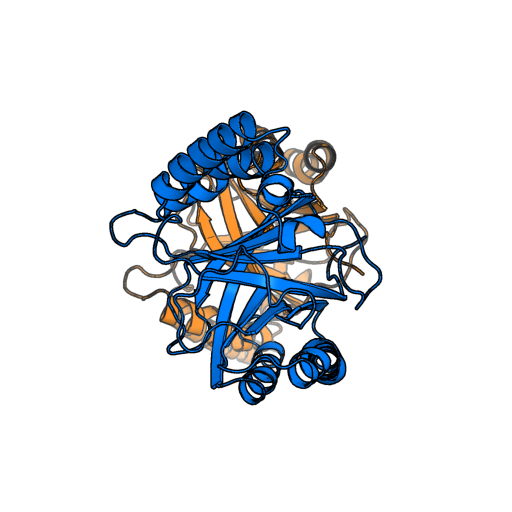 C CA . ALA B 1 109 ? 7.945 22.219 -4.949 1 93.5 109 ALA B CA 1
ATOM 2604 C C . ALA B 1 109 ? 7.375 23.578 -4.562 1 93.5 109 ALA B C 1
ATOM 2606 O O . ALA B 1 109 ? 8.078 24.406 -3.984 1 93.5 109 ALA B O 1
ATOM 2607 N N . SER B 1 110 ? 6.129 23.859 -4.934 1 96.06 110 SER B N 1
ATOM 2608 C CA . SER B 1 110 ? 5.441 25.047 -4.461 1 96.06 110 SER B CA 1
ATOM 2609 C C . SER B 1 110 ? 4.621 24.766 -3.209 1 96.06 110 SER B C 1
ATOM 2611 O O . SER B 1 110 ? 4.152 23.641 -3.014 1 96.06 110 SER B O 1
ATOM 2613 N N . ARG B 1 111 ? 4.621 25.75 -2.504 1 97.25 111 ARG B N 1
ATOM 2614 C CA . ARG B 1 111 ? 3.861 25.609 -1.265 1 97.25 111 ARG B CA 1
ATOM 2615 C C . ARG B 1 111 ? 2.385 25.359 -1.554 1 97.25 111 ARG B C 1
ATOM 2617 O O . ARG B 1 111 ? 1.768 26.094 -2.336 1 97.25 111 ARG B O 1
ATOM 2624 N N . THR B 1 112 ? 1.765 24.34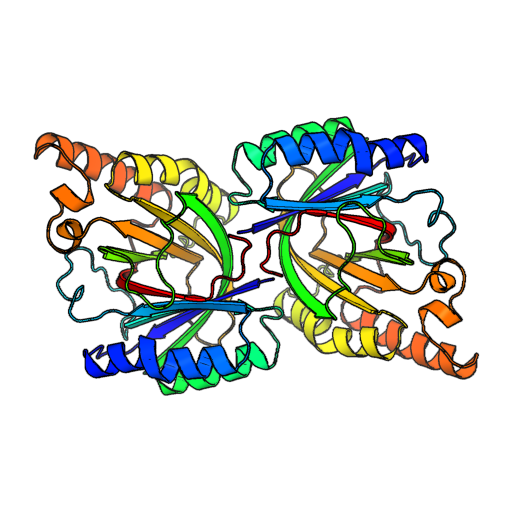4 -1.004 1 97.19 112 THR B N 1
ATOM 2625 C CA . THR B 1 112 ? 0.317 24.172 -1.028 1 97.19 112 THR B CA 1
ATOM 2626 C C . THR B 1 112 ? -0.378 25.297 -0.273 1 97.19 112 THR B C 1
ATOM 2628 O O . THR B 1 112 ? -0 25.625 0.854 1 97.19 112 THR B O 1
ATOM 2631 N N . PRO B 1 113 ? -1.324 25.922 -0.806 1 95.69 113 PRO B N 1
ATOM 2632 C CA . PRO B 1 113 ? -1.983 27.031 -0.113 1 95.69 113 PRO B CA 1
ATOM 2633 C C . PRO B 1 113 ? -2.6 26.609 1.22 1 95.69 113 PRO B C 1
ATOM 2635 O O . PRO B 1 113 ? -3.121 25.5 1.342 1 95.69 113 PRO B O 1
ATOM 2638 N N . GLY B 1 114 ? -2.449 27.5 2.158 1 97.44 114 GLY B N 1
ATOM 2639 C CA . GLY B 1 114 ? -3.143 27.328 3.424 1 97.44 114 GLY B CA 1
ATOM 2640 C C . GLY B 1 114 ? -2.334 26.547 4.449 1 97.44 114 GLY B C 1
ATOM 2641 O O . GLY B 1 114 ? -1.118 26.734 4.551 1 97.44 114 GLY B O 1
ATOM 2642 N N . LEU B 1 115 ? -3.09 25.891 5.34 1 98.5 115 LEU B N 1
ATOM 2643 C CA . LEU B 1 115 ? -2.525 25.109 6.438 1 98.5 115 LEU B CA 1
ATOM 2644 C C . LEU B 1 115 ? -2.545 23.625 6.121 1 98.5 115 LEU B C 1
ATOM 2646 O O . LEU B 1 115 ? -3.592 23.078 5.77 1 98.5 115 LEU B O 1
ATOM 2650 N N . ALA B 1 116 ? -1.401 23.047 6.105 1 98.69 116 ALA B N 1
ATOM 2651 C CA . ALA B 1 116 ? -1.304 21.594 6.086 1 98.69 116 ALA B CA 1
ATOM 2652 C C . ALA B 1 116 ? -1.073 21.047 7.488 1 98.69 116 ALA B C 1
ATOM 2654 O O . ALA B 1 116 ? 0.058 21.031 7.98 1 98.69 116 ALA B O 1
ATOM 2655 N N . ASN B 1 117 ? -2.143 20.641 8.109 1 98.69 117 ASN B N 1
ATOM 2656 C CA . ASN B 1 117 ? -2.08 20.109 9.469 1 98.69 117 ASN B CA 1
ATOM 2657 C C . ASN B 1 117 ? -1.803 18.609 9.477 1 98.69 117 ASN B C 1
ATOM 2659 O O . ASN B 1 117 ? -2.43 17.859 8.727 1 98.69 117 ASN B O 1
ATOM 2663 N N . ILE B 1 118 ? -0.803 18.203 10.25 1 98.81 118 ILE B N 1
ATOM 2664 C CA . ILE B 1 118 ? -0.478 16.797 10.422 1 98.81 118 ILE B CA 1
ATOM 2665 C C . ILE B 1 118 ? -0.893 16.328 11.812 1 98.81 118 ILE B C 1
ATOM 2667 O O . ILE B 1 118 ? -0.494 16.922 12.82 1 98.81 118 ILE B O 1
ATOM 2671 N N . ALA B 1 119 ? -1.753 15.352 11.922 1 98.75 119 ALA B N 1
ATOM 2672 C CA . ALA B 1 119 ? -2.096 14.719 13.195 1 98.75 119 ALA B CA 1
ATOM 2673 C C . ALA B 1 119 ? -1.42 13.359 13.336 1 98.75 119 ALA B C 1
ATOM 2675 O O . ALA B 1 119 ? -1.506 12.523 12.43 1 98.75 119 ALA B O 1
ATOM 2676 N N . LEU B 1 120 ? -0.634 13.172 14.344 1 98.88 120 LEU B N 1
ATOM 2677 C CA . LEU B 1 120 ? -0.039 11.891 14.703 1 98.88 120 LEU B CA 1
ATOM 2678 C C . LEU B 1 120 ? -0.885 11.172 15.75 1 98.88 120 LEU B C 1
ATOM 2680 O O . LEU B 1 120 ? -0.978 11.617 16.891 1 98.88 120 LEU B O 1
ATOM 2684 N N . LEU B 1 121 ? -1.508 10.086 15.352 1 98.75 121 LEU B N 1
ATOM 2685 C CA . LEU B 1 121 ? -2.477 9.367 16.172 1 98.75 121 LEU B CA 1
ATOM 2686 C C . LEU B 1 121 ? -1.819 8.188 16.891 1 98.75 121 LEU B C 1
ATOM 2688 O O . LEU B 1 121 ? -0.918 7.551 16.344 1 98.75 121 LEU B O 1
ATOM 2692 N N . ARG B 1 122 ? -2.242 7.945 18.109 1 98.44 122 ARG B N 1
ATOM 2693 C CA . ARG B 1 122 ? -1.958 6.711 18.828 1 98.44 122 ARG B CA 1
ATOM 2694 C C . ARG B 1 122 ? -3.221 5.875 19.016 1 98.44 122 ARG B C 1
ATOM 2696 O O . ARG B 1 122 ? -4.301 6.418 19.266 1 98.44 122 ARG B O 1
ATOM 2703 N N . ARG B 1 123 ? -3.135 4.641 18.797 1 97.88 123 ARG B N 1
ATOM 2704 C CA . ARG B 1 123 ? -4.223 3.742 19.156 1 97.88 123 ARG B CA 1
ATOM 2705 C C . ARG B 1 123 ? -4.25 3.504 20.672 1 97.88 123 ARG B C 1
ATOM 2707 O O . ARG B 1 123 ? -3.24 3.104 21.25 1 97.88 123 ARG B O 1
ATOM 2714 N N . PRO B 1 124 ? -5.418 3.758 21.297 1 97 124 PRO B N 1
ATOM 2715 C CA . PRO B 1 124 ? -5.492 3.443 22.734 1 97 124 PRO B CA 1
ATOM 2716 C C . PRO B 1 124 ? -5.18 1.98 23.031 1 97 124 PRO B C 1
ATOM 2718 O O . PRO B 1 124 ? -5.594 1.091 22.281 1 97 124 PRO B O 1
ATOM 2721 N N . ALA B 1 125 ? -4.367 1.676 24.109 1 94.31 125 ALA B N 1
ATOM 2722 C CA . ALA B 1 125 ? -3.906 0.34 24.469 1 94.31 125 ALA B CA 1
ATOM 2723 C C . ALA B 1 125 ? -5.078 -0.629 24.609 1 94.31 125 ALA B C 1
ATOM 2725 O O . ALA B 1 125 ? -4.961 -1.804 24.25 1 94.31 125 ALA B O 1
ATOM 2726 N N . GLY B 1 126 ? -6.281 -0.215 25.062 1 95.25 126 GLY B N 1
ATOM 2727 C CA . GLY B 1 126 ? -7.406 -1.105 25.297 1 95.25 126 GLY B CA 1
ATOM 2728 C C . GLY B 1 126 ? -8.297 -1.275 24.078 1 95.25 126 GLY B C 1
ATOM 2729 O O . GLY B 1 126 ? -9.258 -2.047 24.125 1 95.25 126 GLY B O 1
ATOM 2730 N N . MET B 1 127 ? -7.926 -0.69 22.984 1 96.94 127 MET B N 1
ATOM 2731 C CA . MET B 1 127 ? -8.758 -0.785 21.781 1 96.94 127 MET B CA 1
ATOM 2732 C C . MET B 1 127 ? -8.078 -1.636 20.719 1 96.94 127 MET B C 1
ATOM 2734 O O . MET B 1 127 ? -6.953 -1.349 20.312 1 96.94 127 MET B O 1
ATOM 2738 N N . ASP B 1 128 ? -8.758 -2.691 20.344 1 96.88 128 ASP B N 1
ATOM 2739 C CA . ASP B 1 128 ? -8.164 -3.562 19.344 1 96.88 128 ASP B CA 1
ATOM 2740 C C . ASP B 1 128 ? -8.031 -2.842 18 1 96.88 128 ASP B C 1
ATOM 2742 O O . ASP B 1 128 ? -8.773 -1.897 17.719 1 96.88 128 ASP B O 1
ATOM 2746 N N . GLN B 1 129 ? -7.133 -3.275 17.203 1 96.81 129 GLN B N 1
ATOM 2747 C CA . GLN B 1 129 ? -6.738 -2.609 15.969 1 96.81 129 GLN B CA 1
ATOM 2748 C C . GLN B 1 129 ? -7.918 -2.488 15.008 1 96.81 129 GLN B C 1
ATOM 2750 O O . GLN B 1 129 ? -8.141 -1.428 14.422 1 96.81 129 GLN B O 1
ATOM 2755 N N . GLU B 1 130 ? -8.688 -3.564 14.766 1 95.62 130 GLU B N 1
ATOM 2756 C CA . GLU B 1 130 ? -9.797 -3.539 13.82 1 95.62 130 GLU B CA 1
ATOM 2757 C C . GLU B 1 130 ? -10.844 -2.508 14.227 1 95.62 130 GLU B C 1
ATOM 2759 O O . GLU B 1 130 ? -11.336 -1.743 13.391 1 95.62 130 GLU B O 1
ATOM 2764 N N . THR B 1 131 ? -11.242 -2.496 15.484 1 97.81 131 THR B N 1
ATOM 2765 C CA . THR B 1 131 ? -12.188 -1.515 16 1 97.81 131 THR B CA 1
ATOM 2766 C C . THR B 1 131 ? -11.648 -0.098 15.828 1 97.81 131 THR B C 1
ATOM 2768 O O . THR B 1 131 ? -12.375 0.794 15.383 1 97.81 131 THR B O 1
ATOM 2771 N N . TRP B 1 132 ? -10.375 0.113 16.172 1 98.38 132 TRP B N 1
ATOM 2772 C CA . TRP B 1 132 ? -9.742 1.425 16.078 1 98.38 132 TRP B CA 1
ATOM 2773 C C . TRP B 1 132 ? -9.773 1.929 14.633 1 98.38 132 TRP B C 1
ATOM 2775 O O . TRP B 1 132 ? -10.164 3.07 14.375 1 98.38 132 TRP B O 1
ATOM 2785 N N . LEU B 1 133 ? -9.391 1.038 13.695 1 98.06 133 LEU B N 1
ATOM 2786 C CA . LEU B 1 133 ? -9.383 1.413 12.281 1 98.06 133 LEU B CA 1
ATOM 2787 C C . LEU B 1 133 ? -10.789 1.75 11.805 1 98.06 133 LEU B C 1
ATOM 2789 O O . LEU B 1 133 ? -10.984 2.721 11.062 1 98.06 133 LEU B O 1
ATOM 2793 N N . THR B 1 134 ? -11.82 0.98 12.195 1 97.12 134 THR B N 1
ATOM 2794 C CA . THR B 1 134 ? -13.203 1.249 11.805 1 97.12 134 THR B CA 1
ATOM 2795 C C . THR B 1 134 ? -13.656 2.605 12.328 1 97.12 134 THR B C 1
ATOM 2797 O O . THR B 1 134 ? -14.211 3.416 11.586 1 97.12 134 THR B O 1
ATOM 2800 N N . ARG B 1 135 ? -13.43 2.861 13.547 1 98.44 135 ARG B N 1
ATOM 2801 C CA . ARG B 1 135 ? -13.859 4.117 14.156 1 98.44 135 ARG B CA 1
ATOM 2802 C C . ARG B 1 135 ? -13.133 5.305 13.531 1 98.44 135 ARG B C 1
ATOM 2804 O O . ARG B 1 135 ? -13.742 6.34 13.266 1 98.44 135 ARG B O 1
ATOM 2811 N N . TRP B 1 136 ? -11.859 5.199 13.297 1 98.44 136 TRP B N 1
ATOM 2812 C CA . TRP B 1 136 ? -11.055 6.266 12.703 1 98.44 136 TRP B CA 1
ATOM 2813 C C . TRP B 1 136 ? -11.383 6.434 11.219 1 98.44 136 TRP B C 1
ATOM 2815 O O . TRP B 1 136 ? -11.859 7.488 10.797 1 98.44 136 TRP B O 1
ATOM 2825 N N . GLN B 1 137 ? -11.219 5.391 10.422 1 97.81 137 GLN B N 1
ATOM 2826 C CA . GLN B 1 137 ? -11.219 5.516 8.969 1 97.81 137 GLN B CA 1
ATOM 2827 C C . GLN B 1 137 ? -12.633 5.531 8.414 1 97.81 137 GLN B C 1
ATOM 2829 O O . GLN B 1 137 ? -12.891 6.125 7.367 1 97.81 137 GLN B O 1
ATOM 2834 N N . ARG B 1 138 ? -13.594 4.906 9.055 1 96.06 138 ARG B N 1
ATOM 2835 C CA . ARG B 1 138 ? -14.953 4.859 8.531 1 96.06 138 ARG B CA 1
ATOM 2836 C C . ARG B 1 138 ? -15.867 5.832 9.273 1 96.06 138 ARG B C 1
ATOM 2838 O O . ARG B 1 138 ? -16.484 6.707 8.664 1 96.06 138 ARG B O 1
ATOM 2845 N N . ASP B 1 139 ? -15.906 5.773 10.602 1 97.94 139 ASP B N 1
ATOM 2846 C CA . ASP B 1 139 ? -16.891 6.539 11.367 1 97.94 139 ASP B CA 1
ATOM 2847 C C . ASP B 1 139 ? -16.469 8 11.492 1 97.94 139 ASP B C 1
ATOM 2849 O O . ASP B 1 139 ? -17.297 8.906 11.336 1 97.94 139 ASP B O 1
ATOM 2853 N N . HIS B 1 140 ? -15.219 8.281 11.781 1 98.31 140 HIS B N 1
ATOM 2854 C CA . HIS B 1 140 ? -14.742 9.633 12.055 1 98.31 140 HIS B CA 1
ATOM 2855 C C . HIS B 1 140 ? -14.633 10.453 10.773 1 98.31 140 HIS B C 1
ATOM 2857 O O . HIS B 1 140 ? -14.859 11.664 10.789 1 98.31 140 HIS B O 1
ATOM 2863 N N . THR B 1 141 ? -14.289 9.82 9.695 1 97.88 141 THR B N 1
ATOM 2864 C CA . THR B 1 141 ? -13.906 10.508 8.469 1 97.88 141 THR B CA 1
ATOM 2865 C C . THR B 1 141 ? -15.031 11.422 7.988 1 97.88 141 THR B C 1
ATOM 2867 O O . THR B 1 141 ? -14.812 12.617 7.754 1 97.88 141 THR B O 1
ATOM 2870 N N . PRO B 1 142 ? -16.297 10.961 7.934 1 97.25 142 PRO B N 1
ATOM 2871 C CA . PRO B 1 142 ? -17.328 11.906 7.516 1 97.25 142 PRO B CA 1
ATOM 2872 C C . PRO B 1 142 ? -17.516 13.055 8.5 1 97.25 142 PRO B C 1
ATOM 2874 O O . PRO B 1 142 ? -17.844 14.172 8.094 1 97.25 142 PRO B O 1
ATOM 2877 N N . VAL B 1 143 ? -17.375 12.812 9.789 1 98.5 143 VAL B N 1
ATOM 2878 C CA . VAL B 1 143 ? -17.5 13.867 10.797 1 98.5 143 VAL B CA 1
ATOM 2879 C C . VAL B 1 143 ? -16.438 14.93 10.562 1 98.5 143 VAL B C 1
ATOM 2881 O O . VAL B 1 143 ? -16.734 16.125 10.547 1 98.5 143 VAL B O 1
ATOM 2884 N N . ALA B 1 144 ? -15.164 14.516 10.352 1 98.12 144 ALA B N 1
ATOM 2885 C CA . ALA B 1 144 ? -14.078 15.453 10.109 1 98.12 144 ALA B CA 1
ATOM 2886 C C . ALA B 1 144 ? -14.352 16.312 8.883 1 98.12 144 ALA B C 1
ATOM 2888 O O . ALA B 1 144 ? -14.203 17.531 8.93 1 98.12 144 ALA B O 1
ATOM 2889 N N . ILE B 1 145 ? -14.789 15.711 7.828 1 97.25 145 ILE B N 1
ATOM 2890 C CA . ILE B 1 145 ? -14.984 16.391 6.555 1 97.25 145 ILE B CA 1
ATOM 2891 C C . ILE B 1 145 ? -16.188 17.328 6.66 1 97.25 145 ILE B C 1
ATOM 2893 O O . ILE B 1 145 ? -16.172 18.438 6.121 1 97.25 145 ILE B O 1
ATOM 2897 N N . GLU B 1 146 ? -17.219 16.891 7.383 1 97.5 146 GLU B N 1
ATOM 2898 C CA . GLU B 1 146 ? -18.438 17.672 7.496 1 97.5 146 GLU B CA 1
ATOM 2899 C C . GLU B 1 146 ? -18.25 18.844 8.453 1 97.5 146 GLU B C 1
ATOM 2901 O O . GLU B 1 146 ? -18.859 19.906 8.273 1 97.5 146 GLU B O 1
ATOM 2906 N N . THR B 1 147 ? -17.484 18.672 9.477 1 98.44 147 THR B N 1
ATOM 2907 C CA . THR B 1 147 ? -17.469 19.656 10.562 1 98.44 147 THR B CA 1
ATOM 2908 C C . THR B 1 147 ? -16.281 20.609 10.414 1 98.44 147 THR B C 1
ATOM 2910 O O . THR B 1 147 ? -16.172 21.609 11.125 1 98.44 147 THR B O 1
ATOM 2913 N N . GLN B 1 148 ? -15.375 20.344 9.523 1 98.25 148 GLN B N 1
ATOM 2914 C CA . GLN B 1 148 ? -14.203 21.188 9.336 1 98.25 148 GLN B CA 1
ATOM 2915 C C . GLN B 1 148 ? -14.164 21.75 7.918 1 98.25 148 GLN B C 1
ATOM 2917 O O . GLN B 1 148 ? -14.891 21.297 7.035 1 98.25 148 GLN B O 1
ATOM 2922 N N . SER B 1 149 ? -13.32 22.75 7.766 1 98.06 149 SER B N 1
ATOM 2923 C CA . SER B 1 149 ? -13.188 23.391 6.461 1 98.06 149 SER B CA 1
ATOM 2924 C C . SER B 1 149 ? -12.125 22.703 5.613 1 98.06 149 SER B C 1
ATOM 2926 O O . SER B 1 149 ? -11.578 23.297 4.684 1 98.06 149 SER B O 1
ATOM 2928 N N . THR B 1 150 ? -11.812 21.484 5.902 1 98.06 150 THR B N 1
ATOM 2929 C CA . THR B 1 150 ? -10.742 20.75 5.234 1 98.06 150 THR B CA 1
ATOM 2930 C C . THR B 1 150 ? -11.031 20.609 3.744 1 98.06 150 THR B C 1
ATOM 2932 O O . THR B 1 150 ? -12.172 20.375 3.346 1 98.06 150 THR B O 1
ATOM 2935 N N . PHE B 1 151 ? -10.016 20.844 2.877 1 98.06 151 PHE B N 1
ATOM 2936 C CA . PHE B 1 151 ? -10.18 20.656 1.439 1 98.06 151 PHE B CA 1
ATOM 2937 C C . PHE B 1 151 ? -9.242 19.578 0.9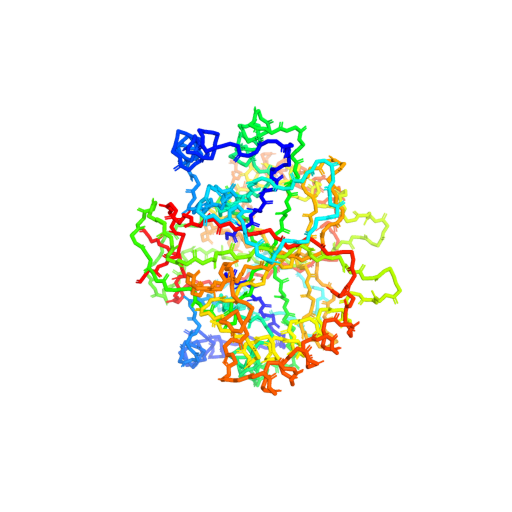23 1 98.06 151 PHE B C 1
ATOM 2939 O O . PHE B 1 151 ? -9.141 19.359 -0.286 1 98.06 151 PHE B O 1
ATOM 2946 N N . GLY B 1 152 ? -8.555 18.906 1.695 1 98.19 152 GLY B N 1
ATOM 2947 C CA . GLY B 1 152 ? -7.723 17.719 1.514 1 98.19 152 GLY B CA 1
ATOM 2948 C C . GLY B 1 152 ? -7.605 16.875 2.768 1 98.19 152 GLY B C 1
ATOM 2949 O O . GLY B 1 152 ? -7.422 17.406 3.865 1 98.19 152 GLY B O 1
ATOM 2950 N N . TYR B 1 153 ? -7.844 15.648 2.721 1 98.38 153 TYR B N 1
ATOM 2951 C CA . TYR B 1 153 ? -7.848 14.719 3.846 1 98.38 153 TYR B CA 1
ATOM 2952 C C . TYR B 1 153 ? -7.238 13.375 3.449 1 98.38 153 TYR B C 1
ATOM 2954 O O . TYR B 1 153 ? -7.801 12.656 2.625 1 98.38 153 TYR B O 1
ATOM 2962 N N . THR B 1 154 ? -5.973 13.102 3.945 1 98.56 154 THR B N 1
ATOM 2963 C CA . THR B 1 154 ? -5.234 11.867 3.68 1 98.56 154 THR B CA 1
ATOM 2964 C C . THR B 1 154 ? -4.918 11.133 4.98 1 98.56 154 THR B C 1
ATOM 2966 O O . THR B 1 154 ? -4.477 11.75 5.953 1 98.56 154 THR B O 1
ATOM 2969 N N . GLN B 1 155 ? -5.285 9.836 5.039 1 98.75 155 GLN B N 1
ATOM 2970 C CA . GLN B 1 155 ? -5.012 8.969 6.184 1 98.75 155 GLN B CA 1
ATOM 2971 C C . GLN B 1 155 ? -3.889 7.988 5.875 1 98.75 155 GLN B C 1
ATOM 2973 O O . GLN B 1 155 ? -3.965 7.234 4.902 1 98.75 155 GLN B O 1
ATOM 2978 N N . ASN B 1 156 ? -2.787 8.047 6.648 1 98.88 156 ASN B N 1
ATOM 2979 C CA . ASN B 1 156 ? -1.701 7.078 6.559 1 98.88 156 ASN B CA 1
ATOM 2980 C C . ASN B 1 156 ? -1.678 6.152 7.77 1 98.88 156 ASN B C 1
ATOM 2982 O O . ASN B 1 156 ? -1.238 6.547 8.852 1 98.88 156 ASN B O 1
ATOM 2986 N N . TRP B 1 157 ? -2.25 4.965 7.609 1 98.81 157 TRP B N 1
ATOM 2987 C CA . TRP B 1 157 ? -2.184 3.947 8.656 1 98.81 157 TRP B CA 1
ATOM 2988 C C . TRP B 1 157 ? -0.785 3.348 8.742 1 98.81 157 TRP B C 1
ATOM 2990 O O . TRP B 1 157 ? -0.253 2.844 7.75 1 98.81 157 TRP B O 1
ATOM 3000 N N . VAL B 1 158 ? -0.104 3.477 9.922 1 98.81 158 VAL B N 1
ATOM 3001 C CA . VAL B 1 158 ? 1.245 2.959 10.117 1 98.81 158 VAL B CA 1
ATOM 3002 C C . VAL B 1 158 ? 1.198 1.44 10.273 1 98.81 158 VAL B C 1
ATOM 3004 O O . VAL B 1 158 ? 0.612 0.923 11.227 1 98.81 158 VAL B O 1
ATOM 3007 N N . VAL B 1 159 ? 1.829 0.735 9.367 1 98.06 159 VAL B N 1
ATOM 3008 C CA . VAL B 1 159 ? 1.776 -0.722 9.422 1 98.06 159 VAL B CA 1
ATOM 3009 C C . VAL B 1 159 ? 3.107 -1.269 9.93 1 98.06 159 VAL B C 1
ATOM 3011 O O . VAL B 1 159 ? 3.197 -2.432 10.328 1 98.06 159 VAL B O 1
ATOM 3014 N N . ARG B 1 160 ? 4.199 -0.467 9.922 1 97.62 160 ARG B N 1
ATOM 3015 C CA . ARG B 1 160 ? 5.496 -0.897 10.438 1 97.62 160 ARG B CA 1
ATOM 3016 C C . ARG B 1 160 ? 6.363 0.301 10.805 1 97.62 160 ARG B C 1
ATOM 3018 O O . ARG B 1 160 ? 6.453 1.268 10.047 1 97.62 160 ARG B O 1
ATOM 3025 N N . THR B 1 161 ? 6.906 0.284 11.984 1 98.12 161 THR B N 1
ATOM 3026 C CA . THR B 1 161 ? 7.945 1.228 12.375 1 98.12 161 THR B CA 1
ATOM 3027 C C . THR B 1 161 ? 9.297 0.811 11.805 1 98.12 161 THR B C 1
ATOM 3029 O O . THR B 1 161 ? 9.719 -0.339 11.961 1 98.12 161 THR B O 1
ATOM 3032 N N . LEU B 1 162 ? 10.039 1.745 11.125 1 97.75 162 LEU B N 1
ATOM 3033 C CA . LEU B 1 162 ? 11.234 1.38 10.367 1 97.75 162 LEU B CA 1
ATOM 3034 C C . LEU B 1 162 ? 12.5 1.764 11.141 1 97.75 162 LEU B C 1
ATOM 3036 O O . LEU B 1 162 ? 13.586 1.281 10.828 1 97.75 162 LEU B O 1
ATOM 3040 N N . THR B 1 163 ? 12.391 2.65 12.07 1 97.69 163 THR B N 1
ATOM 3041 C CA . THR B 1 163 ? 13.562 3.09 12.828 1 97.69 163 THR B CA 1
ATOM 3042 C C . THR B 1 163 ? 13.461 2.643 14.289 1 97.69 163 THR B C 1
ATOM 3044 O O . THR B 1 163 ? 12.406 2.762 14.906 1 97.69 163 THR B O 1
ATOM 3047 N N . PRO B 1 164 ? 14.594 2.141 14.852 1 94.31 164 PRO B N 1
ATOM 3048 C CA . PRO B 1 164 ? 14.586 1.746 16.266 1 94.31 164 PRO B CA 1
ATOM 3049 C C . PRO B 1 164 ? 14.32 2.92 17.203 1 94.31 164 PRO B C 1
ATOM 3051 O O . PRO B 1 164 ? 14.805 4.031 16.953 1 94.31 164 PRO B O 1
ATOM 3054 N N . GLY B 1 165 ? 13.523 2.727 18.25 1 95.75 165 GLY B N 1
ATOM 3055 C CA . GLY B 1 165 ? 13.289 3.738 19.266 1 95.75 165 GLY B CA 1
ATOM 3056 C C . GLY B 1 165 ? 12.273 4.781 18.844 1 95.75 165 GLY B C 1
ATOM 3057 O O . GLY B 1 165 ? 12 5.727 19.594 1 95.75 165 GLY B O 1
ATOM 3058 N N . ALA B 1 166 ? 11.719 4.645 17.641 1 98.06 166 ALA B N 1
ATOM 3059 C CA . ALA B 1 166 ? 10.719 5.594 17.156 1 98.06 166 ALA B CA 1
ATOM 3060 C C . ALA B 1 166 ? 9.5 5.617 18.078 1 98.06 166 ALA B C 1
ATOM 3062 O O . ALA B 1 166 ? 9.102 4.582 18.625 1 98.06 166 ALA B O 1
ATOM 3063 N N . PRO B 1 167 ? 8.922 6.863 18.312 1 98.25 167 PRO B N 1
ATOM 3064 C CA . PRO B 1 167 ? 7.66 6.934 19.047 1 98.25 167 PRO B CA 1
ATOM 3065 C C . PRO B 1 167 ? 6.57 6.055 18.438 1 98.25 167 PRO B C 1
ATOM 3067 O O . PRO B 1 167 ? 6.543 5.859 17.219 1 98.25 167 PRO B O 1
ATOM 3070 N N . GLU B 1 168 ? 5.754 5.551 19.312 1 96.88 168 GLU B N 1
ATOM 3071 C CA . GLU B 1 168 ? 4.629 4.75 18.844 1 96.88 168 GLU B CA 1
ATOM 3072 C C . GLU B 1 168 ? 3.564 5.633 18.188 1 96.88 168 GLU B C 1
ATOM 3074 O O . GLU B 1 168 ? 2.859 6.375 18.875 1 96.88 168 GLU B O 1
ATOM 3079 N N . ILE B 1 169 ? 3.48 5.664 16.922 1 98.5 169 ILE B N 1
ATOM 3080 C CA . ILE B 1 169 ? 2.484 6.348 16.109 1 98.5 169 ILE B CA 1
ATOM 3081 C C . ILE B 1 169 ? 1.699 5.324 15.289 1 98.5 169 ILE B C 1
ATOM 3083 O O . ILE B 1 169 ? 2.287 4.477 14.617 1 98.5 169 ILE B O 1
ATOM 3087 N N . ALA B 1 170 ? 0.349 5.402 15.422 1 98.56 170 ALA B N 1
ATOM 3088 C CA . ALA B 1 170 ? -0.5 4.414 14.766 1 98.56 170 ALA B CA 1
ATOM 3089 C C . ALA B 1 170 ? -1.068 4.957 13.461 1 98.56 170 ALA B C 1
ATOM 3091 O O . ALA B 1 170 ? -1.387 4.191 12.547 1 98.56 170 ALA B O 1
ATOM 3092 N N . GLY B 1 171 ? -1.261 6.188 13.336 1 98.75 171 GLY B N 1
ATOM 3093 C CA . GLY B 1 171 ? -1.789 6.859 12.164 1 98.75 171 GLY B CA 1
ATOM 3094 C C . GLY B 1 171 ? -1.234 8.258 11.977 1 98.75 171 GLY B C 1
ATOM 3095 O O . GLY B 1 171 ? -0.955 8.961 12.953 1 98.75 171 GLY B O 1
ATOM 3096 N N . ILE B 1 172 ? -0.986 8.656 10.789 1 98.94 172 ILE B N 1
ATOM 3097 C CA . ILE B 1 172 ? -0.557 9.992 10.398 1 98.94 172 ILE B CA 1
ATOM 3098 C C . ILE B 1 172 ? -1.571 10.602 9.43 1 98.94 172 ILE B C 1
ATOM 3100 O O . ILE B 1 172 ? -1.748 10.102 8.312 1 98.94 172 ILE B O 1
ATOM 3104 N N . VAL B 1 173 ? -2.289 11.625 9.836 1 98.88 173 VAL B N 1
ATOM 3105 C CA . VAL B 1 173 ? -3.344 12.25 9.047 1 98.88 173 VAL B CA 1
ATOM 3106 C C . VAL B 1 173 ? -2.852 13.578 8.477 1 98.88 173 VAL B C 1
ATOM 3108 O O . VAL B 1 173 ? -2.25 14.383 9.195 1 98.88 173 VAL B O 1
ATOM 3111 N N . GLU B 1 174 ? -3.018 13.773 7.223 1 98.75 174 GLU B N 1
ATOM 3112 C CA . GLU B 1 174 ? -2.738 15.023 6.523 1 98.75 174 GLU B CA 1
ATOM 3113 C C . GLU B 1 174 ? -4.027 15.75 6.16 1 98.75 174 GLU B C 1
ATOM 3115 O O . GLU B 1 174 ? -4.855 15.227 5.41 1 98.75 174 GLU B O 1
ATOM 3120 N N . GLU B 1 175 ? -4.188 16.922 6.664 1 98.69 175 GLU B N 1
ATOM 3121 C CA . GLU B 1 175 ? -5.371 17.75 6.426 1 98.69 175 GLU B CA 1
ATOM 3122 C C . GLU B 1 175 ? -4.996 19.125 5.883 1 98.69 175 GLU B C 1
ATOM 3124 O O . GLU B 1 175 ? -4.086 19.766 6.402 1 98.69 175 GLU B O 1
ATOM 3129 N N . LEU B 1 176 ? -5.695 19.531 4.879 1 98.75 176 LEU B N 1
ATOM 3130 C CA . LEU B 1 176 ? -5.473 20.859 4.301 1 98.75 176 LEU B CA 1
ATOM 3131 C C . LEU B 1 176 ? -6.629 21.797 4.629 1 98.75 176 LEU B C 1
ATOM 3133 O O . LEU B 1 176 ? -7.797 21.422 4.465 1 98.75 176 LEU B O 1
ATOM 3137 N N . PHE B 1 177 ? -6.277 22.953 5.094 1 98.75 177 PHE B N 1
ATOM 3138 C CA . PHE B 1 177 ? -7.246 23.969 5.488 1 98.75 177 PHE B CA 1
ATOM 3139 C C . PHE B 1 177 ? -6.926 25.312 4.832 1 98.75 177 PHE B C 1
ATOM 3141 O O . PHE B 1 177 ? -5.785 25.547 4.426 1 98.75 177 PHE B O 1
ATOM 3148 N N . PRO B 1 178 ? -7.898 26.141 4.734 1 97.94 178 PRO B N 1
ATOM 3149 C CA . PRO B 1 178 ? -7.609 27.5 4.266 1 97.94 178 PRO B CA 1
ATOM 3150 C C . PRO B 1 178 ? -6.641 28.25 5.176 1 97.94 178 PRO B C 1
ATOM 3152 O O . PRO B 1 178 ? -6.465 27.875 6.336 1 97.94 178 PRO B O 1
ATOM 3155 N N . ALA B 1 179 ? -6.059 29.297 4.613 1 97.69 179 ALA B N 1
ATOM 3156 C CA . ALA B 1 179 ? -5.047 30.062 5.336 1 97.69 179 ALA B CA 1
ATOM 3157 C C . ALA B 1 179 ? -5.621 30.656 6.617 1 97.69 179 ALA B C 1
ATOM 3159 O O . ALA B 1 179 ? -4.93 30.734 7.633 1 97.69 179 ALA B O 1
ATOM 3160 N N . GLU B 1 180 ? -6.895 31.031 6.605 1 97.25 180 GLU B N 1
ATOM 3161 C CA . GLU B 1 180 ? -7.535 31.656 7.762 1 97.25 180 GLU B CA 1
ATOM 3162 C C . GLU B 1 180 ? -7.574 30.703 8.953 1 97.25 180 GLU B C 1
ATOM 3164 O O . GLU B 1 180 ? -7.594 31.141 10.102 1 97.25 180 GLU B O 1
ATOM 3169 N N . ALA B 1 181 ? -7.496 29.469 8.648 1 98.19 181 ALA B N 1
ATOM 3170 C CA . ALA B 1 181 ? -7.613 28.438 9.688 1 98.19 181 ALA B CA 1
ATOM 3171 C C . ALA B 1 181 ? -6.371 28.422 10.57 1 98.19 181 ALA B C 1
ATOM 3173 O O . ALA B 1 181 ? -6.387 27.828 11.656 1 98.19 181 ALA B O 1
ATOM 3174 N N . ILE B 1 182 ? -5.312 29 10.172 1 97.75 182 ILE B N 1
ATOM 3175 C CA . ILE B 1 182 ? -4.082 29.016 10.953 1 97.75 182 ILE B CA 1
ATOM 3176 C C . ILE B 1 182 ? -4.328 29.703 12.289 1 97.75 182 ILE B C 1
ATOM 3178 O O . ILE B 1 182 ? -3.877 29.219 13.336 1 97.75 182 ILE B O 1
ATOM 3182 N N . THR B 1 183 ? -5.148 30.734 12.227 1 97.31 183 THR B N 1
ATOM 3183 C CA . THR B 1 183 ? -5.285 31.516 13.453 1 97.31 183 THR B CA 1
ATOM 3184 C C . THR B 1 183 ? -6.754 31.703 13.812 1 97.31 183 THR B C 1
ATOM 3186 O O . THR B 1 183 ? -7.082 32.5 14.695 1 97.31 183 THR B O 1
ATOM 3189 N N . ASP B 1 184 ? -7.641 31.062 13.164 1 96.69 184 ASP B N 1
ATOM 3190 C CA . ASP B 1 184 ? -9.07 31.234 13.398 1 96.69 184 ASP B CA 1
ATOM 3191 C C . ASP B 1 184 ? -9.789 29.891 13.484 1 96.69 184 ASP B C 1
ATOM 3193 O O . ASP B 1 184 ? -9.977 29.219 12.469 1 96.69 184 ASP B O 1
ATOM 3197 N N . LEU B 1 185 ? -10.219 29.656 14.57 1 95.81 185 LEU B N 1
ATOM 3198 C CA . LEU B 1 185 ? -10.891 28.391 14.836 1 95.81 185 LEU B CA 1
ATOM 3199 C C . LEU B 1 185 ? -12.188 28.281 14.047 1 95.81 185 LEU B C 1
ATOM 3201 O O . LEU B 1 185 ? -12.555 27.203 13.594 1 95.81 185 LEU B O 1
ATOM 3205 N N . GLN B 1 186 ? -12.953 29.359 14.055 1 97.44 186 GLN B N 1
ATOM 3206 C CA . GLN B 1 186 ? -14.188 29.359 13.273 1 97.44 186 GLN B CA 1
ATOM 3207 C C . GLN B 1 186 ? -13.922 29.016 11.812 1 97.44 186 GLN B C 1
ATOM 3209 O O . GLN B 1 186 ? -14.688 28.266 11.203 1 97.44 186 GLN B O 1
ATOM 3214 N N . ALA B 1 187 ? -12.859 29.531 11.305 1 97.62 187 ALA B N 1
ATOM 3215 C CA . ALA B 1 187 ? -12.461 29.234 9.93 1 97.62 187 ALA B CA 1
ATOM 3216 C C . ALA B 1 187 ? -12.016 27.781 9.805 1 97.62 187 ALA B C 1
ATOM 3218 O O . ALA B 1 187 ? -12.32 27.109 8.812 1 97.62 187 ALA B O 1
ATOM 3219 N N . PHE B 1 188 ? -11.289 27.406 10.828 1 98.38 188 PHE B N 1
ATOM 3220 C CA . PHE B 1 188 ? -10.82 26.031 10.844 1 98.38 188 PHE B CA 1
ATOM 3221 C C . PHE B 1 188 ? -11.992 25.062 10.766 1 98.38 188 PHE B C 1
ATOM 3223 O O . PHE B 1 188 ? -11.977 24.109 9.969 1 98.38 188 PHE B O 1
ATOM 3230 N N . PHE B 1 189 ? -13.07 25.297 11.453 1 98.19 189 PHE B N 1
ATOM 3231 C CA . PHE B 1 189 ? -14.242 24.422 11.516 1 98.19 189 PHE B CA 1
ATOM 3232 C C . PHE B 1 189 ? -15.258 24.797 10.445 1 98.19 189 PHE B C 1
ATOM 3234 O O . PHE B 1 189 ? -16.266 24.109 10.281 1 98.19 189 PHE B O 1
ATOM 3241 N N . GLY B 1 190 ? -14.906 25.938 9.703 1 98.06 190 GLY B N 1
ATOM 3242 C CA . GLY B 1 190 ? -15.852 26.391 8.695 1 98.06 190 GLY B CA 1
ATOM 3243 C C . GLY B 1 190 ? -17.203 26.766 9.266 1 98.06 190 GLY B C 1
ATOM 3244 O O . GLY B 1 190 ? -18.234 26.531 8.648 1 98.06 190 GLY B O 1
ATOM 3245 N N . ALA B 1 191 ? -17.219 27.25 10.422 1 97.88 191 ALA B N 1
ATOM 3246 C CA . ALA B 1 191 ? -18.453 27.562 11.125 1 97.88 191 ALA B CA 1
ATOM 3247 C C . ALA B 1 191 ? -19.031 28.891 10.672 1 97.88 191 ALA B C 1
ATOM 3249 O O . ALA B 1 191 ? -18.281 29.859 10.453 1 97.88 191 ALA B O 1
ATOM 3250 N N . ALA B 1 192 ? -20.234 28.953 10.664 1 96.94 192 ALA B N 1
ATOM 3251 C CA . ALA B 1 192 ? -20.938 30.172 10.25 1 96.94 192 ALA B CA 1
ATOM 3252 C C . ALA B 1 192 ? -20.969 31.203 11.375 1 96.94 192 ALA B C 1
ATOM 3254 O O . ALA B 1 192 ? -20.938 32.406 11.117 1 96.94 192 ALA B O 1
ATOM 3255 N N . ASP B 1 193 ? -21.203 30.734 12.586 1 96.12 193 ASP B N 1
ATOM 3256 C CA . ASP B 1 193 ? -21.266 31.547 13.805 1 96.12 193 ASP B CA 1
ATOM 3257 C C . ASP B 1 193 ? -20.844 30.734 15.023 1 96.12 193 ASP B C 1
ATOM 3259 O O . ASP B 1 193 ? -20.422 29.578 14.891 1 96.12 193 ASP B O 1
ATOM 3263 N N . GLU B 1 194 ? -20.953 31.312 16.047 1 95.81 194 GLU B N 1
ATOM 3264 C CA . GLU B 1 194 ? -20.5 30.719 17.281 1 95.81 194 GLU B CA 1
ATOM 3265 C C . GLU B 1 194 ? -21.297 29.469 17.625 1 95.81 194 GLU B C 1
ATOM 3267 O O . GLU B 1 194 ? -20.75 28.484 18.125 1 95.81 194 GLU B O 1
ATOM 3272 N N . GLN B 1 195 ? -22.547 29.516 17.484 1 97.19 195 GLN B N 1
ATOM 3273 C CA . GLN B 1 195 ? -23.406 28.359 17.75 1 97.19 195 GLN B CA 1
ATOM 3274 C C . GLN B 1 195 ? -23.016 27.172 16.875 1 97.19 195 GLN B C 1
ATOM 3276 O O . GLN B 1 195 ? -22.922 26.047 17.344 1 97.19 195 GLN B O 1
ATOM 3281 N N . ASP B 1 196 ? -22.797 27.516 15.688 1 97.94 196 ASP B N 1
ATOM 3282 C CA . ASP B 1 196 ? -22.359 26.484 14.75 1 97.94 196 ASP B CA 1
ATOM 3283 C C . ASP B 1 196 ? -20.984 25.953 15.133 1 97.94 196 ASP B C 1
ATOM 3285 O O . ASP B 1 196 ? -20.75 24.734 15.055 1 97.94 196 ASP B O 1
ATOM 3289 N N . LEU B 1 197 ? -20.141 26.797 15.469 1 98 197 LEU B N 1
ATOM 3290 C CA . LEU B 1 197 ? -18.828 26.375 15.914 1 98 197 LEU B CA 1
ATOM 3291 C C . LEU B 1 197 ? -18.938 25.391 17.078 1 98 197 LEU B C 1
ATOM 3293 O O . LEU B 1 197 ? -18.281 24.344 17.062 1 98 197 LEU B O 1
ATOM 3297 N N . GLN B 1 198 ? -19.812 25.656 17.984 1 97.25 198 GLN B N 1
ATOM 3298 C CA . GLN B 1 198 ? -19.984 24.781 19.141 1 97.25 198 GLN B CA 1
ATOM 3299 C C . GLN B 1 198 ? -20.547 23.422 18.734 1 97.25 198 GLN B C 1
ATOM 3301 O O . GLN B 1 198 ? -20.141 22.391 19.281 1 97.25 198 GLN B O 1
ATOM 3306 N N . HIS B 1 199 ? -21.406 23.5 17.922 1 97.69 199 HIS B N 1
ATOM 3307 C CA . HIS B 1 199 ? -22 22.266 17.438 1 97.69 199 HIS B CA 1
ATOM 3308 C C . HIS B 1 199 ? -20.953 21.391 16.75 1 97.69 199 HIS B C 1
ATOM 3310 O O . HIS B 1 199 ? -20.828 20.203 17.031 1 97.69 199 HIS B O 1
ATOM 3316 N N . ARG B 1 200 ? -20.219 22.016 15.859 1 98 200 ARG B N 1
ATOM 3317 C CA . ARG B 1 200 ? -19.172 21.297 15.133 1 98 200 ARG B CA 1
ATOM 3318 C C . ARG B 1 200 ? -18.094 20.797 16.078 1 98 200 ARG B C 1
ATOM 3320 O O . ARG B 1 200 ? -17.625 19.672 15.953 1 98 200 ARG B O 1
ATOM 3327 N N . LEU B 1 201 ? -17.734 21.578 17.016 1 96.88 201 LEU B N 1
ATOM 3328 C CA . LEU B 1 201 ? -16.766 21.188 18.016 1 96.88 201 LEU B CA 1
ATOM 3329 C C . LEU B 1 201 ? -17.25 19.969 18.797 1 96.88 201 LEU B C 1
ATOM 3331 O O . LEU B 1 201 ? -16.469 19.047 19.078 1 96.88 201 LEU B O 1
ATOM 3335 N N . GLY B 1 202 ? -18.531 20.062 19.203 1 97.5 202 GLY B N 1
ATOM 3336 C CA . GLY B 1 202 ? -19.094 18.938 19.953 1 97.5 202 GLY B CA 1
ATOM 3337 C C . GLY B 1 202 ? -19.047 17.641 19.188 1 97.5 202 GLY B C 1
ATOM 3338 O O . GLY B 1 202 ? -18.672 16.594 19.734 1 97.5 202 GLY B O 1
ATOM 3339 N N . ARG B 1 203 ? -19.359 17.703 18 1 98.06 203 ARG B N 1
ATOM 3340 C CA . ARG B 1 203 ? -19.328 16.516 17.141 1 98.06 203 ARG B CA 1
ATOM 3341 C C . ARG B 1 203 ? -17.906 15.992 16.984 1 98.06 203 ARG B C 1
ATOM 3343 O O . ARG B 1 203 ? -17.672 14.789 17.016 1 98.06 203 ARG B O 1
ATOM 3350 N N . MET B 1 204 ? -17.016 16.969 16.781 1 97.25 204 MET B N 1
ATOM 3351 C CA . MET B 1 204 ? -15.609 16.594 16.625 1 97.25 204 MET B CA 1
ATOM 3352 C C . MET B 1 204 ? -15.078 15.922 17.875 1 97.25 204 MET B C 1
ATOM 3354 O O . MET B 1 204 ? -14.414 14.883 17.797 1 97.25 204 MET B O 1
ATOM 3358 N N . VAL B 1 205 ? -15.383 16.453 19 1 96.25 205 VAL B N 1
ATOM 3359 C CA . VAL B 1 205 ? -14.891 15.914 20.266 1 96.25 205 VAL B CA 1
ATOM 3360 C C . VAL B 1 205 ? -15.461 14.516 20.484 1 96.25 205 VAL B C 1
ATOM 3362 O O . VAL B 1 205 ? -14.734 13.594 20.859 1 96.25 205 VAL B O 1
ATOM 3365 N N . ALA B 1 206 ? -16.75 14.344 20.266 1 97.69 206 ALA B N 1
ATOM 3366 C CA . ALA B 1 206 ? -17.375 13.039 20.422 1 97.69 206 ALA B CA 1
ATOM 3367 C C . ALA B 1 206 ? -16.734 12.008 19.484 1 97.69 206 ALA B C 1
ATOM 3369 O O . ALA B 1 206 ? -16.453 10.883 19.906 1 97.69 206 ALA B O 1
ATOM 3370 N N . SER B 1 207 ? -16.531 12.422 18.328 1 98.12 207 SER B N 1
ATOM 3371 C CA . SER B 1 207 ? -15.984 11.531 17.312 1 98.12 207 SER B CA 1
ATOM 3372 C C . SER B 1 207 ? -14.539 11.148 17.625 1 98.12 207 SER B C 1
ATOM 3374 O O . SER B 1 207 ? -14.188 9.969 17.594 1 98.12 207 SER B O 1
ATOM 3376 N N . THR B 1 208 ? -13.648 12.125 17.891 1 97.75 208 THR B N 1
ATOM 3377 C CA . THR B 1 208 ? -12.25 11.859 18.172 1 97.75 208 THR B CA 1
ATOM 3378 C C . THR B 1 208 ? -12.102 11.055 19.469 1 97.75 208 THR B C 1
ATOM 3380 O O . THR B 1 208 ? -11.188 10.234 19.594 1 97.75 208 THR B O 1
ATOM 3383 N N . THR B 1 209 ? -13.031 11.234 20.438 1 97.12 209 THR B N 1
ATOM 3384 C CA . THR B 1 209 ? -13.023 10.469 21.688 1 97.12 209 THR B CA 1
ATOM 3385 C C . THR B 1 209 ? -13.289 8.992 21.406 1 97.12 209 THR B C 1
ATOM 3387 O O . THR B 1 209 ? -12.688 8.117 22.047 1 97.12 209 THR B O 1
ATOM 3390 N N . ALA B 1 210 ? -14.102 8.719 20.5 1 96.94 210 ALA B N 1
ATOM 3391 C CA . ALA B 1 210 ? -14.539 7.355 20.219 1 96.94 210 ALA B CA 1
ATOM 3392 C C . ALA B 1 210 ? -13.375 6.48 19.781 1 96.94 210 ALA B C 1
ATOM 3394 O O . ALA B 1 210 ? -13.445 5.25 19.844 1 96.94 210 ALA B O 1
ATOM 3395 N N . PHE B 1 211 ? -12.281 7.117 19.312 1 97.38 211 PHE B N 1
ATOM 3396 C CA . PHE B 1 211 ? -11.156 6.281 18.922 1 97.38 211 PHE B CA 1
ATOM 3397 C C . PHE B 1 211 ? -9.859 6.785 19.547 1 97.38 211 PHE B C 1
ATOM 3399 O O . PHE B 1 211 ? -8.766 6.41 19.109 1 97.38 211 PHE B O 1
ATOM 3406 N N . GLY B 1 212 ? -9.961 7.691 20.531 1 96.62 212 GLY B N 1
ATOM 3407 C CA . GLY B 1 212 ? -8.852 8.031 21.406 1 96.62 212 GLY B CA 1
ATOM 3408 C C . GLY B 1 212 ? -8.023 9.195 20.906 1 96.62 212 GLY B C 1
ATOM 3409 O O . GLY B 1 212 ? -6.941 9.461 21.438 1 96.62 212 GLY B O 1
ATOM 3410 N N . ALA B 1 213 ? -8.484 9.891 19.875 1 95.88 213 ALA B N 1
ATOM 3411 C CA . ALA B 1 213 ? -7.703 10.969 19.281 1 95.88 213 ALA B CA 1
ATOM 3412 C C . ALA B 1 213 ? -7.922 12.281 20.031 1 95.88 213 ALA B C 1
ATOM 3414 O O . ALA B 1 213 ? -7.375 13.32 19.656 1 95.88 213 ALA B O 1
ATOM 3415 N N . ASN B 1 214 ? -8.695 12.219 21.078 1 91.69 214 ASN B N 1
ATOM 3416 C CA . ASN B 1 214 ? -8.875 13.406 21.891 1 91.69 214 ASN B CA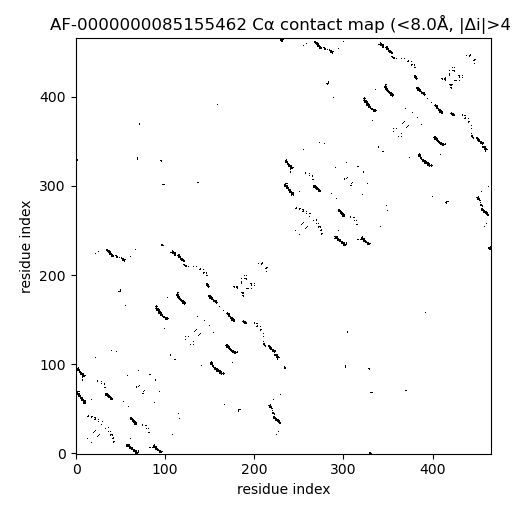 1
ATOM 3417 C C . ASN B 1 214 ? -7.742 13.562 22.906 1 91.69 214 ASN B C 1
ATOM 3419 O O . ASN B 1 214 ? -7.578 14.633 23.5 1 91.69 214 ASN B O 1
ATOM 3423 N N . GLU B 1 215 ? -7.039 12.453 23.047 1 89.94 215 GLU B N 1
ATOM 3424 C CA . GLU B 1 215 ? -5.902 12.477 23.953 1 89.94 215 GLU B CA 1
ATOM 3425 C C . GLU B 1 215 ? -4.645 11.93 23.297 1 89.94 215 GLU B C 1
ATOM 3427 O O . GLU B 1 215 ? -4.727 11.195 22.297 1 89.94 215 GLU B O 1
ATOM 3432 N N . ASN B 1 216 ? -3.469 12.383 23.844 1 93.19 216 ASN B N 1
ATOM 3433 C CA . ASN B 1 216 ? -2.18 11.852 23.406 1 93.19 216 ASN B CA 1
ATOM 3434 C C . ASN B 1 216 ? -2.008 11.953 21.906 1 93.19 216 ASN B C 1
ATOM 3436 O O . ASN B 1 216 ? -1.67 10.969 21.25 1 93.19 216 ASN B O 1
ATOM 3440 N N . ILE B 1 217 ? -2.25 13.039 21.359 1 97 217 ILE B N 1
ATOM 3441 C CA . ILE B 1 217 ? -2.166 13.312 19.938 1 97 217 ILE B CA 1
ATOM 3442 C C . ILE B 1 217 ? -1.201 14.469 19.688 1 97 217 ILE B C 1
ATOM 3444 O O . ILE B 1 217 ? -1.065 15.359 20.531 1 97 217 ILE B O 1
ATOM 3448 N N . ASP B 1 218 ? -0.406 14.453 18.688 1 98.38 218 ASP B N 1
ATOM 3449 C CA . ASP B 1 218 ? 0.296 15.625 18.156 1 98.38 218 ASP B CA 1
ATOM 3450 C C . ASP B 1 218 ? -0.439 16.203 16.953 1 98.38 218 ASP B C 1
ATOM 3452 O O . ASP B 1 218 ? -0.836 15.469 16.047 1 98.38 218 ASP B O 1
ATOM 3456 N N . THR B 1 219 ? -0.781 17.375 16.938 1 98.31 219 THR B N 1
ATOM 3457 C CA . THR B 1 219 ? -1.214 18.156 15.789 1 98.31 219 THR B CA 1
ATOM 3458 C C . THR B 1 219 ? -0.144 19.172 15.391 1 98.31 219 THR B C 1
ATOM 3460 O O . THR B 1 219 ? 0.209 20.062 16.172 1 98.31 219 THR B O 1
ATOM 3463 N N . VAL B 1 220 ? 0.414 19.031 14.266 1 98.56 220 VAL B N 1
ATOM 3464 C CA . VAL B 1 220 ? 1.58 19.781 13.797 1 98.56 220 VAL B CA 1
ATOM 3465 C C . VAL B 1 220 ? 1.201 20.625 12.578 1 98.56 220 VAL B C 1
ATOM 3467 O O . VAL B 1 220 ? 1.041 20.094 11.477 1 98.56 220 VAL B O 1
ATOM 3470 N N . PRO B 1 221 ? 1.015 21.938 12.82 1 98.56 221 PRO B N 1
ATOM 3471 C CA . PRO B 1 221 ? 0.797 22.797 11.648 1 98.56 221 PRO B CA 1
ATOM 3472 C C . PRO B 1 221 ? 2.021 22.875 10.742 1 98.56 221 PRO B C 1
ATOM 3474 O O . PRO B 1 221 ? 3.141 23.078 11.219 1 98.56 221 PRO B O 1
ATOM 3477 N N . THR B 1 222 ? 1.808 22.688 9.461 1 98.75 222 THR B N 1
ATOM 3478 C CA . THR B 1 222 ? 2.941 22.703 8.547 1 98.75 222 THR B CA 1
ATOM 3479 C C . THR B 1 222 ? 2.576 23.422 7.25 1 98.75 222 THR B C 1
ATOM 3481 O O . THR B 1 222 ? 1.398 23.656 6.98 1 98.75 222 THR B O 1
ATOM 3484 N N . SER B 1 223 ? 3.639 23.906 6.602 1 98.44 223 SER B N 1
ATOM 3485 C CA . SER B 1 223 ? 3.594 24.172 5.164 1 98.44 223 SER B CA 1
ATOM 3486 C C . SER B 1 223 ? 3.971 22.922 4.367 1 98.44 223 SER B C 1
ATOM 3488 O O . SER B 1 223 ? 4.922 22.219 4.715 1 98.44 223 SER B O 1
ATOM 3490 N N . ARG B 1 224 ? 3.242 22.672 3.359 1 98.5 224 ARG B N 1
ATOM 3491 C CA . ARG B 1 224 ? 3.393 21.453 2.576 1 98.5 224 ARG B CA 1
ATOM 3492 C C . ARG B 1 224 ? 3.941 21.766 1.187 1 98.5 224 ARG B C 1
ATOM 3494 O O . ARG B 1 224 ? 3.443 22.656 0.498 1 98.5 224 ARG B O 1
ATOM 3501 N N . TYR B 1 225 ? 4.957 21.047 0.769 1 98.19 225 TYR B N 1
ATOM 3502 C CA . TYR B 1 225 ? 5.574 21.125 -0.551 1 98.19 225 TYR B CA 1
ATOM 3503 C C . TYR B 1 225 ? 5.629 19.766 -1.219 1 98.19 225 TYR B C 1
ATOM 3505 O O . TYR B 1 225 ? 6.379 18.891 -0.785 1 98.19 225 TYR B O 1
ATOM 3513 N N . VAL B 1 226 ? 4.793 19.594 -2.297 1 97.69 226 VAL B N 1
ATOM 3514 C CA . VAL B 1 226 ? 4.891 18.391 -3.117 1 97.69 226 VAL B CA 1
ATOM 3515 C C . VAL B 1 226 ? 5.988 18.562 -4.16 1 97.69 226 VAL B C 1
ATOM 3517 O O . VAL B 1 226 ? 5.852 19.359 -5.09 1 97.69 226 VAL B O 1
ATOM 3520 N N . VAL B 1 227 ? 7.066 17.859 -3.959 1 97.56 227 VAL B N 1
ATOM 3521 C CA . VAL B 1 227 ? 8.242 18.031 -4.809 1 97.56 227 VAL B CA 1
ATOM 3522 C C . VAL B 1 227 ? 8.094 17.188 -6.07 1 97.56 227 VAL B C 1
ATOM 3524 O O . VAL B 1 227 ? 8.43 17.641 -7.168 1 97.56 227 VAL B O 1
ATOM 3527 N N . LYS B 1 228 ? 7.664 16.031 -5.906 1 96.19 228 LYS B N 1
ATOM 3528 C CA . LYS B 1 228 ? 7.457 15.062 -6.984 1 96.19 228 LYS B CA 1
ATOM 3529 C C . LYS B 1 228 ? 6.348 14.078 -6.633 1 96.19 228 LYS B C 1
ATOM 3531 O O . LYS B 1 228 ? 6.285 13.578 -5.508 1 96.19 228 LYS B O 1
ATOM 3536 N N . THR B 1 229 ? 5.328 13.836 -7.57 1 95.38 229 THR B N 1
ATOM 3537 C CA . THR B 1 229 ? 4.281 12.844 -7.371 1 95.38 229 THR B CA 1
ATOM 3538 C C . THR B 1 229 ? 4.594 11.562 -8.133 1 95.38 229 THR B C 1
ATOM 3540 O O . THR B 1 229 ? 5.039 11.609 -9.281 1 95.38 229 THR B O 1
ATOM 3543 N N . PRO B 1 230 ? 4.391 10.438 -7.48 1 94.88 230 PRO B N 1
ATOM 3544 C CA . PRO B 1 230 ? 4.652 9.172 -8.172 1 94.88 230 PRO B CA 1
ATOM 3545 C C . PRO B 1 230 ? 3.492 8.742 -9.07 1 94.88 230 PRO B C 1
ATOM 3547 O O . PRO B 1 230 ? 3.596 7.742 -9.781 1 94.88 230 PRO B O 1
ATOM 3550 N N . PHE B 1 231 ? 2.383 9.367 -9.102 1 93.94 231 PHE B N 1
ATOM 3551 C CA . PHE B 1 231 ? 1.148 8.898 -9.719 1 93.94 231 PHE B CA 1
ATOM 3552 C C . PHE B 1 231 ? 0.911 9.602 -11.055 1 93.94 231 PHE B C 1
ATOM 3554 O O . PHE B 1 231 ? 1.389 10.719 -11.266 1 93.94 231 PHE B O 1
ATOM 3561 N N . ALA B 1 232 ? 0.216 8.945 -11.953 1 87.25 232 ALA B N 1
ATOM 3562 C CA . ALA B 1 232 ? -0.188 9.484 -13.25 1 87.25 232 ALA B CA 1
ATOM 3563 C C . ALA B 1 232 ? -1.169 10.641 -13.078 1 87.25 232 ALA B C 1
ATOM 3565 O O . ALA B 1 232 ? -2.029 10.609 -12.195 1 87.25 232 ALA B O 1
ATOM 3566 N N . GLN B 1 233 ? -0.9 11.805 -13.656 1 73.62 233 GLN B N 1
ATOM 3567 C CA . GLN B 1 233 ? -1.767 12.969 -13.562 1 73.62 233 GLN B CA 1
ATOM 3568 C C . GLN B 1 233 ? -2.828 12.961 -14.664 1 73.62 233 GLN B C 1
ATOM 3570 O O . GLN B 1 233 ? -2.613 12.391 -15.734 1 73.62 233 GLN B O 1
#

Solvent-accessible surface area (backbone atoms only — not comparable to full-atom values): 23314 Å² total; per-residue (Å²): 98,29,41,36,40,35,41,31,16,27,84,72,46,49,51,69,59,33,51,37,50,71,39,63,48,42,51,55,44,48,74,62,63,48,55,14,34,32,38,30,26,31,23,75,91,28,62,76,31,69,61,59,38,80,67,59,84,54,33,77,29,32,39,35,41,34,30,36,42,37,86,89,36,67,62,44,52,53,44,50,54,56,53,40,75,73,35,79,41,57,28,35,30,36,38,47,29,31,39,90,33,65,61,76,90,66,63,67,60,34,72,47,80,42,30,32,34,34,36,42,30,36,68,46,88,90,50,56,65,71,62,40,49,45,39,47,70,58,61,28,43,61,52,54,54,70,31,27,38,51,63,16,35,34,41,27,43,43,78,42,78,72,35,88,89,38,78,86,57,42,29,42,35,42,34,26,28,51,56,60,29,34,76,27,67,48,51,35,37,54,34,89,45,70,69,48,34,51,54,33,50,51,52,47,51,54,45,32,48,72,42,33,57,72,47,80,34,30,28,44,38,13,42,33,24,46,52,38,72,46,49,54,128,99,29,42,36,40,35,41,30,16,28,83,74,45,49,52,69,56,34,50,38,50,71,38,66,49,42,50,55,44,48,72,62,64,48,56,14,34,34,39,30,26,31,23,75,93,27,62,76,30,72,61,60,36,80,67,59,82,54,34,78,28,32,41,37,42,36,30,37,43,38,84,87,36,67,61,42,51,53,44,50,53,58,53,41,76,74,36,80,42,59,27,35,30,36,38,47,30,31,39,88,34,67,62,79,90,66,62,68,60,34,71,47,79,40,29,32,34,34,36,42,32,37,68,45,91,90,50,55,66,69,62,39,48,44,39,47,68,59,61,27,43,59,53,53,56,70,31,27,40,53,63,15,34,34,41,27,42,43,78,40,79,72,35,85,89,39,78,85,56,40,29,43,33,43,34,28,28,52,56,61,30,33,73,27,65,47,50,36,35,55,32,88,47,68,70,47,34,49,52,33,48,51,52,48,51,55,45,33,48,73,40,34,57,70,46,81,34,30,29,42,39,14,42,33,25,46,54,39,73,45,50,55,129